Protein AF-A0A0D2M619-F1 (afdb_monomer)

Structure (mmCIF, N/CA/C/O backbone):
data_AF-A0A0D2M619-F1
#
_entry.id   AF-A0A0D2M619-F1
#
loop_
_atom_site.group_PDB
_atom_site.id
_atom_site.type_symbol
_atom_site.label_atom_id
_atom_site.label_alt_id
_atom_site.label_comp_id
_atom_site.label_asym_id
_atom_site.label_entity_id
_atom_site.label_seq_id
_atom_site.pdbx_PDB_ins_code
_atom_site.Cartn_x
_atom_site.Cartn_y
_atom_site.Cartn_z
_atom_site.occupancy
_atom_site.B_iso_or_equiv
_atom_site.auth_seq_id
_atom_site.auth_comp_id
_atom_site.auth_asym_id
_atom_site.auth_atom_id
_atom_site.pdbx_PDB_model_num
ATOM 1 N N . MET A 1 1 ? -6.966 10.967 52.486 1.00 58.44 1 MET A N 1
ATOM 2 C CA . MET A 1 1 ? -6.023 11.717 53.341 1.00 58.44 1 MET A CA 1
ATOM 3 C C . MET A 1 1 ? -4.587 11.247 53.124 1.00 58.44 1 MET A C 1
ATOM 5 O O . MET A 1 1 ? -3.699 12.077 52.982 1.00 58.44 1 MET A O 1
ATOM 9 N N . ASP A 1 2 ? -4.371 9.944 52.939 1.00 66.81 2 ASP A N 1
ATOM 10 C CA . ASP A 1 2 ? -3.040 9.355 52.711 1.00 66.81 2 ASP A CA 1
ATOM 11 C C . ASP A 1 2 ? -2.303 9.902 51.483 1.00 66.81 2 ASP A C 1
ATOM 13 O O . ASP A 1 2 ? -1.119 10.208 51.561 1.00 66.81 2 ASP A O 1
ATOM 17 N N . LEU A 1 3 ? -3.002 10.143 50.366 1.00 53.72 3 LEU A N 1
ATOM 18 C CA . LEU A 1 3 ? -2.397 10.764 49.179 1.00 53.72 3 LEU A CA 1
ATOM 19 C C . LEU A 1 3 ? -1.859 12.182 49.464 1.00 53.72 3 LEU A C 1
ATOM 21 O O . LEU A 1 3 ? -0.849 12.588 48.894 1.00 53.72 3 LEU A O 1
ATOM 25 N N . ALA A 1 4 ? -2.524 12.935 50.346 1.00 66.50 4 ALA A N 1
ATOM 26 C CA . ALA A 1 4 ? -2.090 14.274 50.736 1.00 66.50 4 ALA A CA 1
ATOM 27 C C . ALA A 1 4 ? -0.855 14.208 51.647 1.00 66.50 4 ALA A C 1
ATOM 29 O O . ALA A 1 4 ? 0.110 14.926 51.405 1.00 66.50 4 ALA A O 1
ATOM 30 N N . LEU A 1 5 ? -0.836 13.286 52.617 1.00 76.75 5 LEU A N 1
ATOM 31 C CA . LEU A 1 5 ? 0.334 13.029 53.468 1.00 76.75 5 LEU A CA 1
ATOM 32 C C . LEU A 1 5 ? 1.553 12.591 52.647 1.00 76.75 5 LEU A C 1
ATOM 34 O O . LEU A 1 5 ? 2.666 13.063 52.877 1.00 76.75 5 LEU A O 1
ATOM 38 N N . LEU A 1 6 ? 1.342 11.746 51.638 1.00 72.69 6 LEU A N 1
ATOM 39 C CA . LEU A 1 6 ? 2.409 11.293 50.754 1.00 72.69 6 LEU A CA 1
ATOM 40 C C . LEU A 1 6 ? 2.943 12.418 49.849 1.00 72.69 6 LEU A C 1
ATOM 42 O O . LEU A 1 6 ? 4.151 12.502 49.636 1.00 72.69 6 LEU A O 1
ATOM 46 N N . LYS A 1 7 ? 2.084 13.335 49.385 1.00 70.38 7 LYS A N 1
ATOM 47 C CA . LYS A 1 7 ? 2.501 14.542 48.646 1.00 70.38 7 LYS A CA 1
ATOM 48 C C . LYS A 1 7 ? 3.207 15.584 49.512 1.00 70.38 7 LYS A C 1
ATOM 50 O O . LYS A 1 7 ? 4.078 16.289 49.020 1.00 70.38 7 LYS A O 1
ATOM 55 N N . ILE A 1 8 ? 2.874 15.683 50.795 1.00 75.12 8 ILE A N 1
ATOM 56 C CA . ILE A 1 8 ? 3.613 16.544 51.731 1.00 75.12 8 ILE A CA 1
ATOM 57 C C . ILE A 1 8 ? 5.015 15.970 51.972 1.00 75.12 8 ILE A C 1
ATOM 59 O O . ILE A 1 8 ? 5.995 16.707 51.965 1.00 75.12 8 ILE A O 1
ATOM 63 N N . ARG A 1 9 ? 5.123 14.644 52.129 1.00 66.12 9 ARG A N 1
ATOM 64 C CA . ARG A 1 9 ? 6.387 13.962 52.441 1.00 66.12 9 ARG A CA 1
ATOM 65 C C . ARG A 1 9 ? 7.355 13.871 51.260 1.00 66.12 9 ARG A C 1
ATOM 67 O O . ARG A 1 9 ? 8.560 13.976 51.455 1.00 66.12 9 ARG A O 1
ATOM 74 N N . HIS A 1 10 ? 6.840 13.644 50.056 1.00 68.50 10 HIS A N 1
ATOM 75 C CA . HIS A 1 10 ? 7.649 13.391 48.859 1.00 68.50 10 HIS A CA 1
ATOM 76 C C . HIS A 1 10 ? 7.553 14.511 47.813 1.00 68.50 10 HIS A C 1
ATOM 78 O O . HIS A 1 10 ? 8.062 14.371 46.703 1.00 68.50 10 HIS A O 1
ATOM 84 N N . GLY A 1 11 ? 6.909 15.623 48.166 1.00 69.31 11 GLY A N 1
ATOM 85 C CA . GLY A 1 11 ? 6.679 16.753 47.279 1.00 69.31 11 GLY A CA 1
ATOM 86 C C . GLY A 1 11 ? 5.391 16.631 46.450 1.00 69.31 11 GLY A C 1
ATOM 87 O O . GLY A 1 11 ? 4.821 15.546 46.283 1.00 69.31 11 GLY A O 1
ATOM 88 N N . PRO A 1 12 ? 4.902 17.757 45.900 1.00 67.75 12 PRO A N 1
ATOM 89 C CA . PRO A 1 12 ? 3.611 17.835 45.205 1.00 67.75 12 PRO A CA 1
ATOM 90 C C . PRO A 1 12 ? 3.514 16.934 43.959 1.00 67.75 12 PRO A C 1
ATOM 92 O O . PRO A 1 12 ? 2.405 16.611 43.513 1.00 67.75 12 PRO A O 1
ATOM 95 N N . SER A 1 13 ? 4.666 16.510 43.433 1.00 52.31 13 SER A N 1
ATOM 96 C CA . SER A 1 13 ? 4.852 15.576 42.321 1.00 52.31 13 SER A CA 1
ATOM 97 C C . SER A 1 13 ? 4.684 14.100 42.701 1.00 52.31 13 SER A C 1
ATOM 99 O O . SER A 1 13 ? 4.660 13.250 41.811 1.00 52.31 13 SER A O 1
ATOM 101 N N . TYR A 1 14 ? 4.515 13.751 43.979 1.00 55.91 14 TYR A N 1
ATOM 102 C CA . TYR A 1 14 ? 4.314 12.359 44.377 1.00 55.91 14 TYR A CA 1
ATOM 103 C C . TYR A 1 14 ? 3.071 11.752 43.704 1.00 55.91 14 TYR A C 1
ATOM 105 O O . TYR A 1 14 ? 1.988 12.348 43.707 1.00 55.91 14 TYR A O 1
ATOM 113 N N . ALA A 1 15 ? 3.248 10.564 43.116 1.00 56.41 15 ALA A N 1
ATOM 114 C CA . ALA A 1 15 ? 2.293 9.856 42.255 1.00 56.41 15 ALA A CA 1
ATOM 115 C C . ALA A 1 15 ? 1.989 10.508 40.888 1.00 56.41 15 ALA A C 1
ATOM 117 O O . ALA A 1 15 ? 1.125 10.015 40.159 1.00 56.41 15 ALA A O 1
ATOM 118 N N . THR A 1 16 ? 2.703 11.566 40.489 1.00 55.00 16 THR A N 1
ATOM 119 C CA . THR A 1 16 ? 2.792 11.890 39.058 1.00 55.00 16 THR A CA 1
ATOM 120 C C . THR A 1 16 ? 3.729 10.870 38.410 1.00 55.00 16 THR A C 1
ATOM 122 O O . THR A 1 16 ? 4.797 10.614 38.964 1.00 55.00 16 THR A O 1
ATOM 125 N N . PRO A 1 17 ? 3.336 10.207 37.308 1.00 49.69 17 PRO A N 1
ATOM 126 C CA . PRO A 1 17 ? 4.204 9.241 36.653 1.00 49.69 17 PRO A CA 1
ATOM 127 C C . PRO A 1 17 ? 5.459 9.960 36.145 1.00 49.69 17 PRO A C 1
ATOM 129 O O . PRO A 1 17 ? 5.423 10.656 35.131 1.00 49.69 17 PRO A O 1
ATOM 132 N N . GLU A 1 18 ? 6.569 9.812 36.866 1.00 52.03 18 GLU A N 1
ATOM 133 C CA . GLU A 1 18 ? 7.885 10.215 36.391 1.00 52.03 18 GLU A CA 1
ATOM 134 C C . GLU A 1 18 ? 8.260 9.303 35.216 1.00 52.03 18 GLU A C 1
ATOM 136 O O . GLU A 1 18 ? 8.504 8.110 35.384 1.00 52.03 18 GLU A O 1
ATOM 141 N N . GLY A 1 19 ? 8.265 9.864 34.003 1.00 50.31 19 GLY A N 1
ATOM 142 C CA . GLY A 1 19 ? 8.836 9.210 32.825 1.00 50.31 19 GLY A CA 1
ATOM 143 C C . GLY A 1 19 ? 7.843 8.748 31.759 1.00 50.31 19 GLY A C 1
ATOM 144 O O . GLY A 1 19 ? 7.790 7.570 31.443 1.00 50.31 19 GLY A O 1
ATOM 145 N N . VAL A 1 20 ? 7.135 9.687 31.130 1.00 41.50 20 VAL A N 1
ATOM 146 C CA . VAL A 1 20 ? 7.326 10.027 29.706 1.00 41.50 20 VAL A CA 1
ATOM 147 C C . VAL A 1 20 ? 6.962 11.506 29.607 1.00 41.50 20 VAL A C 1
ATOM 149 O O . VAL A 1 20 ? 5.833 11.871 29.926 1.00 41.50 20 VAL A O 1
ATOM 152 N N . ALA A 1 21 ? 7.881 12.371 29.178 1.00 53.00 21 ALA A N 1
ATOM 153 C CA . ALA A 1 21 ? 7.510 13.702 28.704 1.00 53.00 21 ALA A CA 1
ATOM 154 C C . ALA A 1 21 ? 6.692 13.515 27.413 1.00 53.00 21 ALA A C 1
ATOM 156 O O . ALA A 1 21 ? 7.228 13.494 26.308 1.00 53.00 21 ALA A O 1
ATOM 157 N N . ALA A 1 22 ? 5.407 13.195 27.561 1.00 57.84 22 ALA A N 1
ATOM 158 C CA . ALA A 1 22 ? 4.494 13.031 26.450 1.00 57.84 22 ALA A CA 1
ATOM 159 C C . ALA A 1 22 ? 4.042 14.428 26.034 1.00 57.84 22 ALA A C 1
ATOM 161 O O . ALA A 1 22 ? 3.116 14.993 26.617 1.00 57.84 22 ALA A O 1
ATOM 162 N N . ASP A 1 23 ? 4.718 14.991 25.038 1.00 66.00 23 ASP A N 1
ATOM 163 C CA . ASP A 1 23 ? 4.282 16.235 24.417 1.00 66.00 23 ASP A CA 1
ATOM 164 C C . ASP A 1 23 ? 2.880 16.040 23.826 1.00 66.00 23 ASP A C 1
ATOM 166 O O . ASP A 1 23 ? 2.582 15.009 23.205 1.00 66.00 23 ASP A O 1
ATOM 170 N N . LYS A 1 24 ? 1.987 17.023 24.007 1.00 70.69 24 LYS A N 1
ATOM 171 C CA . LYS A 1 24 ? 0.644 16.935 23.423 1.00 70.69 24 LYS A CA 1
ATOM 172 C C . LYS A 1 24 ? 0.785 16.847 21.907 1.00 70.69 24 LYS A C 1
ATOM 174 O O . LYS A 1 24 ? 1.528 17.609 21.296 1.00 70.69 24 LYS A O 1
ATOM 179 N N . LEU A 1 25 ? 0.015 15.956 21.279 1.00 72.94 25 LEU A N 1
ATOM 180 C CA . LEU A 1 25 ? 0.039 15.765 19.823 1.00 72.94 25 LEU A CA 1
ATOM 181 C C . LEU A 1 25 ? -0.119 17.091 19.063 1.00 72.94 25 LEU A C 1
ATOM 183 O O . LEU A 1 25 ? 0.543 17.313 18.056 1.00 72.94 25 LEU A O 1
ATOM 187 N N . VAL A 1 26 ? -0.983 17.973 19.564 1.00 73.69 26 VAL A N 1
ATOM 188 C CA . VAL A 1 26 ? -1.234 19.300 18.996 1.00 73.69 26 VAL A CA 1
ATOM 189 C C . VAL A 1 26 ? 0.025 20.172 19.015 1.00 73.69 26 VAL A C 1
ATOM 191 O O . VAL A 1 26 ? 0.344 20.796 18.003 1.00 73.69 26 VAL A O 1
ATOM 194 N N . ASP A 1 27 ? 0.777 20.142 20.113 1.00 75.94 27 ASP A N 1
ATOM 195 C CA . ASP A 1 27 ? 2.010 20.910 20.289 1.00 75.94 27 ASP A CA 1
ATOM 196 C C . ASP A 1 27 ? 3.137 20.339 19.405 1.00 75.94 27 ASP A C 1
ATOM 198 O O . ASP A 1 27 ? 3.847 21.086 18.731 1.00 75.94 27 ASP A O 1
ATOM 202 N N . VAL A 1 28 ? 3.230 19.006 19.288 1.00 76.19 28 VAL A N 1
ATOM 203 C CA . VAL A 1 28 ? 4.156 18.322 18.362 1.00 76.19 28 VAL A CA 1
ATOM 204 C C . VAL A 1 28 ? 3.854 18.681 16.904 1.00 76.19 28 VAL A C 1
ATOM 206 O O . VAL A 1 28 ? 4.763 18.963 16.117 1.00 76.19 28 VAL A O 1
ATOM 209 N N . LEU A 1 29 ? 2.574 18.679 16.523 1.00 73.06 29 LEU A N 1
ATOM 210 C CA . LEU A 1 29 ? 2.143 19.043 15.174 1.00 73.06 29 LEU A CA 1
ATOM 211 C C . LEU A 1 29 ? 2.462 20.510 14.871 1.00 73.06 29 LEU A C 1
ATOM 213 O O . LEU A 1 29 ? 2.971 20.796 13.784 1.00 73.06 29 LEU A O 1
ATOM 217 N N . ALA A 1 30 ? 2.248 21.409 15.834 1.00 71.25 30 ALA A N 1
ATOM 218 C CA . ALA A 1 30 ? 2.604 22.818 15.714 1.00 71.25 30 ALA A CA 1
ATOM 219 C C . ALA A 1 30 ? 4.124 23.019 15.544 1.00 71.25 30 ALA A C 1
ATOM 221 O O . ALA A 1 30 ? 4.552 23.746 14.644 1.00 71.25 30 ALA A O 1
ATOM 222 N N . ALA A 1 31 ? 4.946 22.317 16.333 1.00 73.12 31 ALA A N 1
ATOM 223 C CA . ALA A 1 31 ? 6.408 22.400 16.282 1.00 73.12 31 ALA A CA 1
ATOM 224 C C . ALA A 1 31 ? 7.016 21.811 14.994 1.00 73.12 31 ALA A C 1
ATOM 226 O O . ALA A 1 31 ? 8.074 22.250 14.543 1.00 73.12 31 ALA A O 1
ATOM 227 N N . SER A 1 32 ? 6.342 20.847 14.354 1.00 68.19 32 SER A N 1
ATOM 228 C CA . SER A 1 32 ? 6.847 20.138 13.164 1.00 68.19 32 SER A CA 1
ATOM 229 C C . SER A 1 32 ? 6.990 20.995 11.892 1.00 68.19 32 SER A C 1
ATOM 231 O O . SER A 1 32 ? 7.504 20.515 10.879 1.00 68.19 32 SER A O 1
ATOM 233 N N . GLY A 1 33 ? 6.585 22.271 11.940 1.00 56.22 33 GLY A N 1
ATOM 234 C CA . GLY A 1 33 ? 7.067 23.311 11.034 1.00 56.22 33 GLY A CA 1
ATOM 235 C C . GLY A 1 33 ? 6.843 23.026 9.548 1.00 56.2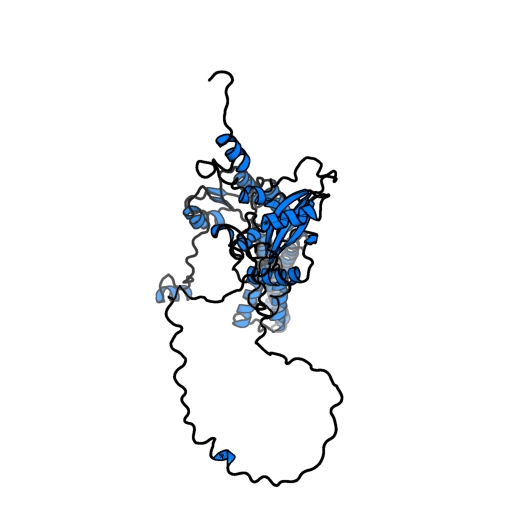2 33 GLY A C 1
ATOM 236 O O . GLY A 1 33 ? 7.809 22.829 8.813 1.00 56.22 33 GLY A O 1
ATOM 237 N N . ARG A 1 34 ? 5.577 23.035 9.096 1.00 50.25 34 ARG A N 1
ATOM 238 C CA . ARG A 1 34 ? 5.129 23.375 7.719 1.00 50.25 34 ARG A CA 1
ATOM 239 C C . ARG A 1 34 ? 3.608 23.208 7.585 1.00 50.25 34 ARG A C 1
ATOM 241 O O . ARG A 1 34 ? 3.115 22.089 7.558 1.00 50.25 34 ARG A O 1
ATOM 248 N N . ARG A 1 35 ? 2.876 24.314 7.387 1.00 48.34 35 ARG A N 1
ATOM 249 C CA . ARG A 1 35 ? 1.479 24.390 6.876 1.00 48.34 35 ARG A CA 1
ATOM 250 C C . ARG A 1 35 ? 0.365 23.621 7.618 1.00 48.34 35 ARG A C 1
ATOM 252 O O . ARG A 1 35 ? -0.789 23.757 7.226 1.00 48.34 35 ARG A O 1
ATOM 259 N N . ALA A 1 36 ? 0.646 22.849 8.661 1.00 56.56 36 ALA A N 1
ATOM 260 C CA . ALA A 1 36 ? -0.356 22.039 9.344 1.00 56.56 36 ALA A CA 1
ATOM 261 C C . ALA A 1 36 ? -1.032 22.823 10.479 1.00 56.56 36 ALA A C 1
ATOM 263 O O . ALA A 1 36 ? -0.701 22.639 11.644 1.00 56.56 36 ALA A O 1
ATOM 264 N N . ARG A 1 37 ? -1.993 23.697 10.148 1.00 76.00 37 ARG A N 1
ATOM 265 C CA . ARG A 1 37 ? -2.976 24.127 11.157 1.00 76.00 37 ARG A CA 1
ATOM 266 C C . ARG A 1 37 ? -3.769 22.894 11.594 1.00 76.00 37 ARG A C 1
ATOM 268 O O . ARG A 1 37 ? -4.256 22.156 10.729 1.00 76.00 37 ARG A O 1
ATOM 275 N N . SER A 1 38 ? -3.852 22.661 12.897 1.00 85.44 38 SER A N 1
ATOM 276 C CA . SER A 1 38 ? -4.684 21.626 13.508 1.00 85.44 38 SER A CA 1
ATOM 277 C C . SER A 1 38 ? -6.057 22.206 13.847 1.00 85.44 38 SER A C 1
ATOM 279 O O . SER A 1 38 ? -6.165 23.359 14.256 1.00 85.44 38 SER A O 1
ATOM 281 N N . CYS A 1 39 ? -7.104 21.412 13.648 1.00 89.38 39 CYS A N 1
ATOM 282 C CA . CYS A 1 39 ? -8.461 21.726 14.084 1.00 89.38 39 CYS A CA 1
ATOM 283 C C . CYS A 1 39 ? -8.968 20.590 14.971 1.00 89.38 39 CYS A C 1
ATOM 285 O O . CYS A 1 39 ? -8.929 19.429 14.554 1.00 89.38 39 CYS A O 1
ATOM 287 N N . LEU A 1 40 ? -9.425 20.913 16.177 1.00 89.88 40 LEU A N 1
ATOM 288 C CA . LEU A 1 40 ? -10.132 19.979 17.045 1.00 89.88 40 LEU A CA 1
ATOM 289 C C . LEU A 1 40 ? -11.620 20.307 17.010 1.00 89.88 40 LEU A C 1
ATOM 291 O O . LEU A 1 40 ? -12.023 21.420 17.338 1.00 89.88 40 LEU A O 1
ATOM 295 N N . VAL A 1 41 ? -12.421 19.326 16.618 1.00 91.56 41 VAL A N 1
ATOM 296 C CA . VAL A 1 41 ? -13.879 19.383 16.611 1.00 91.56 41 VAL A CA 1
ATOM 297 C C . VAL A 1 41 ? -14.377 18.445 17.703 1.00 91.56 41 VAL A C 1
ATOM 299 O O . VAL A 1 41 ? -14.383 17.230 17.515 1.00 91.56 41 VAL A O 1
ATOM 302 N N . ASP A 1 42 ? -14.741 18.987 18.861 1.00 90.56 42 ASP A N 1
ATOM 303 C CA . ASP A 1 42 ? -15.093 18.166 20.024 1.00 90.56 42 ASP A CA 1
ATOM 304 C C . ASP A 1 42 ? -16.006 18.911 21.011 1.00 90.56 42 ASP A C 1
ATOM 306 O O . ASP A 1 42 ? -16.347 20.081 20.818 1.00 90.56 42 ASP A O 1
ATOM 310 N N . ARG A 1 43 ? -16.414 18.228 22.082 1.00 88.81 43 ARG A N 1
ATOM 311 C CA . ARG A 1 43 ? -17.163 18.816 23.196 1.00 88.81 43 ARG A CA 1
ATOM 312 C C . ARG A 1 43 ? -16.280 19.730 24.045 1.00 88.81 43 ARG A C 1
ATOM 314 O O . ARG A 1 43 ? -15.051 19.635 24.046 1.00 88.81 43 ARG A O 1
ATOM 321 N N . GLN A 1 44 ? -16.929 20.602 24.816 1.00 88.75 44 GLN A N 1
ATOM 322 C CA . GLN A 1 44 ? -16.274 21.626 25.635 1.00 88.75 44 GLN A CA 1
ATOM 323 C C . GLN A 1 44 ? -15.204 21.048 26.575 1.00 88.75 44 GLN A C 1
ATOM 325 O O . GLN A 1 44 ? -14.129 21.625 26.717 1.00 88.75 44 GLN A O 1
ATOM 330 N N . ASP A 1 45 ? -15.464 19.889 27.177 1.00 84.31 45 ASP A N 1
ATOM 331 C CA . ASP A 1 45 ? -14.562 19.237 28.126 1.00 84.31 45 ASP A CA 1
ATOM 332 C C . ASP A 1 45 ? -13.290 18.678 27.468 1.00 84.31 45 ASP A C 1
ATOM 334 O O . ASP A 1 45 ? -12.219 18.680 28.079 1.00 84.31 45 ASP A O 1
ATOM 338 N N . ALA A 1 46 ? -13.390 18.183 26.235 1.00 81.38 46 ALA A N 1
ATOM 339 C CA . ALA A 1 46 ? -12.247 17.692 25.472 1.00 81.38 46 ALA A CA 1
ATOM 340 C C . ALA A 1 46 ? -11.422 18.858 24.910 1.00 81.38 46 ALA A C 1
ATOM 342 O O . ALA A 1 46 ? -10.194 18.866 25.034 1.00 81.38 46 ALA A O 1
ATOM 343 N N . LEU A 1 47 ? -12.091 19.883 24.373 1.00 86.31 47 LEU A N 1
ATOM 344 C CA . LEU A 1 47 ? -11.431 21.084 23.861 1.00 86.31 47 LEU A CA 1
ATOM 345 C C . LEU A 1 47 ? -10.661 21.818 24.961 1.00 86.31 47 LEU A C 1
ATOM 347 O O . LEU A 1 47 ? -9.494 22.133 24.756 1.00 86.31 47 LEU A O 1
ATOM 351 N N . ALA A 1 48 ? -11.244 21.994 26.150 1.00 84.75 48 ALA A N 1
ATOM 352 C CA . ALA A 1 48 ? -10.568 22.649 27.274 1.00 84.75 48 ALA A CA 1
ATOM 353 C C . ALA A 1 48 ? -9.254 21.954 27.687 1.00 84.75 48 ALA A C 1
ATOM 355 O O . ALA A 1 48 ? -8.331 22.600 28.175 1.00 84.75 48 ALA A O 1
ATOM 356 N N . ARG A 1 49 ? -9.148 20.633 27.483 1.00 80.44 49 ARG A N 1
ATOM 357 C CA . ARG A 1 49 ? -7.957 19.839 27.833 1.00 80.44 49 ARG A CA 1
ATOM 358 C C . ARG A 1 49 ? -6.911 19.795 26.715 1.00 80.44 49 ARG A C 1
ATOM 360 O O . ARG A 1 49 ? -5.702 19.809 26.989 1.00 80.44 49 ARG A O 1
ATOM 367 N N . HIS A 1 50 ? -7.372 19.691 25.468 1.00 79.81 50 HIS A N 1
ATOM 368 C CA . HIS A 1 50 ? -6.541 19.307 24.324 1.00 79.81 50 HIS A CA 1
ATOM 369 C C . HIS A 1 50 ? -6.324 20.412 23.287 1.00 79.81 50 HIS A C 1
ATOM 371 O O . HIS A 1 50 ? -5.340 20.340 22.553 1.00 79.81 50 HIS A O 1
ATOM 377 N N . ALA A 1 51 ? -7.187 21.428 23.221 1.00 79.25 51 ALA A N 1
ATOM 378 C CA . ALA A 1 51 ? -6.990 22.570 22.336 1.00 79.25 51 ALA A CA 1
ATOM 379 C C . ALA A 1 51 ? -6.009 23.564 22.974 1.00 79.25 51 ALA A C 1
ATOM 381 O O . ALA A 1 51 ? -6.399 24.493 23.675 1.00 79.25 51 ALA A O 1
ATOM 382 N N . THR A 1 52 ? -4.713 23.332 22.762 1.00 76.94 52 THR A N 1
ATOM 383 C CA . THR A 1 52 ? -3.629 24.226 23.192 1.00 76.94 52 THR A CA 1
ATOM 384 C C . THR A 1 52 ? -2.995 24.974 22.021 1.00 76.94 52 THR A C 1
ATOM 386 O O . THR A 1 52 ? -2.985 24.504 20.881 1.00 76.94 52 THR A O 1
ATOM 389 N N . GLY A 1 53 ? -2.432 26.152 22.312 1.00 74.81 53 GLY A N 1
ATOM 390 C CA . GLY A 1 53 ? -1.595 26.906 21.379 1.00 74.81 53 GLY A CA 1
ATOM 391 C C . GLY A 1 53 ? -2.340 27.408 20.137 1.00 74.81 53 GLY A C 1
ATOM 392 O O . GLY A 1 53 ? -3.320 28.135 20.245 1.00 74.81 53 GLY A O 1
ATOM 393 N N . ALA A 1 54 ? -1.838 27.049 18.951 1.00 71.88 54 ALA A N 1
ATOM 394 C CA . ALA A 1 54 ? -2.304 27.551 17.651 1.00 71.88 54 ALA A CA 1
ATOM 395 C C . ALA A 1 54 ? -3.374 26.668 16.968 1.00 71.88 54 ALA A C 1
ATOM 397 O O . ALA A 1 54 ? -3.580 26.780 15.756 1.00 71.88 54 ALA A O 1
ATOM 398 N N . ALA A 1 55 ? -3.999 25.749 17.708 1.00 79.81 55 ALA A N 1
ATOM 399 C CA . ALA A 1 55 ? -5.034 24.869 17.178 1.00 79.81 55 ALA A CA 1
ATOM 400 C C . ALA A 1 55 ? -6.409 25.547 17.178 1.00 79.81 55 ALA A C 1
ATOM 402 O O . ALA A 1 55 ? -6.832 26.091 18.195 1.00 79.81 55 ALA A O 1
ATOM 403 N N . ASP A 1 56 ? -7.127 25.464 16.056 1.00 87.62 56 ASP A N 1
ATOM 404 C CA . ASP A 1 56 ? -8.511 25.938 15.987 1.00 87.62 56 ASP A CA 1
ATOM 405 C C . ASP A 1 56 ? -9.406 24.951 16.766 1.00 87.62 56 ASP A C 1
ATOM 407 O O . ASP A 1 56 ? -9.314 23.733 16.585 1.00 87.62 56 ASP A O 1
ATOM 411 N N . ALA A 1 57 ? -10.269 25.472 17.639 1.00 91.38 57 ALA A N 1
ATOM 412 C CA . ALA A 1 57 ? -11.203 24.693 18.449 1.00 91.38 57 ALA A CA 1
ATOM 413 C C . ALA A 1 57 ? -12.639 24.945 17.979 1.00 91.38 57 ALA A C 1
ATOM 415 O O . ALA A 1 57 ? -13.098 26.086 17.937 1.00 91.38 57 ALA A O 1
ATOM 416 N N . VAL A 1 58 ? -13.353 23.880 17.626 1.00 91.75 58 VAL A N 1
ATOM 417 C CA . VAL A 1 58 ? -14.730 23.937 17.135 1.00 91.75 58 VAL A CA 1
ATOM 418 C C . VAL A 1 58 ? -15.606 23.099 18.049 1.00 91.75 58 VAL A C 1
ATOM 420 O O . VAL A 1 58 ? -15.438 21.885 18.149 1.00 91.75 58 VAL A O 1
ATOM 423 N N . LEU A 1 59 ? -16.553 23.758 18.708 1.00 93.44 59 LEU A N 1
ATOM 424 C CA . LEU A 1 59 ? -17.473 23.097 19.620 1.00 93.44 59 LEU A CA 1
ATOM 425 C C . LEU A 1 59 ? -18.492 22.251 18.847 1.00 93.44 59 LEU A C 1
ATOM 427 O O . LEU A 1 59 ? -19.177 22.750 17.954 1.00 93.44 59 LEU A O 1
ATOM 431 N N . ALA A 1 60 ? -18.622 20.987 19.236 1.00 92.06 60 ALA A N 1
ATOM 432 C CA . ALA A 1 60 ? -19.692 20.094 18.810 1.00 92.06 60 ALA A CA 1
ATOM 433 C C . ALA A 1 60 ? -20.469 19.589 20.032 1.00 92.06 60 ALA A C 1
ATOM 435 O O . ALA A 1 60 ? -19.877 19.304 21.070 1.00 92.06 60 ALA A O 1
ATOM 436 N N . THR A 1 61 ? -21.793 19.470 19.922 1.00 90.19 61 THR A N 1
ATOM 437 C CA . THR A 1 61 ? -22.655 18.976 21.012 1.00 90.19 61 THR A CA 1
ATOM 438 C C . THR A 1 61 ? -23.005 17.496 20.845 1.00 90.19 61 THR A C 1
ATOM 440 O O . THR A 1 61 ? -23.075 16.762 21.833 1.00 90.19 61 THR A O 1
ATOM 443 N N . SER A 1 62 ? -23.132 17.024 19.602 1.00 89.62 62 SER A N 1
ATOM 444 C CA . SER A 1 62 ? -23.429 15.627 19.247 1.00 89.62 62 SER A CA 1
ATOM 445 C C . SER A 1 62 ? -22.346 15.008 18.366 1.00 89.62 62 SER A C 1
ATOM 447 O O . SER A 1 62 ? -21.594 15.724 17.698 1.00 89.62 62 SER A O 1
ATOM 449 N N . ASP A 1 63 ? -22.290 13.675 18.324 1.00 88.88 63 ASP A N 1
ATOM 450 C CA . ASP A 1 63 ? -21.319 12.956 17.492 1.00 88.88 63 ASP A CA 1
ATOM 451 C C . ASP A 1 63 ? -21.596 13.181 15.995 1.00 88.88 63 ASP A C 1
ATOM 453 O O . ASP A 1 63 ? -20.671 13.364 15.201 1.00 88.88 63 ASP A O 1
ATOM 457 N N . ALA A 1 64 ? -22.875 13.262 15.609 1.00 88.19 64 ALA A N 1
ATOM 458 C CA . ALA A 1 64 ? -23.286 13.594 14.246 1.00 88.19 64 ALA A CA 1
ATOM 459 C C . ALA A 1 64 ? -22.808 14.996 13.827 1.00 88.19 64 ALA A C 1
ATOM 461 O O . ALA A 1 64 ? -22.282 15.181 12.726 1.00 88.19 64 ALA A O 1
ATOM 462 N N . GLN A 1 65 ? -22.938 15.982 14.721 1.00 90.88 65 GLN A N 1
ATOM 463 C CA . GL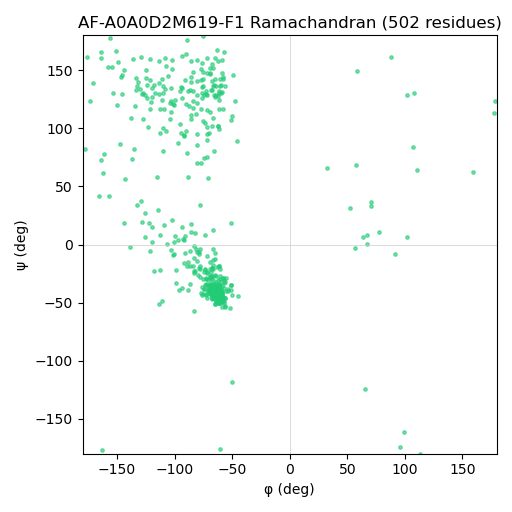N A 1 65 ? -22.444 17.334 14.472 1.00 90.88 65 GLN A CA 1
ATOM 464 C C . GLN A 1 65 ? -20.912 17.367 14.410 1.00 90.88 65 GLN A C 1
ATOM 466 O O . GLN A 1 65 ? -20.358 18.018 13.522 1.00 90.88 65 GLN A O 1
ATOM 471 N N . ALA A 1 66 ? -20.227 16.644 15.301 1.00 91.00 66 ALA A N 1
ATOM 472 C CA . ALA A 1 66 ? -18.771 16.541 15.298 1.00 91.00 66 ALA A CA 1
ATOM 473 C C . ALA A 1 66 ? -18.256 15.958 13.972 1.00 91.00 66 ALA A C 1
ATOM 475 O O . ALA A 1 66 ? -17.363 16.533 13.350 1.00 91.00 66 ALA A O 1
ATOM 476 N N . ALA A 1 67 ? -18.875 14.878 13.485 1.00 89.62 67 ALA A N 1
ATOM 477 C CA . ALA A 1 67 ? -18.528 14.254 12.212 1.00 89.62 67 ALA A CA 1
ATOM 478 C C . ALA A 1 67 ? -18.755 15.192 11.011 1.00 89.62 67 ALA A C 1
ATOM 480 O O . ALA A 1 67 ? -17.879 15.323 10.152 1.00 89.62 67 ALA A O 1
ATOM 481 N N . ALA A 1 68 ? -19.896 15.889 10.967 1.00 89.75 68 ALA A N 1
ATOM 482 C CA . ALA A 1 68 ? -20.222 16.823 9.889 1.00 89.75 68 ALA A CA 1
ATOM 483 C C . ALA A 1 68 ? -19.266 18.029 9.847 1.00 89.75 68 ALA A C 1
ATOM 485 O O . ALA A 1 68 ? -18.773 18.411 8.781 1.00 89.75 68 ALA A O 1
ATOM 486 N N . LEU A 1 69 ? -18.965 18.617 11.008 1.00 91.88 69 LEU A N 1
ATOM 487 C CA . LEU A 1 69 ? -18.026 19.732 11.120 1.00 91.88 69 LEU A CA 1
ATOM 488 C C . LEU A 1 69 ? -16.600 19.290 10.773 1.00 91.88 69 LEU A C 1
ATOM 490 O O . LEU A 1 69 ? -15.930 19.967 9.992 1.00 91.88 69 LEU A O 1
ATOM 494 N N . ALA A 1 70 ? -16.155 18.131 11.265 1.00 90.88 70 ALA A N 1
ATOM 495 C CA . ALA A 1 70 ? -14.848 17.574 10.926 1.00 90.88 70 ALA A CA 1
ATOM 496 C C . ALA A 1 70 ? -14.695 17.360 9.413 1.00 90.88 70 ALA A C 1
ATOM 498 O O . ALA A 1 70 ? -13.690 17.776 8.833 1.00 90.88 70 ALA A O 1
ATOM 499 N N . ALA A 1 71 ? -15.713 16.800 8.751 1.00 89.19 71 ALA A N 1
ATOM 500 C CA . ALA A 1 71 ? -15.730 16.632 7.300 1.00 89.19 71 ALA A CA 1
ATOM 501 C C . ALA A 1 71 ? -15.652 17.978 6.561 1.00 89.19 71 ALA A C 1
ATOM 503 O O . ALA A 1 71 ? -14.822 18.149 5.665 1.00 89.19 71 ALA A O 1
ATOM 504 N N . ARG A 1 72 ? -16.447 18.973 6.982 1.00 90.12 72 ARG A N 1
ATOM 505 C CA . ARG A 1 72 ? -16.432 20.328 6.405 1.00 90.12 72 ARG A CA 1
ATOM 506 C C . ARG A 1 72 ? -15.054 20.982 6.521 1.00 90.12 72 ARG A C 1
ATOM 508 O O . ARG A 1 72 ? -14.550 21.563 5.558 1.00 90.12 72 ARG A O 1
ATOM 515 N N . HIS A 1 73 ? -14.422 20.879 7.688 1.00 89.12 73 HIS A N 1
ATOM 516 C CA . HIS A 1 73 ? -13.097 21.446 7.927 1.00 89.12 73 HIS A CA 1
ATOM 517 C C . HIS A 1 73 ? -11.996 20.689 7.177 1.00 89.12 73 HIS A C 1
ATOM 519 O O . HIS A 1 73 ? -11.100 21.334 6.628 1.00 89.12 73 HIS A O 1
ATOM 525 N N . ALA A 1 74 ? -12.095 19.365 7.053 1.00 86.81 74 ALA A N 1
ATOM 526 C CA . ALA A 1 74 ? -11.184 18.571 6.233 1.00 86.81 74 ALA A CA 1
ATOM 527 C C . ALA A 1 74 ? -11.297 18.919 4.736 1.00 86.81 74 ALA A C 1
ATOM 529 O O . ALA A 1 74 ? -10.280 19.031 4.050 1.00 86.81 74 ALA A O 1
ATOM 530 N N . ALA A 1 75 ? -12.512 19.161 4.234 1.00 86.12 75 ALA A N 1
ATOM 531 C CA . ALA A 1 75 ? -12.755 19.564 2.849 1.00 86.12 75 ALA A CA 1
ATOM 532 C C . ALA A 1 75 ? -12.255 20.984 2.527 1.00 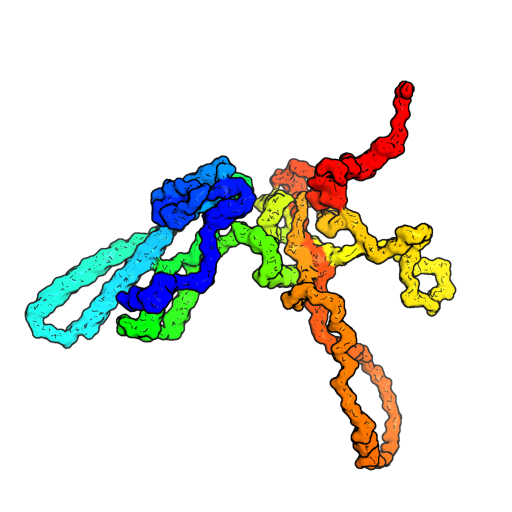86.12 75 ALA A C 1
ATOM 534 O O . ALA A 1 75 ? -11.864 21.254 1.393 1.00 86.12 75 ALA A O 1
ATOM 535 N N . SER A 1 76 ? -12.210 21.882 3.517 1.00 86.00 76 SER A N 1
ATOM 536 C CA . SER A 1 76 ? -11.784 23.278 3.321 1.00 86.00 76 SER A CA 1
ATOM 537 C C . SER A 1 76 ? -10.326 23.443 2.861 1.00 86.00 76 SER A C 1
ATOM 539 O O . SER A 1 76 ? -9.951 24.511 2.383 1.00 86.00 76 SER A O 1
ATOM 541 N N . GLY A 1 77 ? -9.474 22.427 3.055 1.00 79.56 77 GLY A N 1
ATOM 542 C CA . GLY A 1 77 ? -8.038 22.482 2.745 1.00 79.56 77 GLY A CA 1
ATOM 543 C C . GLY A 1 77 ? -7.222 23.446 3.620 1.00 79.56 77 GLY A C 1
ATOM 544 O O . GLY A 1 77 ? -6.008 23.548 3.444 1.00 79.56 77 GLY A O 1
ATOM 545 N N . ARG A 1 78 ? -7.865 24.135 4.576 1.00 83.50 78 ARG A N 1
ATOM 546 C CA . ARG A 1 78 ? -7.235 25.073 5.522 1.00 83.50 78 ARG A CA 1
ATOM 547 C C . ARG A 1 78 ? -6.412 24.362 6.598 1.00 83.50 78 ARG A C 1
ATOM 549 O O . ARG A 1 78 ? -5.448 24.935 7.103 1.00 83.50 78 ARG A O 1
ATOM 556 N N . PHE A 1 79 ? -6.796 23.137 6.945 1.00 83.94 79 PHE A N 1
ATOM 557 C CA . PHE A 1 79 ? -6.209 22.360 8.033 1.00 83.94 79 PHE A CA 1
ATOM 558 C C . PHE A 1 79 ? -5.414 21.176 7.492 1.00 83.94 79 PHE A C 1
ATOM 560 O O . PHE A 1 79 ? -5.863 20.474 6.588 1.00 83.94 79 PHE A O 1
ATOM 567 N N . GLY A 1 80 ? -4.226 20.951 8.056 1.00 78.56 80 GLY A N 1
ATOM 568 C CA . GLY A 1 80 ? -3.409 19.770 7.755 1.00 78.56 80 GLY A CA 1
ATOM 569 C C . GLY A 1 80 ? -3.772 18.562 8.619 1.00 78.56 80 GLY A C 1
ATOM 570 O O . GLY A 1 80 ? -3.435 17.434 8.269 1.00 78.56 80 GLY A O 1
ATOM 571 N N . PHE A 1 81 ? -4.460 18.804 9.735 1.00 84.56 81 PHE A N 1
ATOM 572 C CA . PHE A 1 81 ? -4.900 17.793 10.683 1.00 84.56 81 PHE A CA 1
ATOM 573 C C . PHE A 1 81 ? -6.249 18.208 11.272 1.00 84.56 81 PHE A C 1
ATOM 575 O O . PHE A 1 81 ? -6.400 19.341 11.728 1.00 84.56 81 PHE A O 1
ATOM 582 N N . VAL A 1 82 ? -7.219 17.297 11.252 1.00 88.44 82 VAL A N 1
ATOM 583 C CA . VAL A 1 82 ? -8.531 17.480 11.877 1.00 88.44 82 VAL A CA 1
ATOM 584 C C . VAL A 1 82 ? -8.760 16.304 12.812 1.00 88.44 82 VAL A C 1
ATOM 586 O O . VAL A 1 82 ? -8.586 15.155 12.405 1.00 88.44 82 VAL A O 1
ATOM 589 N N . TRP A 1 83 ? -9.121 16.598 14.054 1.00 87.88 83 TRP A N 1
ATOM 590 C CA . TRP A 1 83 ? -9.426 15.612 15.082 1.00 87.88 83 TRP A CA 1
ATOM 591 C C . TRP A 1 83 ? -10.874 15.763 15.534 1.00 87.88 83 TRP A C 1
ATOM 593 O O . TRP A 1 83 ? -11.327 16.882 15.759 1.00 87.88 83 TRP A O 1
ATOM 603 N N . CYS A 1 84 ? -11.572 14.645 15.706 1.00 89.69 84 CYS A N 1
ATOM 604 C CA . CYS A 1 84 ? -12.859 14.593 16.388 1.00 89.69 84 CYS A CA 1
ATOM 605 C C . CYS A 1 84 ? -12.989 13.280 17.157 1.00 89.69 84 CYS A C 1
ATOM 607 O O . CYS A 1 84 ? -12.511 12.241 16.692 1.00 89.69 84 CYS A O 1
ATOM 609 N N . GLN A 1 85 ? -13.667 13.318 18.300 1.00 86.62 85 GLN A N 1
ATOM 610 C CA . GLN A 1 85 ? -14.005 12.129 19.072 1.00 86.62 85 GLN A CA 1
ATOM 611 C C . GLN A 1 85 ? -15.508 11.839 18.971 1.00 86.62 85 GLN A C 1
ATOM 613 O O . GLN A 1 85 ? -16.331 12.737 19.125 1.00 86.62 85 GLN A O 1
ATOM 618 N N . LEU A 1 86 ? -15.863 10.574 18.729 1.00 87.06 86 LEU A N 1
ATOM 619 C CA . LEU A 1 86 ? -17.240 10.079 18.814 1.00 87.06 86 LEU A CA 1
ATOM 620 C C . LEU A 1 86 ? -17.385 9.349 20.155 1.00 87.06 86 LEU A C 1
ATOM 622 O O . LEU A 1 86 ? -16.622 8.424 20.438 1.00 87.06 86 LEU A O 1
ATOM 626 N N . ARG A 1 87 ? -18.293 9.811 21.015 1.00 83.19 87 ARG A N 1
ATOM 627 C CA . ARG A 1 87 ? -18.406 9.399 22.424 1.00 83.19 87 ARG A CA 1
ATOM 628 C C . ARG A 1 87 ? -19.762 8.791 22.781 1.00 83.19 87 ARG A C 1
ATOM 630 O O . ARG A 1 87 ? -19.920 8.339 23.907 1.00 83.19 87 ARG A O 1
ATOM 637 N N . GLU A 1 88 ? -20.746 8.777 21.888 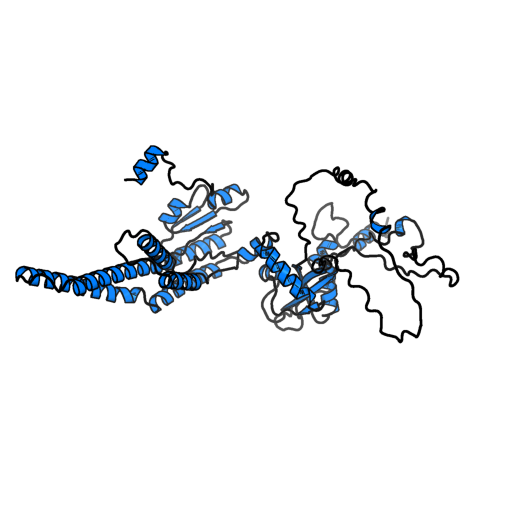1.00 86.38 88 GLU A N 1
ATOM 638 C CA . GLU A 1 88 ? -22.081 8.218 22.165 1.00 86.38 88 GLU A CA 1
ATOM 639 C C . GLU A 1 88 ? -22.019 6.724 22.509 1.00 86.38 88 GLU A C 1
ATOM 641 O O . GLU A 1 88 ? -22.687 6.276 23.440 1.00 86.38 88 GLU A O 1
ATOM 646 N N . LEU A 1 89 ? -21.152 5.968 21.830 1.00 85.50 89 LEU A N 1
ATOM 647 C CA . LEU A 1 89 ? -20.921 4.555 22.136 1.00 85.50 89 LEU A CA 1
ATOM 648 C C . LEU A 1 89 ? -20.226 4.359 23.498 1.00 85.50 89 LEU A C 1
ATOM 650 O O . LEU A 1 89 ? -20.581 3.455 24.247 1.00 85.50 89 LEU A O 1
ATOM 654 N N . ASP A 1 90 ? -19.276 5.233 23.840 1.00 81.12 90 ASP A N 1
ATOM 655 C CA . ASP A 1 90 ? -18.590 5.229 25.141 1.00 81.12 90 ASP A CA 1
ATOM 656 C C . ASP A 1 90 ? -19.573 5.536 26.286 1.00 81.12 90 ASP A C 1
ATOM 658 O O . ASP A 1 90 ? -19.618 4.823 27.287 1.00 81.12 90 ASP A O 1
ATOM 662 N N . HIS A 1 91 ? -20.454 6.527 26.102 1.00 85.50 91 HIS A N 1
ATOM 663 C CA . HIS A 1 91 ? -21.538 6.828 27.045 1.00 85.50 91 HIS A CA 1
ATOM 664 C C . HIS A 1 91 ? -22.516 5.663 27.211 1.00 85.50 91 HIS A C 1
ATOM 666 O O . HIS A 1 91 ? -22.936 5.386 28.334 1.00 85.50 91 HIS A O 1
ATOM 672 N N . PHE A 1 92 ? -22.852 4.962 26.124 1.00 88.62 92 PHE A N 1
ATOM 673 C CA . PHE A 1 92 ? -23.703 3.772 26.178 1.00 88.62 92 PHE A CA 1
ATOM 674 C C . PHE A 1 92 ? -23.076 2.668 27.041 1.00 88.62 92 PHE A C 1
ATOM 676 O O . PHE A 1 92 ? -23.724 2.168 27.962 1.00 88.62 92 PHE A O 1
ATOM 683 N N . TYR A 1 93 ? -21.806 2.325 26.797 1.00 85.25 93 TYR A N 1
ATOM 684 C CA . TYR A 1 93 ? -21.098 1.306 27.579 1.00 85.25 93 TYR A CA 1
ATOM 685 C C . TYR A 1 93 ? -20.898 1.722 29.039 1.00 85.25 93 TYR A C 1
ATOM 687 O O . TYR A 1 93 ? -21.091 0.922 29.955 1.00 85.25 93 TYR A O 1
ATOM 695 N N . PHE A 1 94 ? -20.591 2.994 29.287 1.00 84.44 94 PHE A N 1
ATOM 696 C CA . PHE A 1 94 ? -20.462 3.512 30.644 1.00 84.44 94 PHE A CA 1
ATOM 697 C C . PHE A 1 94 ? -21.790 3.462 31.417 1.00 84.44 94 PHE A C 1
ATOM 699 O O . PHE A 1 94 ? -21.811 3.071 32.586 1.00 84.44 94 PHE A O 1
ATOM 706 N N . GLY A 1 95 ? -22.904 3.808 30.764 1.00 87.44 95 GLY A N 1
ATOM 707 C CA . GLY A 1 95 ? -24.250 3.674 31.327 1.00 87.44 95 GLY A CA 1
ATOM 708 C C . GLY A 1 95 ? -24.602 2.220 31.639 1.00 87.44 95 GLY A C 1
ATOM 709 O O . GLY A 1 95 ? -25.023 1.916 32.754 1.00 87.44 95 GLY A O 1
ATOM 710 N N . ARG A 1 96 ? -24.321 1.306 30.704 1.00 87.75 96 ARG A N 1
ATOM 711 C CA . ARG A 1 96 ? -24.534 -0.137 30.876 1.00 87.75 96 ARG A CA 1
ATOM 712 C C . ARG A 1 96 ? -23.738 -0.704 32.051 1.00 87.75 96 ARG A C 1
ATOM 714 O O . ARG A 1 96 ? -24.274 -1.473 32.841 1.00 87.75 96 ARG A O 1
ATOM 721 N N . SER A 1 97 ? -22.476 -0.302 32.199 1.00 85.38 97 SER A N 1
ATOM 722 C CA . SER A 1 97 ? -21.613 -0.720 33.312 1.00 85.38 97 SER A CA 1
ATOM 723 C C . SER A 1 97 ? -22.147 -0.237 34.670 1.00 85.38 97 SER A C 1
ATOM 725 O O . SER A 1 97 ? -22.169 -0.996 35.644 1.00 85.38 97 SER A O 1
ATOM 727 N N . LYS A 1 98 ? -22.648 1.007 34.739 1.00 86.44 98 LYS A N 1
ATOM 728 C CA . LYS A 1 98 ? -23.312 1.546 35.939 1.00 86.44 98 LYS A CA 1
ATOM 729 C C . LYS A 1 98 ? -24.587 0.783 36.285 1.00 86.44 98 LYS A C 1
ATOM 731 O O . LYS A 1 98 ? -24.766 0.416 37.444 1.00 86.44 98 LYS A O 1
ATOM 736 N N . HIS A 1 99 ? -25.430 0.522 35.290 1.00 87.56 99 HIS A N 1
ATOM 737 C CA . HIS A 1 99 ? -26.650 -0.269 35.448 1.00 87.56 99 HIS A CA 1
ATOM 738 C C . HIS A 1 99 ? -26.336 -1.678 35.966 1.00 87.56 99 HIS A C 1
ATOM 740 O O . HIS A 1 99 ? -26.877 -2.095 36.988 1.00 87.56 99 HIS A O 1
ATOM 746 N N . ALA A 1 100 ? -25.352 -2.354 35.367 1.00 84.62 100 ALA A N 1
ATOM 747 C CA . ALA A 1 100 ? -24.905 -3.674 35.802 1.00 84.62 100 ALA A CA 1
ATOM 748 C C . ALA A 1 100 ? -24.352 -3.673 37.240 1.00 84.62 100 ALA A C 1
ATOM 750 O O . ALA A 1 100 ? -24.528 -4.645 37.974 1.00 84.62 100 ALA A O 1
ATOM 751 N N . ARG A 1 101 ? -23.685 -2.591 37.668 1.00 83.69 101 ARG A N 1
ATOM 752 C CA . ARG A 1 101 ? -23.241 -2.419 39.061 1.00 83.69 101 ARG A CA 1
ATOM 753 C C . ARG A 1 101 ? -24.425 -2.254 40.019 1.00 83.69 101 ARG A C 1
ATOM 755 O O . ARG A 1 101 ? -24.431 -2.916 41.052 1.00 83.69 101 ARG A O 1
ATOM 762 N N . ARG A 1 102 ? -25.411 -1.415 39.681 1.00 85.50 102 ARG A N 1
ATOM 763 C CA . ARG A 1 102 ? -26.627 -1.209 40.492 1.00 85.50 102 ARG A CA 1
ATOM 764 C C . ARG A 1 102 ? -27.425 -2.512 40.622 1.00 85.50 102 ARG A C 1
ATOM 766 O O . ARG A 1 102 ? -27.776 -2.901 41.730 1.00 85.50 102 ARG A O 1
ATOM 773 N N . ALA A 1 103 ? -27.593 -3.250 39.523 1.00 85.50 103 ALA A N 1
ATOM 774 C CA . ALA A 1 103 ? -28.244 -4.562 39.516 1.00 85.50 103 ALA A CA 1
ATOM 775 C C . ALA A 1 103 ? -27.533 -5.579 40.428 1.00 85.50 103 ALA A C 1
ATOM 777 O O . ALA A 1 103 ? -28.180 -6.291 41.193 1.00 85.50 103 ALA A O 1
ATOM 778 N N . GLN A 1 104 ? -26.197 -5.616 40.398 1.00 83.31 104 GLN A N 1
ATOM 779 C CA . GLN A 1 104 ? -25.409 -6.506 41.254 1.00 83.31 104 GLN A CA 1
ATOM 780 C C . GLN A 1 104 ? -25.498 -6.124 42.741 1.00 83.31 104 GLN A C 1
ATOM 782 O O . GLN A 1 104 ? -25.594 -7.006 43.591 1.00 83.31 104 GLN A O 1
ATOM 787 N N . GLN A 1 105 ? -25.492 -4.828 43.066 1.00 84.00 105 GLN A N 1
ATOM 788 C CA . GLN A 1 105 ? -25.679 -4.346 44.441 1.00 84.00 105 GLN A CA 1
ATOM 789 C C . GLN A 1 105 ? -27.064 -4.720 44.982 1.00 84.00 105 GLN A C 1
ATOM 791 O O . GLN A 1 105 ? -27.178 -5.178 46.117 1.00 84.00 105 GLN A O 1
ATOM 796 N N . LEU A 1 106 ? -28.104 -4.598 44.156 1.00 85.62 106 LEU A N 1
ATOM 797 C CA . LEU A 1 106 ? -29.463 -5.004 44.509 1.00 85.62 106 LEU A CA 1
ATOM 798 C C . LEU A 1 106 ? -29.571 -6.525 44.731 1.00 85.62 106 LEU A C 1
ATOM 800 O O . LEU A 1 106 ? -30.175 -6.959 45.710 1.00 85.62 106 LEU A O 1
ATOM 804 N N . GLN A 1 107 ? -28.928 -7.341 43.889 1.00 83.19 107 GLN A N 1
ATOM 805 C CA . GLN A 1 107 ? -28.837 -8.795 44.096 1.00 83.19 107 GLN A CA 1
ATOM 806 C C . GLN A 1 107 ? -28.118 -9.157 45.402 1.00 83.19 107 GLN A C 1
ATOM 808 O O . GLN A 1 107 ? -28.569 -10.043 46.122 1.00 83.19 107 GLN A O 1
ATOM 813 N N . GLN A 1 108 ? -27.029 -8.459 45.738 1.00 80.56 108 GLN A N 1
ATOM 814 C CA . GLN A 1 108 ? -26.308 -8.668 46.998 1.00 80.56 108 GLN A CA 1
ATOM 815 C C . GLN A 1 108 ? -27.165 -8.306 48.214 1.00 80.56 108 GLN A C 1
ATOM 817 O O . GLN A 1 108 ? -27.202 -9.076 49.169 1.00 80.56 108 GLN A O 1
ATOM 822 N N . ARG A 1 109 ? -27.892 -7.180 48.172 1.00 82.00 109 ARG A N 1
ATOM 823 C CA . ARG A 1 109 ? -28.823 -6.779 49.243 1.00 82.00 109 ARG A CA 1
ATOM 824 C C . ARG A 1 109 ? -29.940 -7.807 49.443 1.00 82.00 109 ARG A C 1
ATOM 826 O O . ARG A 1 109 ? -30.242 -8.153 50.580 1.00 82.00 109 ARG A O 1
ATOM 833 N N . ARG A 1 110 ? -30.494 -8.356 48.354 1.00 81.69 110 ARG A N 1
ATOM 834 C CA . ARG A 1 110 ? -31.486 -9.447 48.404 1.00 81.69 110 ARG A CA 1
ATOM 835 C C . ARG A 1 110 ? -30.917 -10.723 49.027 1.00 81.69 110 ARG A C 1
ATOM 837 O O . ARG A 1 110 ? -31.520 -11.260 49.947 1.00 81.69 110 ARG A O 1
ATOM 844 N N . ALA A 1 111 ? -29.730 -11.150 48.597 1.00 78.62 111 ALA A N 1
ATOM 845 C CA . ALA A 1 111 ? -29.075 -12.352 49.116 1.00 78.62 111 ALA A CA 1
ATOM 846 C C . ALA A 1 111 ? -28.689 -12.234 50.604 1.00 78.62 111 ALA A C 1
ATOM 848 O O . ALA A 1 111 ? -28.838 -13.191 51.360 1.00 78.62 111 ALA A O 1
ATOM 849 N N . LEU A 1 112 ? -28.219 -11.058 51.044 1.00 77.56 112 LEU A N 1
ATOM 850 C CA . LEU A 1 112 ? -27.919 -10.789 52.457 1.00 77.56 112 LEU A CA 1
ATOM 851 C C . LEU A 1 112 ? -29.174 -10.883 53.335 1.00 77.56 112 LEU A C 1
ATOM 853 O O . LEU A 1 112 ? -29.096 -11.393 54.450 1.00 77.56 112 LEU A O 1
ATOM 857 N N . ARG A 1 113 ? -30.331 -10.443 52.825 1.00 72.44 113 ARG A N 1
ATOM 858 C CA . ARG A 1 113 ? -31.618 -10.568 53.521 1.00 72.44 113 ARG A CA 1
ATOM 859 C C . ARG A 1 113 ? -32.118 -12.011 53.555 1.00 72.44 113 ARG A C 1
ATOM 861 O O . ARG A 1 113 ? -32.505 -12.478 54.619 1.00 72.44 113 ARG A O 1
ATOM 868 N N . GLU A 1 114 ? -32.077 -12.730 52.434 1.00 72.12 114 GLU A N 1
ATOM 869 C CA . GLU A 1 114 ? -32.456 -14.152 52.378 1.00 72.12 114 GLU A CA 1
ATOM 870 C C . GLU A 1 114 ? -31.605 -15.008 53.333 1.00 72.12 114 GLU A C 1
ATOM 872 O O . GLU A 1 114 ? -32.125 -15.919 53.973 1.00 72.12 114 GLU A O 1
ATOM 877 N N . GLY A 1 115 ? -30.320 -14.670 53.504 1.00 65.12 115 GLY A N 1
ATOM 878 C CA . GLY A 1 115 ? -29.441 -15.292 54.501 1.00 65.12 115 GLY A CA 1
ATOM 879 C C . GLY A 1 115 ? -29.637 -14.801 55.945 1.00 65.12 115 GLY A C 1
ATOM 880 O O . GLY A 1 115 ? -29.209 -15.482 56.874 1.00 65.12 115 GLY A O 1
ATOM 881 N N . GLY A 1 116 ? -30.270 -13.640 56.146 1.00 60.66 116 GLY A N 1
ATOM 882 C CA . GLY A 1 116 ? -30.503 -12.999 57.448 1.00 60.66 116 GLY A CA 1
ATOM 883 C C . GLY A 1 116 ? -31.908 -13.195 58.033 1.00 60.66 116 GLY A C 1
ATOM 884 O O . GLY A 1 116 ? -32.127 -12.864 59.195 1.00 60.66 116 GLY A O 1
ATOM 885 N N . ALA A 1 117 ? -32.849 -13.776 57.280 1.00 52.12 117 ALA A N 1
ATOM 886 C CA . ALA A 1 117 ? -34.257 -13.967 57.658 1.00 52.12 117 ALA A CA 1
ATOM 887 C C . ALA A 1 117 ? -34.508 -14.944 58.839 1.00 52.12 117 ALA A C 1
ATOM 889 O O . ALA A 1 117 ? -35.643 -15.348 59.077 1.00 52.12 117 ALA A O 1
ATOM 890 N N . GLY A 1 118 ? -33.468 -15.334 59.586 1.00 48.47 118 GLY A N 1
ATOM 891 C CA . GLY A 1 118 ? -33.529 -16.316 60.673 1.00 48.47 118 GLY A CA 1
ATOM 892 C C . GLY A 1 118 ? -33.420 -15.772 62.104 1.00 48.47 118 GLY A C 1
ATOM 893 O O . GLY A 1 118 ? -33.437 -16.582 63.027 1.00 48.47 118 GLY A O 1
ATOM 894 N N . ALA A 1 119 ? -33.287 -14.459 62.342 1.00 47.97 119 ALA A N 1
ATOM 895 C CA . ALA A 1 119 ? -33.015 -13.951 63.694 1.00 47.97 119 ALA A CA 1
ATOM 896 C C . ALA A 1 119 ? -33.826 -12.696 64.080 1.00 47.97 119 ALA A C 1
ATOM 898 O O . ALA A 1 119 ? -33.519 -11.595 63.637 1.00 47.97 119 ALA A O 1
ATOM 899 N N . GLY A 1 120 ? -34.797 -12.871 64.989 1.00 48.22 120 GLY A N 1
ATOM 900 C CA . GLY A 1 120 ? -35.324 -11.804 65.859 1.00 48.22 120 GLY A CA 1
ATOM 901 C C . GLY A 1 120 ? -36.724 -11.280 65.521 1.00 48.22 120 GLY A C 1
ATOM 902 O O . GLY A 1 120 ? -36.863 -10.243 64.883 1.00 48.22 120 GLY A O 1
ATOM 903 N N . GLY A 1 121 ? -37.766 -11.970 65.996 1.00 49.09 121 GLY A N 1
ATOM 904 C CA . GLY A 1 121 ? -39.164 -11.550 65.860 1.00 49.09 121 GLY A CA 1
ATOM 905 C C . GLY A 1 121 ? -39.604 -10.555 66.939 1.00 49.09 121 GLY A C 1
ATOM 906 O O . GLY A 1 121 ? -39.650 -10.895 68.119 1.00 49.09 121 GLY A O 1
ATOM 907 N N . GLY A 1 122 ? -39.977 -9.349 66.514 1.00 53.72 122 GLY A N 1
ATOM 908 C CA . GLY A 1 122 ? -40.774 -8.385 67.276 1.00 53.72 122 GLY A CA 1
ATOM 909 C C . GLY A 1 122 ? -41.658 -7.583 66.314 1.00 53.72 122 GLY A C 1
ATOM 910 O O . GLY A 1 122 ? -41.232 -7.300 65.197 1.00 53.72 122 GLY A O 1
ATOM 911 N N . GLU A 1 123 ? -42.881 -7.220 66.712 1.00 53.06 123 GLU A N 1
ATOM 912 C CA . GLU A 1 123 ? -43.890 -6.602 65.822 1.00 53.06 123 GLU A CA 1
ATOM 913 C C . GLU A 1 123 ? -43.409 -5.309 65.130 1.00 53.06 123 GLU A C 1
ATOM 915 O O . GLU A 1 123 ? -43.738 -5.072 63.970 1.00 53.06 123 GLU A O 1
ATOM 920 N N . GLY A 1 124 ? -42.547 -4.514 65.777 1.00 55.94 124 GLY A N 1
ATOM 921 C CA . GLY A 1 124 ? -41.927 -3.329 65.164 1.00 55.94 124 GLY A CA 1
ATOM 922 C C . GLY A 1 124 ? -40.857 -3.636 64.102 1.00 55.94 124 GLY A C 1
ATOM 923 O O . GLY A 1 124 ? -40.629 -2.824 63.209 1.00 55.94 124 GLY A O 1
ATOM 924 N N . ALA A 1 125 ? -40.227 -4.814 64.155 1.00 57.16 125 ALA A N 1
ATOM 925 C CA . ALA A 1 125 ? -39.256 -5.263 63.152 1.00 57.16 125 ALA A CA 1
ATOM 926 C C . ALA A 1 125 ? -39.945 -5.776 61.875 1.00 57.16 125 ALA A C 1
ATOM 928 O O . ALA A 1 125 ? -39.384 -5.660 60.788 1.00 57.16 125 ALA A O 1
ATOM 929 N N . ALA A 1 126 ? -41.173 -6.294 61.990 1.00 58.44 126 ALA A N 1
ATOM 930 C CA . ALA A 1 126 ? -41.952 -6.773 60.851 1.00 58.44 126 ALA A CA 1
ATOM 931 C C . ALA A 1 126 ? -42.400 -5.625 59.927 1.00 58.44 126 ALA A C 1
ATOM 933 O O . ALA A 1 126 ? -42.244 -5.728 58.713 1.00 58.44 126 ALA A O 1
ATOM 934 N N . ALA A 1 127 ? -42.870 -4.507 60.493 1.00 61.84 127 ALA A N 1
ATOM 935 C CA . ALA A 1 127 ? -43.283 -3.333 59.717 1.00 61.84 127 ALA A CA 1
ATOM 936 C C . ALA A 1 127 ? -42.104 -2.673 58.972 1.00 61.84 127 ALA A C 1
ATOM 938 O O . ALA A 1 127 ? -42.216 -2.353 57.790 1.00 61.84 127 ALA A O 1
ATOM 939 N N . ALA A 1 128 ? -40.946 -2.541 59.629 1.00 64.56 128 ALA A N 1
ATOM 940 C CA . ALA A 1 128 ? -39.727 -2.031 58.996 1.00 64.56 128 ALA A CA 1
ATOM 941 C C . ALA A 1 128 ? -39.205 -2.972 57.889 1.00 64.56 128 ALA A C 1
ATOM 943 O O . ALA A 1 128 ? -38.742 -2.514 56.845 1.00 64.56 128 ALA A O 1
ATOM 944 N N . ALA A 1 129 ? -39.325 -4.291 58.084 1.00 67.56 129 ALA A N 1
ATOM 945 C CA . ALA A 1 129 ? -38.936 -5.285 57.086 1.00 67.56 129 ALA A CA 1
ATOM 946 C C . ALA A 1 129 ? -39.854 -5.289 55.850 1.00 67.56 129 ALA A C 1
ATOM 948 O O . ALA A 1 129 ? -39.365 -5.541 54.741 1.00 67.56 129 ALA A O 1
ATOM 949 N N . GLU A 1 130 ? -41.154 -5.015 56.014 1.00 74.81 130 GLU A N 1
ATOM 950 C CA . GLU A 1 130 ? -42.095 -4.834 54.900 1.00 74.81 130 GLU A CA 1
ATOM 951 C C . GLU A 1 130 ? -41.815 -3.552 54.106 1.00 74.81 130 GLU A C 1
ATOM 953 O O . GLU A 1 130 ? -41.823 -3.587 52.872 1.00 74.81 130 GLU A O 1
ATOM 958 N N . GLU A 1 131 ? -41.520 -2.437 54.779 1.00 78.62 131 GLU A N 1
ATOM 959 C CA . GLU A 1 131 ? -41.197 -1.163 54.123 1.00 78.62 131 GLU A CA 1
ATOM 960 C C . GLU A 1 131 ? -39.907 -1.266 53.292 1.00 78.62 131 GLU A C 1
ATOM 962 O O . GLU A 1 131 ? -39.890 -0.902 52.112 1.00 78.62 131 GLU A O 1
ATOM 967 N N . GLU A 1 132 ? -38.860 -1.883 53.849 1.00 77.94 132 GLU A N 1
ATOM 968 C CA . GLU A 1 132 ? -37.610 -2.158 53.131 1.00 77.94 132 GLU A CA 1
ATOM 969 C C . GLU A 1 132 ? -37.819 -3.138 51.954 1.00 77.94 132 GLU A C 1
ATOM 971 O O . GLU A 1 132 ? -37.167 -3.037 50.911 1.00 77.94 132 GLU A O 1
ATOM 976 N N . GLU A 1 133 ? -38.757 -4.087 52.067 1.00 79.50 133 GLU A N 1
ATOM 977 C CA . GLU A 1 133 ? -39.087 -5.008 50.971 1.00 79.50 133 GLU A CA 1
ATOM 978 C C . GLU A 1 133 ? -39.828 -4.310 49.832 1.00 79.50 133 GLU A C 1
ATOM 980 O O . GLU A 1 133 ? -39.566 -4.572 48.654 1.00 79.50 133 GLU A O 1
ATOM 985 N N . ALA A 1 134 ? -40.742 -3.401 50.170 1.00 82.69 134 ALA A N 1
ATOM 986 C CA . ALA A 1 134 ? -41.408 -2.553 49.197 1.00 82.69 134 ALA A CA 1
ATOM 987 C C . ALA A 1 134 ? -40.397 -1.652 48.469 1.00 82.69 134 ALA A C 1
ATOM 989 O O . ALA A 1 134 ? -40.489 -1.502 47.248 1.00 82.69 134 ALA A O 1
ATOM 990 N N . GLU A 1 135 ? -39.397 -1.119 49.175 1.00 85.69 135 GLU A N 1
ATOM 991 C CA . GLU A 1 135 ? -38.304 -0.338 48.587 1.00 85.69 135 GLU A CA 1
ATOM 992 C C . GLU A 1 135 ? -37.436 -1.182 47.637 1.00 85.69 135 GLU A C 1
ATOM 994 O O . GLU A 1 135 ? -37.248 -0.810 46.478 1.00 85.69 135 GLU A O 1
ATOM 999 N N . LEU A 1 136 ? -36.995 -2.374 48.059 1.00 85.06 136 LEU A N 1
ATOM 1000 C CA . LEU A 1 136 ? -36.224 -3.306 47.219 1.00 85.06 136 LEU A CA 1
ATOM 1001 C C . LEU A 1 136 ? -37.004 -3.803 45.992 1.00 85.06 136 LEU A C 1
ATOM 1003 O O . LEU A 1 136 ? -36.404 -4.120 44.958 1.00 85.06 136 LEU A O 1
ATOM 1007 N N . ARG A 1 137 ? -38.335 -3.917 46.086 1.00 84.94 137 ARG A N 1
ATOM 1008 C CA . ARG A 1 137 ? -39.209 -4.249 44.948 1.00 84.94 137 ARG A CA 1
ATOM 1009 C C . ARG A 1 137 ? -39.336 -3.075 43.978 1.00 84.94 137 ARG A C 1
ATOM 1011 O O . ARG A 1 137 ? -39.228 -3.299 42.774 1.00 84.94 137 ARG A O 1
ATOM 1018 N N . ARG A 1 138 ? -39.501 -1.845 44.479 1.00 87.25 138 ARG A N 1
ATOM 1019 C CA . ARG A 1 138 ? -39.525 -0.621 43.655 1.00 87.25 138 ARG A CA 1
ATOM 1020 C C . ARG A 1 138 ? -38.203 -0.421 42.920 1.00 87.25 138 ARG A C 1
ATOM 1022 O O . ARG A 1 138 ? -38.204 -0.299 41.700 1.00 87.25 138 ARG A O 1
ATOM 1029 N N . GLU A 1 139 ? -37.081 -0.490 43.635 1.00 87.06 139 GLU A N 1
ATOM 1030 C CA . GLU A 1 139 ? -35.748 -0.318 43.049 1.00 87.06 139 GLU A CA 1
ATOM 1031 C C . GLU A 1 139 ? -35.445 -1.400 41.997 1.00 87.06 139 GLU A C 1
ATOM 1033 O O . GLU A 1 139 ? -34.828 -1.129 40.968 1.00 87.06 139 GLU A O 1
ATOM 1038 N N . ALA A 1 140 ? -35.924 -2.629 42.199 1.00 86.50 140 ALA A N 1
ATOM 1039 C CA . ALA A 1 140 ? -35.770 -3.685 41.206 1.00 86.50 140 ALA A CA 1
ATOM 1040 C C . ALA A 1 140 ? -36.613 -3.473 39.951 1.00 86.50 140 ALA A C 1
ATOM 1042 O O . ALA A 1 140 ? -36.112 -3.713 38.856 1.00 86.50 140 ALA A O 1
ATOM 1043 N N . ALA A 1 141 ? -37.855 -3.005 40.101 1.00 87.31 141 ALA A N 1
ATOM 1044 C CA . ALA A 1 141 ? -38.702 -2.655 38.967 1.00 87.31 141 ALA A CA 1
ATOM 1045 C C . ALA A 1 141 ? -38.083 -1.512 38.141 1.00 87.31 141 ALA A C 1
ATOM 1047 O O . ALA A 1 141 ? -38.111 -1.556 36.913 1.00 87.31 141 ALA A O 1
ATOM 1048 N N . GLU A 1 142 ? -37.454 -0.527 38.794 1.00 87.88 142 GLU A N 1
ATOM 1049 C CA . GLU A 1 142 ? -36.696 0.534 38.118 1.00 87.88 142 GLU A CA 1
ATOM 1050 C C . GLU A 1 142 ? -35.489 -0.014 37.347 1.00 87.88 142 GLU A C 1
ATOM 1052 O O . GLU A 1 142 ? -35.317 0.287 36.166 1.00 87.88 142 GLU A O 1
ATOM 1057 N N . VAL A 1 143 ? -34.662 -0.850 37.987 1.00 88.06 143 VAL A N 1
ATOM 1058 C CA . VAL A 1 143 ? -33.490 -1.466 37.343 1.00 88.06 143 VAL A CA 1
ATOM 1059 C C . VAL A 1 143 ? -33.916 -2.348 36.165 1.00 88.06 143 VAL A C 1
ATOM 1061 O O . VAL A 1 143 ? -33.256 -2.350 35.125 1.00 88.06 143 VAL A O 1
ATOM 1064 N N . GLU A 1 144 ? -35.020 -3.079 36.283 1.00 86.06 144 GLU A N 1
ATOM 1065 C CA . GLU A 1 144 ? -35.557 -3.902 35.199 1.00 86.06 144 GLU A CA 1
ATOM 1066 C C . GLU A 1 144 ? -36.081 -3.045 34.035 1.00 86.06 144 GLU A C 1
ATOM 1068 O O . GLU A 1 144 ? -35.765 -3.324 32.876 1.00 86.06 144 GLU A O 1
ATOM 1073 N N . ALA A 1 145 ? -36.774 -1.939 34.322 1.00 86.12 145 ALA A N 1
ATOM 1074 C CA . ALA A 1 145 ? -37.210 -0.982 33.305 1.00 86.12 145 ALA A CA 1
ATOM 1075 C C . ALA A 1 145 ? -36.022 -0.316 32.577 1.00 86.12 145 ALA A C 1
ATOM 1077 O O . ALA A 1 145 ? -36.038 -0.161 31.352 1.00 86.12 145 ALA A O 1
ATOM 1078 N N . GLU A 1 146 ? -34.954 0.031 33.301 1.00 87.62 146 GLU A N 1
ATOM 1079 C CA . GLU A 1 146 ? -33.718 0.587 32.733 1.00 87.62 146 GLU A CA 1
ATOM 1080 C C . GLU A 1 146 ? -32.962 -0.425 31.851 1.00 87.62 146 GLU A C 1
ATOM 1082 O O . GLU A 1 146 ? -32.275 -0.027 30.906 1.00 87.62 146 GLU A O 1
ATOM 1087 N N . ALA A 1 147 ? -33.112 -1.736 32.088 1.00 85.19 147 ALA A N 1
ATOM 1088 C CA . ALA A 1 147 ? -32.408 -2.774 31.328 1.00 85.19 147 ALA A CA 1
ATOM 1089 C C . ALA A 1 147 ? -32.752 -2.748 29.826 1.00 85.19 147 ALA A C 1
ATOM 1091 O O . ALA A 1 147 ? -31.900 -3.050 28.983 1.00 85.19 147 ALA A O 1
ATOM 1092 N N . ALA A 1 148 ? -33.968 -2.315 29.470 1.00 86.19 148 ALA A N 1
ATOM 1093 C CA . ALA A 1 148 ? -34.394 -2.148 28.081 1.00 86.19 148 ALA A CA 1
ATOM 1094 C C . ALA A 1 148 ? -33.516 -1.140 27.308 1.00 86.19 148 ALA A C 1
ATOM 1096 O O . ALA A 1 148 ? -33.248 -1.336 26.115 1.00 86.19 148 ALA A O 1
ATOM 1097 N N . GLN A 1 149 ? -33.001 -0.110 27.993 1.00 86.69 149 GLN A N 1
ATOM 1098 C CA . GLN A 1 149 ? -32.140 0.929 27.412 1.00 86.69 149 GLN A CA 1
ATOM 1099 C C . GLN A 1 149 ? -30.766 0.389 26.993 1.00 86.69 149 GLN A C 1
ATOM 1101 O O . GLN A 1 149 ? -30.136 0.946 26.095 1.00 86.69 149 GLN A O 1
ATOM 1106 N N . PHE A 1 150 ? -30.320 -0.718 27.595 1.00 88.25 150 PHE A N 1
ATOM 1107 C CA . PHE A 1 150 ? -29.031 -1.364 27.319 1.00 88.25 150 PHE A CA 1
ATOM 1108 C C . PHE A 1 150 ? -29.177 -2.696 26.573 1.00 88.25 150 PHE A C 1
ATOM 1110 O O . PHE A 1 150 ? -28.244 -3.503 26.523 1.00 88.25 150 PHE A O 1
ATOM 1117 N N . SER A 1 151 ? -30.347 -2.929 25.976 1.00 89.06 151 SER A N 1
ATOM 1118 C CA . SER A 1 151 ? -30.637 -4.134 25.204 1.00 89.06 151 SER A CA 1
ATOM 1119 C C . SER A 1 151 ? -29.725 -4.277 23.969 1.00 89.06 151 SER A C 1
ATOM 1121 O O . SER A 1 151 ? -29.214 -3.285 23.434 1.00 89.06 151 SER A O 1
ATOM 1123 N N . PRO A 1 152 ? -29.556 -5.499 23.425 1.00 86.88 152 PRO A N 1
ATOM 1124 C CA . PRO A 1 152 ? -28.826 -5.705 22.171 1.00 86.88 152 PRO A CA 1
ATOM 1125 C C . PRO A 1 152 ? -29.404 -4.903 20.995 1.00 86.88 152 PRO A C 1
ATOM 1127 O O . PRO A 1 152 ? -28.666 -4.504 20.095 1.00 86.88 152 PRO A O 1
ATOM 1130 N N . ALA A 1 153 ? -30.718 -4.654 20.997 1.00 90.38 153 ALA A N 1
ATOM 1131 C CA . ALA A 1 153 ? -31.378 -3.810 20.006 1.00 90.38 153 ALA A CA 1
ATOM 1132 C C . ALA A 1 153 ? -30.949 -2.339 20.141 1.00 90.38 153 ALA A C 1
ATOM 1134 O O . ALA A 1 153 ? -30.584 -1.723 19.139 1.00 90.38 153 ALA A O 1
ATOM 1135 N N . ALA A 1 154 ? -30.898 -1.813 21.369 1.00 90.31 154 ALA A N 1
ATOM 1136 C CA . ALA A 1 154 ? -30.399 -0.467 21.638 1.00 90.31 154 ALA A CA 1
ATOM 1137 C C . ALA A 1 154 ? -28.929 -0.316 21.213 1.00 90.31 154 ALA A C 1
ATOM 1139 O O . ALA A 1 154 ? -28.585 0.645 20.527 1.00 90.31 154 ALA A O 1
ATOM 1140 N N . LEU A 1 155 ? -28.074 -1.304 21.509 1.00 87.69 155 LEU A N 1
ATOM 1141 C CA . LEU A 1 155 ? -26.680 -1.315 21.046 1.00 87.69 155 LEU A CA 1
ATOM 1142 C C . LEU A 1 155 ? -26.581 -1.284 19.514 1.00 87.69 155 LEU A C 1
ATOM 1144 O O . LEU A 1 155 ? -25.811 -0.502 18.960 1.00 87.69 155 LEU A O 1
ATOM 1148 N N . ARG A 1 156 ? -27.378 -2.094 18.806 1.00 88.38 156 ARG A N 1
ATOM 1149 C CA . ARG A 1 156 ? -27.413 -2.069 17.332 1.00 88.38 156 ARG A CA 1
ATOM 1150 C C . ARG A 1 156 ? -27.807 -0.694 16.802 1.00 88.38 156 ARG A C 1
ATOM 1152 O O . ARG A 1 156 ? -27.183 -0.225 15.856 1.00 88.38 156 ARG A O 1
ATOM 1159 N N . GLN A 1 157 ? -28.782 -0.035 17.422 1.00 90.88 157 GLN A N 1
ATOM 1160 C CA . GLN A 1 157 ? -29.186 1.318 17.045 1.00 90.88 157 GLN A CA 1
ATOM 1161 C C . GLN A 1 157 ? -28.059 2.339 17.281 1.00 90.88 157 GLN A C 1
ATOM 1163 O O . GLN A 1 157 ? -27.820 3.198 16.433 1.00 90.88 157 GLN A O 1
ATOM 1168 N N . GLN A 1 158 ? -27.315 2.231 18.389 1.00 88.81 158 GLN A N 1
ATOM 1169 C CA . GLN A 1 158 ? -26.128 3.064 18.637 1.00 88.81 158 GLN A CA 1
ATOM 1170 C C . GLN A 1 158 ? -25.048 2.850 17.575 1.00 88.81 158 GLN A C 1
ATOM 1172 O O . GLN A 1 158 ? -24.520 3.812 17.020 1.00 88.81 158 GLN A O 1
ATOM 1177 N N . LEU A 1 159 ? -24.752 1.591 17.248 1.00 87.31 159 LEU A N 1
ATOM 1178 C CA . LEU A 1 159 ? -23.767 1.245 16.227 1.00 87.31 159 LEU A CA 1
ATOM 1179 C C . LEU A 1 159 ? -24.192 1.728 14.837 1.00 87.31 159 LEU A C 1
ATOM 1181 O O . LEU A 1 159 ? -23.348 2.217 14.097 1.00 87.31 159 LEU A O 1
ATOM 1185 N N . GLN A 1 160 ? -25.483 1.665 14.498 1.00 88.50 160 GLN A N 1
ATOM 1186 C CA . GLN A 1 160 ? -26.016 2.225 13.250 1.00 88.50 160 GLN A CA 1
ATOM 1187 C C . GLN A 1 160 ? -25.841 3.746 13.177 1.00 88.50 160 GLN A C 1
ATOM 1189 O O . GLN A 1 160 ? -25.474 4.269 12.127 1.00 88.50 160 GLN A O 1
ATOM 1194 N N . ARG A 1 161 ? -26.060 4.468 14.285 1.00 88.19 161 ARG A N 1
ATOM 1195 C CA . ARG A 1 161 ? -25.806 5.917 14.340 1.00 88.19 161 ARG A CA 1
ATOM 1196 C C . ARG A 1 161 ? -24.327 6.244 14.178 1.00 88.19 161 ARG A C 1
ATOM 1198 O O . ARG A 1 161 ? -23.986 7.147 13.416 1.00 88.19 161 ARG A O 1
ATOM 1205 N N . LEU A 1 162 ? -23.456 5.488 14.845 1.00 86.88 162 LEU A N 1
ATOM 1206 C CA . LEU A 1 162 ? -22.009 5.642 14.726 1.00 86.88 162 LEU A CA 1
ATOM 1207 C C . LEU A 1 162 ? -21.522 5.331 13.303 1.00 86.88 162 LEU A C 1
ATOM 1209 O O . LEU A 1 162 ? -20.738 6.099 12.750 1.00 86.88 162 LEU A O 1
ATOM 1213 N N . ASP A 1 163 ? -22.023 4.260 12.685 1.00 87.19 163 ASP A N 1
ATOM 1214 C CA . ASP A 1 163 ? -21.727 3.913 11.291 1.00 87.19 163 ASP A CA 1
ATOM 1215 C C . ASP A 1 163 ? -22.207 5.009 10.330 1.00 87.19 163 ASP A C 1
ATOM 1217 O O . ASP A 1 163 ? -21.454 5.441 9.460 1.00 87.19 163 ASP A O 1
ATOM 1221 N N . GLY A 1 164 ? -23.404 5.561 10.554 1.00 85.81 164 GLY A N 1
ATOM 1222 C CA . GLY A 1 164 ? -23.909 6.718 9.815 1.00 85.81 164 GLY A CA 1
ATOM 1223 C C . GLY A 1 164 ? -23.004 7.949 9.940 1.00 85.81 164 GLY A C 1
ATOM 1224 O O . GLY A 1 164 ? -22.686 8.586 8.935 1.00 85.81 164 GLY A O 1
ATOM 1225 N N . ALA A 1 165 ? -22.528 8.261 11.149 1.00 86.56 165 ALA A N 1
ATOM 1226 C CA . ALA A 1 165 ? -21.618 9.381 11.394 1.00 86.56 165 ALA A CA 1
ATOM 1227 C C . ALA A 1 165 ? -20.247 9.175 10.723 1.00 86.56 165 ALA A C 1
ATOM 1229 O O . ALA A 1 165 ? -19.738 10.077 10.053 1.00 86.56 165 ALA A O 1
ATOM 1230 N N . VAL A 1 166 ? -19.661 7.978 10.840 1.00 86.69 166 VAL A N 1
ATOM 1231 C CA . VAL A 1 166 ? -18.386 7.625 10.191 1.00 86.69 166 VAL A CA 1
ATOM 1232 C C . VAL A 1 166 ? -18.533 7.597 8.668 1.00 86.69 166 VAL A C 1
ATOM 1234 O O . VAL A 1 166 ? -17.648 8.076 7.957 1.00 86.69 166 VAL A O 1
ATOM 1237 N N . GLY A 1 167 ? -19.653 7.086 8.158 1.00 84.69 167 GLY A N 1
ATOM 1238 C CA . GLY A 1 167 ? -19.989 7.064 6.739 1.00 84.69 167 GLY A CA 1
ATOM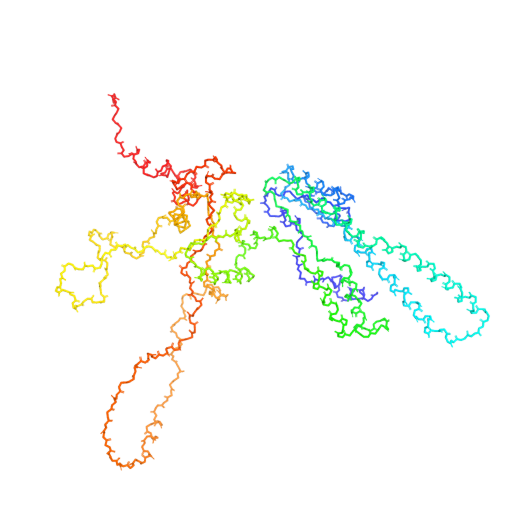 1239 C C . GLY A 1 167 ? -20.124 8.469 6.156 1.00 84.69 167 GLY A C 1
ATOM 1240 O O . GLY A 1 167 ? -19.520 8.761 5.122 1.00 84.69 167 GLY A O 1
ATOM 1241 N N . ALA A 1 168 ? -20.834 9.365 6.848 1.00 82.38 168 ALA A N 1
ATOM 1242 C CA . ALA A 1 168 ? -20.943 10.774 6.472 1.00 82.38 168 ALA A CA 1
ATOM 1243 C C . ALA A 1 168 ? -19.574 11.471 6.470 1.00 82.38 168 ALA A C 1
ATOM 1245 O O . ALA A 1 168 ? -19.250 12.205 5.533 1.00 82.38 168 ALA A O 1
ATOM 1246 N N . LEU A 1 169 ? -18.736 11.185 7.473 1.00 85.50 169 LEU A N 1
ATOM 1247 C CA . LEU A 1 169 ? -17.374 11.704 7.545 1.00 85.50 169 LEU A CA 1
ATOM 1248 C C . LEU A 1 169 ? -16.549 11.220 6.348 1.00 85.50 169 LEU A C 1
ATOM 1250 O O . LEU A 1 169 ? -15.969 12.037 5.639 1.00 85.50 169 LEU A O 1
ATOM 1254 N N . LEU A 1 170 ? -16.551 9.914 6.064 1.00 85.31 170 LEU A N 1
ATOM 1255 C CA . LEU A 1 170 ? -15.826 9.327 4.937 1.00 85.31 170 LEU A CA 1
ATOM 1256 C C . LEU A 1 170 ? -16.283 9.893 3.584 1.00 85.31 170 LEU A C 1
ATOM 1258 O O . LEU A 1 170 ? -15.441 10.160 2.726 1.00 85.31 170 LEU A O 1
ATOM 1262 N N . ALA A 1 171 ? -17.590 10.082 3.397 1.00 84.81 171 ALA A N 1
ATOM 1263 C CA . ALA A 1 171 ? -18.162 10.639 2.174 1.00 84.81 171 ALA A CA 1
ATOM 1264 C C . ALA A 1 171 ? -17.776 12.112 1.957 1.00 84.81 171 ALA A C 1
ATOM 1266 O O . ALA A 1 171 ? -17.572 12.529 0.818 1.00 84.81 171 ALA A O 1
ATOM 1267 N N . GLY A 1 172 ? -17.641 12.887 3.037 1.00 82.06 172 GLY A N 1
ATOM 1268 C CA . GLY A 1 172 ? -17.265 14.301 2.985 1.00 82.06 172 GLY A CA 1
ATOM 1269 C C . GLY A 1 172 ? -15.765 14.570 2.820 1.00 82.06 172 GLY A C 1
ATOM 1270 O O . GLY A 1 172 ? -15.367 15.723 2.651 1.00 82.06 172 GLY A O 1
ATOM 1271 N N . LEU A 1 173 ? -14.911 13.542 2.867 1.00 83.44 173 LEU A N 1
ATOM 1272 C CA . LEU A 1 173 ? -13.463 13.720 2.764 1.00 83.44 173 LEU A CA 1
ATOM 1273 C C . LEU A 1 173 ? -12.992 13.965 1.319 1.00 83.44 173 LEU A C 1
ATOM 1275 O O . LEU A 1 173 ? -13.445 13.299 0.384 1.00 83.44 173 LEU A O 1
ATOM 1279 N N . PRO A 1 174 ? -12.003 14.857 1.109 1.00 78.19 174 PRO A N 1
ATOM 1280 C CA . PRO A 1 174 ? -11.458 15.099 -0.218 1.00 78.19 174 PRO A CA 1
ATOM 1281 C C . PRO A 1 174 ? -10.686 13.876 -0.752 1.00 78.19 174 PRO A C 1
ATOM 1283 O O . PRO A 1 174 ? -10.143 13.072 0.017 1.00 78.19 174 PRO A O 1
ATOM 1286 N N . PRO A 1 175 ? -10.565 13.726 -2.085 1.00 74.81 175 PRO A N 1
ATOM 1287 C CA . PRO A 1 175 ? -9.828 12.617 -2.675 1.00 74.81 175 PRO A CA 1
ATOM 1288 C C . PRO A 1 175 ? -8.363 12.631 -2.213 1.00 74.81 175 PRO A C 1
ATOM 1290 O O . PRO A 1 175 ? -7.663 13.633 -2.346 1.00 74.81 175 PRO A O 1
ATOM 1293 N N . ASN A 1 176 ? -7.879 11.474 -1.747 1.00 72.88 176 ASN A N 1
ATOM 1294 C CA . ASN A 1 176 ? -6.558 11.257 -1.129 1.00 72.88 176 ASN A CA 1
ATOM 1295 C C . ASN A 1 176 ? -6.404 11.725 0.333 1.00 72.88 176 ASN A C 1
ATOM 1297 O O . ASN A 1 176 ? -5.278 11.711 0.833 1.00 72.88 176 ASN A O 1
ATOM 1301 N N . ALA A 1 177 ? -7.486 12.084 1.029 1.00 68.69 177 ALA A N 1
ATOM 1302 C CA . ALA A 1 177 ? -7.455 12.248 2.481 1.00 68.69 177 ALA A CA 1
ATOM 1303 C C . ALA A 1 177 ? -7.287 10.900 3.202 1.00 68.69 177 ALA A C 1
ATOM 1305 O O . ALA A 1 177 ? -7.753 9.858 2.732 1.00 68.69 177 ALA A O 1
ATOM 1306 N N . LEU A 1 178 ? -6.609 10.928 4.350 1.00 74.06 178 LEU A N 1
ATOM 1307 C CA . LEU A 1 178 ? -6.433 9.775 5.226 1.00 74.06 178 LEU A CA 1
ATOM 1308 C C . LEU A 1 178 ? -7.370 9.915 6.425 1.00 74.06 178 LEU A C 1
ATOM 1310 O O . LEU A 1 178 ? -7.172 10.804 7.248 1.00 74.06 178 LEU A O 1
ATOM 1314 N N . LEU A 1 179 ? -8.350 9.020 6.534 1.00 80.12 179 LEU A N 1
ATOM 1315 C CA . LEU A 1 179 ? -9.160 8.881 7.740 1.00 80.12 179 LEU A CA 1
ATOM 1316 C C . LEU A 1 179 ? -8.504 7.870 8.677 1.00 80.12 179 LEU A C 1
ATOM 1318 O O . LEU A 1 179 ? -8.304 6.710 8.306 1.00 80.12 179 LEU A O 1
ATOM 1322 N N . VAL A 1 180 ? -8.171 8.315 9.885 1.00 73.69 180 VAL A N 1
ATOM 1323 C CA . VAL A 1 180 ? -7.706 7.444 10.965 1.00 73.69 180 VAL A CA 1
ATOM 1324 C C . VAL A 1 180 ? -8.857 7.274 11.941 1.00 73.69 180 VAL A C 1
ATOM 1326 O O . VAL A 1 180 ? -9.196 8.206 12.657 1.00 73.69 180 VAL A O 1
ATOM 1329 N N . VAL A 1 181 ? -9.460 6.089 11.961 1.00 77.44 181 VAL A N 1
ATOM 1330 C CA . VAL A 1 181 ? -10.432 5.729 12.996 1.00 77.44 181 VAL A CA 1
ATOM 1331 C C . VAL A 1 181 ? -9.665 4.967 14.066 1.00 77.44 181 VAL A C 1
ATOM 1333 O O . VAL A 1 181 ? -9.273 3.820 13.855 1.00 77.44 181 VAL A O 1
ATOM 1336 N N . ALA A 1 182 ? -9.394 5.636 15.182 1.00 69.06 182 ALA A N 1
ATOM 1337 C CA . ALA A 1 182 ? -8.845 5.007 16.371 1.00 69.06 182 ALA A CA 1
ATOM 1338 C C . ALA A 1 182 ? -10.017 4.577 17.254 1.00 69.06 182 ALA A C 1
ATOM 1340 O O . ALA A 1 182 ? -10.565 5.376 18.008 1.00 69.06 182 ALA A O 1
ATOM 1341 N N . THR A 1 183 ? -10.440 3.326 17.112 1.00 66.38 183 THR A N 1
ATOM 1342 C CA . THR A 1 183 ? -11.393 2.723 18.042 1.00 66.38 183 THR A CA 1
ATOM 1343 C C . THR A 1 183 ? -10.615 2.143 19.215 1.00 66.38 183 THR A C 1
ATOM 1345 O O . THR A 1 183 ? -9.604 1.466 19.013 1.00 66.38 183 THR A O 1
ATOM 1348 N N . GLY A 1 184 ? -11.072 2.417 20.437 1.00 58.06 184 GLY A N 1
ATOM 1349 C CA . GLY A 1 184 ? -10.668 1.627 21.596 1.00 58.06 184 GLY A CA 1
ATOM 1350 C C . GLY A 1 184 ? -11.130 0.176 21.445 1.00 58.06 184 GLY A C 1
ATOM 1351 O O . GLY A 1 184 ? -11.919 -0.144 20.553 1.00 58.06 184 GLY A O 1
ATOM 1352 N N . GLN A 1 185 ? -10.613 -0.698 22.305 1.00 58.00 185 GLN A N 1
ATOM 1353 C CA . GLN A 1 185 ? -11.105 -2.078 22.419 1.00 58.00 185 GLN A CA 1
ATOM 1354 C C . GLN A 1 185 ? -12.560 -2.038 22.927 1.00 58.00 185 GLN A C 1
ATOM 1356 O O . GLN A 1 185 ? -12.952 -0.982 23.399 1.00 58.00 185 GLN A O 1
ATOM 1361 N N . GLY A 1 186 ? -13.358 -3.096 22.757 1.00 63.09 186 GLY A N 1
ATOM 1362 C CA . GLY A 1 186 ? -14.829 -3.102 22.878 1.00 63.09 186 GLY A CA 1
ATOM 1363 C C . GLY A 1 186 ? -15.451 -2.471 24.143 1.00 63.09 186 GLY A C 1
ATOM 1364 O O . GLY A 1 186 ? -15.369 -1.262 24.353 1.00 63.09 186 GLY A O 1
ATOM 1365 N N . ASP A 1 187 ? -16.173 -3.228 24.968 1.00 69.75 187 ASP A N 1
ATOM 1366 C CA . ASP A 1 187 ? -16.761 -2.700 26.214 1.00 69.75 187 ASP A CA 1
ATOM 1367 C C . ASP A 1 187 ? -15.671 -2.497 27.292 1.00 69.75 187 ASP A C 1
ATOM 1369 O O . ASP A 1 187 ? -15.519 -3.263 28.249 1.00 69.75 187 ASP A O 1
ATOM 1373 N N . MET A 1 188 ? -14.850 -1.452 27.127 1.00 68.50 188 MET A N 1
ATOM 1374 C CA . MET A 1 188 ? -13.781 -1.114 28.078 1.00 68.50 188 MET A CA 1
ATOM 1375 C C . MET A 1 188 ? -14.318 -0.736 29.454 1.00 68.50 188 MET A C 1
ATOM 1377 O O . MET A 1 188 ? -13.599 -0.883 30.442 1.00 68.50 188 MET A O 1
ATOM 1381 N N . ALA A 1 189 ? -15.548 -0.223 29.531 1.00 73.69 189 ALA A N 1
ATOM 1382 C CA . ALA A 1 189 ? -16.175 0.129 30.796 1.00 73.69 189 ALA A CA 1
ATOM 1383 C C . ALA A 1 189 ? -16.429 -1.133 31.628 1.00 73.69 189 ALA A C 1
ATOM 1385 O O . ALA A 1 189 ? -16.091 -1.174 32.813 1.00 73.69 189 ALA A O 1
ATOM 1386 N N . GLU A 1 190 ? -16.942 -2.184 30.990 1.00 73.56 190 GLU A N 1
ATOM 1387 C CA . GLU A 1 190 ? -17.123 -3.489 31.611 1.00 73.56 190 GLU A CA 1
ATOM 1388 C C . GLU A 1 190 ? -15.789 -4.158 31.965 1.00 73.56 190 GLU A C 1
ATOM 1390 O O . GLU A 1 190 ? -15.604 -4.590 33.104 1.00 73.56 190 GLU A O 1
ATOM 1395 N N . CYS A 1 191 ? -14.812 -4.161 31.053 1.00 74.25 191 CYS A N 1
ATOM 1396 C CA . CYS A 1 191 ? -13.484 -4.721 31.333 1.00 74.25 191 CYS A CA 1
ATOM 1397 C C . CYS A 1 191 ? -12.805 -4.016 32.520 1.00 74.25 191 CYS A C 1
ATOM 1399 O O . CYS A 1 191 ? -12.217 -4.663 33.390 1.00 74.25 191 CYS A O 1
ATOM 1401 N N . ARG A 1 192 ? -12.917 -2.683 32.598 1.00 76.12 192 ARG A N 1
ATOM 1402 C CA . ARG A 1 192 ? -12.374 -1.880 33.703 1.00 76.12 192 ARG A CA 1
ATOM 1403 C C . ARG A 1 192 ? -13.084 -2.174 35.022 1.00 76.12 192 ARG A C 1
ATOM 1405 O O . ARG A 1 192 ? -12.414 -2.269 36.047 1.00 76.12 192 ARG A O 1
ATOM 1412 N N . ARG A 1 193 ? -14.408 -2.358 34.996 1.00 80.81 193 ARG A N 1
ATOM 1413 C CA . ARG A 1 193 ? -15.200 -2.776 36.162 1.00 80.81 193 ARG A CA 1
ATOM 1414 C C . ARG A 1 193 ? -14.752 -4.145 36.671 1.00 80.81 193 ARG A C 1
ATOM 1416 O O . ARG A 1 193 ? -14.494 -4.293 37.862 1.00 80.81 193 ARG A O 1
ATOM 1423 N N . GLN A 1 194 ? -14.615 -5.129 35.783 1.00 79.75 194 GLN A N 1
ATOM 1424 C CA . GLN A 1 194 ? -14.147 -6.470 36.148 1.00 79.75 194 GLN A CA 1
ATOM 1425 C C . GLN A 1 194 ? -12.733 -6.442 36.730 1.00 79.75 194 GLN A C 1
ATOM 1427 O O . GLN A 1 194 ? -12.471 -7.094 37.740 1.00 79.75 194 GLN A O 1
ATOM 1432 N N . GLN A 1 195 ? -11.847 -5.630 36.152 1.00 82.69 195 GLN A N 1
ATOM 1433 C CA . GLN A 1 195 ? -10.498 -5.424 36.672 1.00 82.69 195 GLN A CA 1
ATOM 1434 C C . GLN A 1 195 ? -10.511 -4.790 38.074 1.00 82.69 195 GLN A C 1
ATOM 1436 O O . GLN A 1 195 ? -9.733 -5.187 38.939 1.00 82.69 195 GLN A O 1
ATOM 1441 N N . GLU A 1 196 ? -11.403 -3.831 38.334 1.00 82.88 196 GLU A N 1
ATOM 1442 C CA . GLU A 1 196 ? -11.568 -3.236 39.665 1.00 82.88 196 GLU A CA 1
ATOM 1443 C C . GLU A 1 196 ? -12.076 -4.266 40.688 1.00 82.88 196 GLU A C 1
ATOM 1445 O O . GLU A 1 196 ? -11.539 -4.355 41.793 1.00 82.88 196 GLU A O 1
ATOM 1450 N N . ILE A 1 197 ? -13.056 -5.095 40.307 1.00 79.56 197 ILE A N 1
ATOM 1451 C CA . ILE A 1 197 ? -13.567 -6.198 41.139 1.00 79.56 197 ILE A CA 1
ATOM 1452 C C . ILE A 1 197 ? -12.451 -7.200 41.449 1.00 79.56 197 ILE A C 1
ATOM 1454 O O . ILE A 1 197 ? -12.311 -7.626 42.598 1.00 79.56 197 ILE A O 1
ATOM 1458 N N . LYS A 1 198 ? -11.631 -7.547 40.452 1.00 82.75 198 LYS A N 1
ATOM 1459 C CA . LYS A 1 198 ? -10.461 -8.414 40.619 1.00 82.75 198 LYS A CA 1
ATOM 1460 C C . LYS A 1 198 ? -9.499 -7.855 41.661 1.00 82.75 198 LYS A C 1
ATOM 1462 O O . LYS A 1 198 ? -9.151 -8.570 42.597 1.00 82.75 198 LYS A O 1
ATOM 1467 N N . ILE A 1 199 ? -9.130 -6.578 41.552 1.00 82.06 199 ILE A N 1
ATOM 1468 C CA . ILE A 1 199 ? -8.221 -5.917 42.502 1.00 82.06 199 ILE A CA 1
ATOM 1469 C C . ILE A 1 199 ? -8.815 -5.916 43.918 1.00 82.06 199 ILE A C 1
ATOM 1471 O O . ILE A 1 199 ? -8.140 -6.326 44.860 1.00 82.06 199 ILE A O 1
ATOM 1475 N N . ARG A 1 200 ? -10.089 -5.533 44.075 1.00 80.44 200 ARG A N 1
ATOM 1476 C CA . ARG A 1 200 ? -10.780 -5.511 45.379 1.00 80.44 200 ARG A CA 1
ATOM 1477 C C . ARG A 1 200 ? -10.832 -6.888 46.042 1.00 80.44 200 ARG A C 1
ATOM 1479 O O . ARG A 1 200 ? -10.552 -7.004 47.234 1.00 80.44 200 ARG A O 1
ATOM 1486 N N . ARG A 1 201 ? -11.140 -7.940 45.271 1.00 82.00 201 ARG A N 1
ATOM 1487 C CA . ARG A 1 201 ? -11.174 -9.336 45.748 1.00 82.00 201 ARG A CA 1
ATOM 1488 C C . ARG A 1 201 ? -9.785 -9.868 46.097 1.00 82.00 201 ARG A C 1
ATOM 1490 O O . ARG A 1 201 ? -9.641 -10.581 47.084 1.00 82.00 201 ARG A O 1
ATOM 1497 N N . GLN A 1 202 ? -8.757 -9.499 45.333 1.00 80.81 202 GLN A N 1
ATOM 1498 C CA . GLN A 1 202 ? -7.364 -9.851 45.637 1.00 80.81 202 GLN A CA 1
ATOM 1499 C C . GLN A 1 202 ? -6.858 -9.158 46.908 1.00 80.81 202 GLN A C 1
ATOM 1501 O O . GLN A 1 202 ? -6.156 -9.775 47.704 1.00 80.81 202 GLN A O 1
ATOM 1506 N N . GLN A 1 203 ? -7.250 -7.901 47.120 1.00 78.94 203 GLN A N 1
ATOM 1507 C CA . GLN A 1 203 ? -6.878 -7.106 48.293 1.00 78.94 203 GLN A CA 1
ATOM 1508 C C . GLN A 1 203 ? -7.772 -7.368 49.520 1.00 78.94 203 GLN A C 1
ATOM 1510 O O . GLN A 1 203 ? -7.528 -6.789 50.573 1.00 78.94 203 GLN A O 1
ATOM 1515 N N . ARG A 1 204 ? -8.787 -8.242 49.402 1.00 72.12 204 ARG A N 1
ATOM 1516 C CA . ARG A 1 204 ? -9.758 -8.596 50.461 1.00 72.12 204 ARG A CA 1
ATOM 1517 C C . ARG A 1 204 ? -10.446 -7.386 51.116 1.00 72.12 204 ARG A C 1
ATOM 1519 O O . ARG A 1 204 ? -10.811 -7.447 52.284 1.00 72.12 204 ARG A O 1
ATOM 1526 N N . LEU A 1 205 ? -10.642 -6.304 50.362 1.00 63.66 205 LEU A N 1
ATOM 1527 C CA . LEU A 1 205 ? -11.155 -5.033 50.891 1.00 63.66 205 LEU A CA 1
ATOM 1528 C C . LEU A 1 205 ? -12.651 -5.070 51.251 1.00 63.66 205 LEU A C 1
ATOM 1530 O O . LEU A 1 205 ? -13.067 -4.376 52.169 1.00 63.66 205 LEU A O 1
ATOM 1534 N N . ASP A 1 206 ? -13.442 -5.897 50.558 1.00 62.06 206 ASP A N 1
ATOM 1535 C CA . ASP A 1 206 ? -14.912 -5.784 50.543 1.00 62.06 206 ASP A CA 1
ATOM 1536 C C . ASP A 1 206 ? -15.642 -7.038 51.091 1.00 62.06 206 ASP A C 1
ATOM 1538 O O . ASP A 1 206 ? -16.819 -7.235 50.806 1.00 62.06 206 ASP A O 1
ATOM 1542 N N . GLY A 1 207 ? -14.959 -7.959 51.791 1.00 66.38 207 GLY A N 1
ATOM 1543 C CA . GLY A 1 207 ? -15.569 -9.223 52.266 1.00 66.38 207 GLY A CA 1
ATOM 1544 C C . GLY A 1 207 ? -16.048 -10.176 51.152 1.00 66.38 207 GLY A C 1
ATOM 1545 O O . GLY A 1 207 ? -16.672 -11.200 51.417 1.00 66.38 207 GLY A O 1
ATOM 1546 N N . LEU A 1 208 ? -15.751 -9.846 49.892 1.00 68.25 208 LEU A N 1
ATOM 1547 C CA . LEU A 1 208 ? -16.070 -10.644 48.712 1.00 68.25 208 LEU A CA 1
ATOM 1548 C C . LEU A 1 208 ? -15.229 -11.934 48.662 1.00 68.25 208 LEU A C 1
ATOM 1550 O O . LEU A 1 208 ? -14.086 -11.937 49.131 1.00 68.25 208 LEU A O 1
ATOM 1554 N N . PRO A 1 209 ? -15.743 -13.013 48.036 1.00 75.94 209 PRO A N 1
ATOM 1555 C CA . PRO A 1 209 ? -14.997 -14.256 47.889 1.00 75.94 209 PRO A CA 1
ATOM 1556 C C . PRO A 1 209 ? -13.675 -14.036 47.130 1.00 75.94 209 PRO A C 1
ATOM 1558 O O . PRO A 1 209 ? -13.603 -13.166 46.248 1.00 75.94 209 PRO A O 1
ATOM 1561 N N . PRO A 1 210 ? -12.625 -14.814 47.456 1.00 80.88 210 PRO A N 1
ATOM 1562 C CA . PRO A 1 210 ? -11.321 -14.683 46.821 1.00 80.88 210 PRO A CA 1
ATOM 1563 C C . PRO A 1 210 ? -11.424 -14.945 45.316 1.00 80.88 210 PRO A C 1
ATOM 1565 O O . PRO A 1 210 ? -12.170 -15.814 44.870 1.00 80.88 210 PRO A O 1
ATOM 1568 N N . TRP A 1 211 ? -10.655 -14.186 44.533 1.00 84.94 211 TRP A N 1
ATOM 1569 C CA . TRP A 1 211 ? -10.624 -14.316 43.077 1.00 84.94 211 TRP A CA 1
ATOM 1570 C C . TRP A 1 211 ? -10.144 -15.713 42.661 1.00 84.94 211 TRP A C 1
ATOM 1572 O O . TRP A 1 211 ? -9.009 -16.093 42.959 1.00 84.94 211 TRP A O 1
ATOM 1582 N N . SER A 1 212 ? -11.006 -16.484 41.994 1.00 86.50 212 SER A N 1
ATOM 1583 C CA . SER A 1 212 ? -10.740 -17.884 41.658 1.00 86.50 212 SER A CA 1
ATOM 1584 C C . SER A 1 212 ? -10.048 -18.052 40.299 1.00 86.50 212 SER A C 1
ATOM 1586 O O . SER A 1 212 ? -10.075 -17.176 39.434 1.00 86.50 212 SER A O 1
ATOM 1588 N N . ALA A 1 213 ? -9.477 -19.235 40.054 1.00 84.75 213 ALA A N 1
ATOM 1589 C CA . ALA A 1 213 ? -8.929 -19.591 38.740 1.00 84.75 213 ALA A CA 1
ATOM 1590 C C . ALA A 1 213 ? -10.008 -19.725 37.641 1.00 84.75 213 ALA A C 1
ATOM 1592 O O . ALA A 1 213 ? -9.685 -19.752 36.452 1.00 84.75 213 ALA A O 1
ATOM 1593 N N . ALA A 1 214 ? -11.286 -19.863 38.013 1.00 85.69 214 ALA A N 1
ATOM 1594 C CA . ALA A 1 214 ? -12.400 -19.816 37.068 1.00 85.69 214 ALA A CA 1
ATOM 1595 C C . ALA A 1 214 ? -12.715 -18.366 36.663 1.00 85.69 214 ALA A C 1
ATOM 1597 O O . ALA A 1 214 ? -12.868 -18.098 35.472 1.00 85.69 214 ALA A O 1
ATOM 1598 N N . ASP A 1 215 ? -12.700 -17.434 37.623 1.00 84.62 215 ASP A N 1
ATOM 1599 C CA . ASP A 1 215 ? -12.880 -15.997 37.368 1.00 84.62 215 ASP A CA 1
ATOM 1600 C C . ASP A 1 215 ? -11.766 -15.443 36.470 1.00 84.62 215 ASP A C 1
ATOM 1602 O O . ASP A 1 215 ? -12.031 -14.672 35.548 1.00 84.62 215 ASP A O 1
ATOM 1606 N N . GLU A 1 216 ? -10.521 -15.886 36.686 1.00 85.56 216 GLU A N 1
ATOM 1607 C CA . GLU A 1 216 ? -9.375 -15.491 35.857 1.00 85.56 216 GLU A CA 1
ATOM 1608 C C . GLU A 1 216 ? -9.551 -15.911 34.390 1.00 85.56 216 GLU A C 1
ATOM 1610 O O . GLU A 1 216 ? -9.293 -15.119 33.484 1.00 85.56 216 GLU A O 1
ATOM 1615 N N . ARG A 1 217 ? -10.038 -17.136 34.149 1.00 82.75 217 ARG A N 1
ATOM 1616 C CA . ARG A 1 217 ? -10.316 -17.642 32.795 1.00 82.75 217 ARG A CA 1
ATOM 1617 C C . ARG A 1 217 ? -11.472 -16.891 32.138 1.00 82.75 217 ARG A C 1
ATOM 1619 O O . ARG A 1 217 ? -11.333 -16.442 31.007 1.00 82.75 217 ARG A O 1
ATOM 1626 N N . ALA A 1 218 ? -12.574 -16.686 32.860 1.00 82.00 218 ALA A N 1
ATOM 1627 C CA . ALA A 1 218 ? -13.729 -15.948 32.350 1.00 82.00 218 ALA A CA 1
ATOM 1628 C C . ALA A 1 218 ? -13.381 -14.492 31.993 1.00 82.00 218 ALA A C 1
ATOM 1630 O O . ALA A 1 218 ? -13.825 -13.982 30.964 1.00 82.00 218 ALA A O 1
ATOM 1631 N N . HIS A 1 219 ? -12.552 -13.839 32.811 1.00 81.25 219 HIS A N 1
ATOM 1632 C CA . HIS A 1 219 ? -12.051 -12.495 32.543 1.00 81.25 219 HIS A CA 1
ATOM 1633 C C . HIS A 1 219 ? -11.125 -12.452 31.316 1.00 81.25 219 HIS A C 1
ATOM 1635 O O . HIS A 1 219 ? -11.250 -11.550 30.488 1.00 81.25 219 HIS A O 1
ATOM 1641 N N . GLY A 1 220 ? -10.241 -13.445 31.164 1.00 78.00 220 GLY A N 1
ATOM 1642 C CA . GLY A 1 220 ? -9.383 -13.594 29.985 1.00 78.00 220 GLY A CA 1
ATOM 1643 C C . GLY A 1 220 ? -10.179 -13.766 28.689 1.00 78.00 220 GLY A C 1
ATOM 1644 O O . GLY A 1 220 ? -9.949 -13.032 27.729 1.00 78.00 220 GLY A O 1
ATOM 1645 N N . ASP A 1 221 ? -11.172 -14.656 28.684 1.00 78.38 221 ASP A N 1
ATOM 1646 C CA . ASP A 1 221 ? -12.026 -14.888 27.514 1.00 78.38 221 ASP A CA 1
ATOM 1647 C C . ASP A 1 221 ? -12.890 -13.660 27.168 1.00 78.38 221 ASP A C 1
ATOM 1649 O O . ASP A 1 221 ? -13.207 -13.416 26.002 1.00 78.38 221 ASP A O 1
ATOM 1653 N N . ALA A 1 222 ? -13.326 -12.892 28.173 1.00 71.44 222 ALA A N 1
ATOM 1654 C CA . ALA A 1 222 ? -14.054 -11.642 27.964 1.00 71.44 222 ALA A CA 1
ATOM 1655 C C . ALA A 1 222 ? -13.150 -10.580 27.323 1.00 71.44 222 ALA A C 1
ATOM 1657 O O . ALA A 1 222 ? -13.530 -9.984 26.316 1.00 71.44 222 ALA A O 1
ATOM 1658 N N . LEU A 1 223 ? -11.930 -10.408 27.841 1.00 70.12 223 LEU A N 1
ATOM 1659 C CA . LEU A 1 223 ? -10.926 -9.529 27.243 1.00 70.12 223 LEU A CA 1
ATOM 1660 C C . LEU A 1 223 ? -10.632 -9.924 25.795 1.00 70.12 223 LEU A C 1
ATOM 1662 O O . LEU A 1 223 ? -10.677 -9.072 24.915 1.00 70.12 223 LEU A O 1
ATOM 1666 N N . GLU A 1 224 ? -10.388 -11.204 25.515 1.00 67.81 224 GLU A N 1
ATOM 1667 C CA . GLU A 1 224 ? -10.052 -11.658 24.163 1.00 67.81 224 GLU A CA 1
ATOM 1668 C C . GLU A 1 224 ? -11.172 -11.359 23.153 1.00 67.81 224 GLU A C 1
ATOM 1670 O O . GLU A 1 224 ? -10.896 -10.845 22.066 1.00 67.81 224 GLU A O 1
ATOM 1675 N N . ARG A 1 225 ? -12.441 -11.580 23.530 1.00 66.56 225 ARG A N 1
ATOM 1676 C CA . ARG A 1 225 ? -13.606 -11.240 22.692 1.00 66.56 225 ARG A CA 1
ATOM 1677 C C . ARG A 1 225 ? -13.686 -9.740 22.403 1.00 66.56 225 ARG A C 1
ATOM 1679 O O . ARG A 1 225 ? -13.841 -9.349 21.242 1.00 66.56 225 ARG A O 1
ATOM 1686 N N . GLU A 1 226 ? -13.527 -8.905 23.426 1.00 63.03 226 GLU A N 1
ATOM 1687 C CA . GLU A 1 226 ? -13.617 -7.442 23.314 1.00 63.03 226 GLU A CA 1
ATOM 1688 C C . GLU A 1 226 ? -12.391 -6.816 22.610 1.00 63.03 226 GLU A C 1
ATOM 1690 O O . GLU A 1 226 ? -12.476 -5.735 22.021 1.00 63.03 226 GLU A O 1
ATOM 1695 N N . MET A 1 227 ? -11.244 -7.504 22.593 1.00 56.69 227 MET A N 1
ATOM 1696 C CA . MET A 1 227 ? -10.001 -7.052 21.952 1.00 56.69 227 MET A CA 1
ATOM 1697 C C . MET A 1 227 ? -9.963 -7.235 20.424 1.00 56.69 227 MET A C 1
ATOM 1699 O O . MET A 1 227 ? -9.056 -6.713 19.769 1.00 56.69 227 MET A O 1
ATOM 1703 N N . THR A 1 228 ? -10.944 -7.912 19.821 1.00 52.06 228 THR A N 1
ATOM 1704 C CA . THR A 1 228 ? -10.920 -8.299 18.393 1.00 52.06 228 THR A CA 1
ATOM 1705 C C . THR A 1 228 ? -11.154 -7.154 17.381 1.00 52.06 228 THR A C 1
ATOM 1707 O O . THR A 1 228 ? -11.277 -7.396 16.180 1.00 52.06 228 THR A O 1
ATOM 1710 N N . GLY A 1 229 ? -11.194 -5.888 17.809 1.00 45.03 229 GLY A N 1
ATOM 1711 C CA . GLY A 1 229 ? -11.426 -4.728 16.938 1.00 45.03 229 GLY A CA 1
ATOM 1712 C C . GLY A 1 229 ? -10.176 -3.880 16.696 1.00 45.03 229 GLY A C 1
ATOM 1713 O O . GLY A 1 229 ? -9.872 -2.995 17.488 1.00 45.03 229 GLY A O 1
ATOM 1714 N N . LEU A 1 230 ? -9.469 -4.076 15.576 1.00 44.22 230 LEU A N 1
ATOM 1715 C CA . LEU A 1 230 ? -8.391 -3.168 15.149 1.00 44.22 230 LEU A CA 1
ATOM 1716 C C . LEU A 1 230 ? -8.587 -2.694 13.702 1.00 44.22 230 LEU A C 1
ATOM 1718 O O . LEU A 1 230 ? -8.363 -3.427 12.736 1.00 44.22 230 LEU A O 1
ATOM 1722 N N . CYS A 1 231 ? -8.960 -1.419 13.556 1.00 39.19 231 CYS A N 1
ATOM 1723 C CA . CYS A 1 231 ? -8.995 -0.707 12.281 1.00 39.19 231 CYS A CA 1
ATOM 1724 C C . CYS A 1 231 ? -7.562 -0.417 11.793 1.00 39.19 231 CYS A C 1
ATOM 1726 O O . CYS A 1 231 ? -6.797 0.325 12.407 1.00 39.19 231 CYS A O 1
ATOM 1728 N N . PHE A 1 232 ? -7.186 -1.015 10.660 1.00 42.75 232 PHE A N 1
ATOM 1729 C CA . PHE A 1 232 ? -5.800 -1.096 10.183 1.00 42.75 232 PHE A CA 1
ATOM 1730 C C . PHE A 1 232 ? -5.555 -0.314 8.883 1.00 42.75 232 PHE A C 1
ATOM 1732 O O . PHE A 1 232 ? -4.730 -0.711 8.070 1.00 42.75 232 PHE A O 1
ATOM 1739 N N . CYS A 1 233 ? -6.277 0.773 8.606 1.00 42.03 233 CYS A N 1
ATOM 1740 C CA . CYS A 1 233 ? -6.230 1.373 7.261 1.00 42.03 233 CYS A CA 1
ATOM 1741 C C . CYS A 1 233 ? -5.201 2.509 7.122 1.00 42.03 233 CYS A C 1
ATOM 1743 O O . CYS A 1 233 ? -4.510 2.589 6.104 1.00 42.03 233 CYS A O 1
ATOM 1745 N N . ALA A 1 234 ? -5.024 3.337 8.155 1.00 39.59 234 ALA A N 1
ATOM 1746 C CA . ALA A 1 234 ? -4.083 4.460 8.132 1.00 39.59 234 ALA A CA 1
ATOM 1747 C C . ALA A 1 234 ? -2.651 4.084 8.547 1.00 39.59 234 ALA A C 1
ATOM 1749 O O . ALA A 1 234 ? -1.677 4.581 7.979 1.00 39.59 234 ALA A O 1
ATOM 1750 N N . TYR A 1 235 ? -2.514 3.139 9.481 1.00 55.12 235 TYR A N 1
ATOM 1751 C CA . TYR A 1 235 ? -1.218 2.687 9.987 1.00 55.12 235 TYR A CA 1
ATOM 1752 C C . TYR A 1 235 ? -0.401 1.907 8.960 1.00 55.12 235 TYR A C 1
ATOM 1754 O O . TYR A 1 235 ? 0.816 1.846 9.099 1.00 55.12 235 TYR A O 1
ATOM 1762 N N . ILE A 1 236 ? -1.011 1.333 7.913 1.00 64.94 236 ILE A N 1
ATOM 1763 C CA . ILE A 1 236 ? -0.274 0.508 6.943 1.00 64.94 236 ILE A CA 1
ATOM 1764 C C . ILE A 1 236 ? 0.886 1.303 6.335 1.00 64.94 236 ILE A C 1
ATOM 1766 O O . ILE A 1 236 ? 2.002 0.791 6.292 1.00 64.94 236 ILE A O 1
ATOM 1770 N N . GLU A 1 237 ? 0.689 2.556 5.914 1.00 70.19 237 GLU A N 1
ATOM 1771 C CA . GLU A 1 237 ? 1.799 3.328 5.346 1.00 70.19 237 GLU A CA 1
ATOM 1772 C C . GLU A 1 237 ? 2.908 3.604 6.366 1.00 70.19 237 GLU A C 1
ATOM 1774 O O . GLU A 1 237 ? 4.077 3.390 6.038 1.00 70.19 237 GLU A O 1
ATOM 1779 N N . GLU A 1 238 ? 2.562 4.048 7.575 1.00 72.12 238 GLU A N 1
ATOM 1780 C CA . GLU A 1 238 ? 3.533 4.355 8.634 1.00 72.12 238 GLU A CA 1
ATOM 1781 C C . GLU A 1 238 ? 4.296 3.108 9.092 1.00 72.12 238 GLU A C 1
ATOM 1783 O O . GLU A 1 238 ? 5.525 3.131 9.222 1.00 72.12 238 GLU A O 1
ATOM 1788 N N . LEU A 1 239 ? 3.605 1.971 9.188 1.00 72.38 239 LEU A N 1
ATOM 1789 C CA . LEU A 1 239 ? 4.229 0.666 9.373 1.00 72.38 239 LEU A CA 1
ATOM 1790 C C . LEU A 1 239 ? 5.230 0.418 8.240 1.00 72.38 239 LEU A C 1
ATOM 1792 O O . LEU A 1 239 ? 6.412 0.211 8.499 1.00 72.38 239 LEU A O 1
ATOM 1796 N N . TRP A 1 240 ? 4.817 0.535 6.972 1.00 78.69 240 TRP A N 1
ATOM 1797 C CA . TRP A 1 240 ? 5.698 0.334 5.811 1.00 78.69 240 TRP A CA 1
ATOM 1798 C C . TRP A 1 240 ? 6.810 1.383 5.652 1.00 78.69 240 TRP A C 1
ATOM 1800 O O . TRP A 1 240 ? 7.731 1.143 4.858 1.00 78.69 240 TRP A O 1
ATOM 1810 N N . ARG A 1 241 ? 6.763 2.520 6.359 1.00 81.06 241 ARG A N 1
ATOM 1811 C CA . ARG A 1 241 ? 7.895 3.451 6.502 1.00 81.06 241 ARG A CA 1
ATOM 1812 C C . ARG A 1 241 ? 8.921 2.874 7.478 1.00 81.06 241 ARG A C 1
ATOM 1814 O O . ARG A 1 241 ? 10.106 2.824 7.143 1.00 81.06 241 ARG A O 1
ATOM 1821 N N . ARG A 1 242 ? 8.471 2.301 8.598 1.00 79.62 242 ARG A N 1
ATOM 1822 C CA . ARG A 1 242 ? 9.296 1.608 9.607 1.00 79.62 242 ARG A CA 1
ATOM 1823 C C . ARG A 1 242 ? 9.484 0.112 9.300 1.00 79.62 242 ARG A C 1
ATOM 1825 O O . ARG A 1 242 ? 9.195 -0.758 10.119 1.00 79.62 242 ARG A O 1
ATOM 1832 N N . LYS A 1 243 ? 10.050 -0.212 8.128 1.00 78.56 243 LYS A N 1
ATOM 1833 C CA . LYS A 1 243 ? 10.297 -1.611 7.676 1.00 78.56 243 LYS A CA 1
ATOM 1834 C C . LYS A 1 243 ? 11.247 -2.417 8.562 1.00 78.56 243 LYS A C 1
ATOM 1836 O O . LYS A 1 243 ? 11.298 -3.634 8.434 1.00 78.56 243 LYS A O 1
ATOM 1841 N N . GLN A 1 244 ? 12.036 -1.726 9.382 1.00 81.75 244 GLN A N 1
ATOM 1842 C CA . GLN A 1 244 ? 12.956 -2.327 10.341 1.00 81.75 244 GLN A CA 1
ATOM 1843 C C . GLN A 1 244 ? 12.312 -2.553 11.712 1.00 81.75 244 GLN A C 1
ATOM 1845 O O . GLN A 1 244 ? 13.030 -2.922 12.624 1.00 81.75 244 GLN A O 1
ATOM 1850 N N . SER A 1 245 ? 11.008 -2.343 11.891 1.00 77.50 245 SER A N 1
ATOM 1851 C CA . SER A 1 245 ? 10.308 -2.807 13.097 1.00 77.50 245 SER A CA 1
ATOM 1852 C C . SER A 1 245 ? 10.270 -4.337 13.144 1.00 77.50 245 SER A C 1
ATOM 1854 O O . SER A 1 245 ? 10.271 -4.986 12.093 1.00 77.50 245 SER A O 1
ATOM 1856 N N . ASP A 1 246 ? 10.221 -4.921 14.341 1.00 76.12 246 ASP A N 1
ATOM 1857 C CA . ASP A 1 246 ? 10.205 -6.381 14.501 1.00 76.12 246 ASP A CA 1
ATOM 1858 C C . ASP A 1 246 ? 8.977 -7.013 13.837 1.00 76.12 246 ASP A C 1
ATOM 1860 O O . ASP A 1 246 ? 9.114 -7.995 13.106 1.00 76.12 246 ASP A O 1
ATOM 1864 N N . VAL A 1 247 ? 7.813 -6.365 13.956 1.00 75.69 247 VAL A N 1
ATOM 1865 C CA . VAL A 1 247 ? 6.556 -6.783 13.312 1.00 75.69 247 VAL A CA 1
ATOM 1866 C C . VAL A 1 247 ? 6.714 -6.903 11.794 1.00 75.69 247 VAL A C 1
ATOM 1868 O O . VAL A 1 247 ? 6.428 -7.953 11.212 1.00 75.69 247 VAL A O 1
ATOM 1871 N N . LEU A 1 248 ? 7.207 -5.856 11.117 1.00 78.38 248 LEU A N 1
ATOM 1872 C CA . LEU A 1 248 ? 7.385 -5.925 9.666 1.00 78.38 248 LEU A CA 1
ATOM 1873 C C . LEU A 1 248 ? 8.545 -6.821 9.252 1.00 78.38 248 LEU A C 1
ATOM 1875 O O . LEU A 1 248 ? 8.441 -7.467 8.210 1.00 78.38 248 LEU A O 1
ATOM 1879 N N . ARG A 1 249 ? 9.633 -6.892 10.025 1.00 80.88 249 ARG A N 1
ATOM 1880 C CA . ARG A 1 249 ? 10.730 -7.823 9.733 1.00 80.88 249 ARG A CA 1
ATOM 1881 C C . ARG A 1 249 ? 10.236 -9.267 9.775 1.00 80.88 249 ARG A C 1
ATOM 1883 O O . ARG A 1 249 ? 10.523 -10.012 8.838 1.00 80.88 249 ARG A O 1
ATOM 1890 N N . PHE A 1 250 ? 9.464 -9.639 10.793 1.00 79.06 250 PHE A N 1
ATOM 1891 C CA . PHE A 1 250 ? 8.843 -10.957 10.906 1.00 79.06 250 PHE A CA 1
ATOM 1892 C C . PHE A 1 250 ? 7.919 -11.245 9.715 1.00 79.06 250 PHE A C 1
ATOM 1894 O O . PHE A 1 250 ? 8.132 -12.207 8.975 1.00 79.06 250 PHE A O 1
ATOM 1901 N N . LEU A 1 251 ? 6.972 -10.347 9.438 1.00 83.12 251 LEU A N 1
ATOM 1902 C CA . LEU A 1 251 ? 6.009 -10.505 8.346 1.00 83.12 251 LEU A CA 1
ATOM 1903 C C . LEU A 1 251 ? 6.695 -10.590 6.969 1.00 83.12 251 LEU A C 1
ATOM 1905 O O . LEU A 1 251 ? 6.324 -11.406 6.121 1.00 83.12 251 LEU A O 1
ATOM 1909 N N . LEU A 1 252 ? 7.737 -9.786 6.734 1.00 85.25 252 LEU A N 1
ATOM 1910 C CA . LEU A 1 252 ? 8.527 -9.842 5.503 1.00 85.25 252 LEU A CA 1
ATOM 1911 C C . LEU A 1 252 ? 9.347 -11.129 5.392 1.00 85.25 252 LEU A C 1
ATOM 1913 O O . LEU A 1 252 ? 9.495 -11.631 4.278 1.00 85.25 252 LEU A O 1
ATOM 1917 N N . ARG A 1 253 ? 9.851 -11.696 6.493 1.00 84.50 253 ARG A N 1
ATOM 1918 C CA . ARG A 1 253 ? 10.548 -12.994 6.473 1.00 84.50 253 ARG A CA 1
ATOM 1919 C C . ARG A 1 253 ? 9.607 -14.119 6.052 1.00 84.50 253 ARG A C 1
ATOM 1921 O O . ARG A 1 253 ? 9.938 -14.836 5.107 1.00 84.50 253 ARG A O 1
ATOM 1928 N N . VAL A 1 254 ? 8.424 -14.203 6.664 1.00 85.19 254 VAL A N 1
ATOM 1929 C CA . VAL A 1 254 ? 7.400 -15.211 6.329 1.00 85.19 254 VAL A CA 1
ATOM 1930 C C . VAL A 1 254 ? 6.980 -15.090 4.860 1.00 85.19 254 VAL A C 1
ATOM 1932 O O . VAL A 1 254 ? 7.068 -16.056 4.104 1.00 85.19 254 VAL A O 1
ATOM 1935 N N . ARG A 1 255 ? 6.657 -13.876 4.390 1.00 89.56 255 ARG A N 1
ATOM 1936 C CA . ARG A 1 255 ? 6.333 -13.647 2.968 1.00 89.56 255 ARG A CA 1
ATOM 1937 C C . ARG A 1 255 ? 7.491 -13.997 2.036 1.00 89.56 255 ARG A C 1
ATOM 1939 O O . ARG A 1 255 ? 7.282 -14.519 0.949 1.00 89.56 255 ARG A O 1
ATOM 1946 N N . CYS A 1 256 ? 8.731 -13.692 2.417 1.00 88.75 256 CYS A N 1
ATOM 1947 C CA . CYS A 1 256 ? 9.888 -14.010 1.580 1.00 88.75 256 CYS A CA 1
ATOM 1948 C C . CYS A 1 256 ? 10.130 -15.522 1.487 1.00 88.75 256 CYS A C 1
ATOM 1950 O O . CYS A 1 256 ? 10.668 -15.988 0.483 1.00 88.75 256 CYS A O 1
ATOM 1952 N N . TRP A 1 257 ? 9.776 -16.290 2.518 1.00 89.31 257 TRP A N 1
ATOM 1953 C CA . TRP A 1 257 ? 9.766 -17.748 2.450 1.00 89.31 257 TRP A CA 1
ATOM 1954 C C . TRP A 1 257 ? 8.721 -18.244 1.443 1.00 89.31 257 TRP A C 1
ATOM 1956 O O . TRP A 1 257 ? 9.099 -18.926 0.495 1.00 89.31 257 TRP A O 1
ATOM 1966 N N . GLU A 1 258 ? 7.471 -17.784 1.540 1.00 90.56 258 GLU A N 1
ATOM 1967 C CA . GLU A 1 258 ? 6.399 -18.138 0.594 1.00 90.56 258 GLU A CA 1
ATOM 1968 C C . GLU A 1 258 ? 6.784 -17.795 -0.860 1.00 90.56 258 GLU A C 1
ATOM 1970 O O . GLU A 1 258 ? 6.663 -18.606 -1.778 1.00 90.56 258 GLU A O 1
ATOM 1975 N N . PHE A 1 259 ? 7.331 -16.596 -1.090 1.00 92.38 259 PHE A N 1
ATOM 1976 C CA . PHE A 1 259 ? 7.659 -16.126 -2.440 1.00 92.38 259 PHE A CA 1
ATOM 1977 C C . PHE A 1 259 ? 8.800 -16.910 -3.099 1.00 92.38 259 PHE A C 1
ATOM 1979 O O . PHE A 1 259 ? 8.932 -16.857 -4.324 1.00 92.38 259 PHE A O 1
ATOM 1986 N N . ARG A 1 260 ? 9.635 -17.599 -2.310 1.00 89.31 260 ARG A N 1
ATOM 1987 C CA . ARG A 1 260 ? 10.720 -18.447 -2.826 1.00 89.31 260 ARG A CA 1
ATOM 1988 C C . ARG A 1 260 ? 10.193 -19.752 -3.405 1.00 89.31 260 ARG A C 1
ATOM 1990 O O . ARG A 1 260 ? 10.701 -20.173 -4.441 1.00 89.31 260 ARG A O 1
ATOM 1997 N N . GLN A 1 261 ? 9.175 -20.327 -2.767 1.00 91.12 261 GLN A N 1
ATOM 1998 C CA . GLN A 1 261 ? 8.553 -21.578 -3.207 1.00 91.12 261 GLN A CA 1
ATOM 1999 C C . GLN A 1 261 ? 7.776 -21.401 -4.512 1.00 91.12 261 GLN A C 1
ATOM 2001 O O . GLN A 1 261 ? 7.631 -22.324 -5.305 1.00 91.12 261 GLN A O 1
ATOM 2006 N N . LEU A 1 262 ? 7.300 -20.183 -4.762 1.00 92.12 262 LEU A N 1
ATOM 2007 C CA . LEU A 1 262 ? 6.469 -19.888 -5.915 1.00 92.12 262 LEU A CA 1
ATOM 2008 C C . LEU A 1 262 ? 7.285 -19.573 -7.191 1.00 92.12 262 LEU A C 1
ATOM 2010 O O . LEU A 1 262 ? 8.447 -19.147 -7.122 1.00 92.12 262 LEU A O 1
ATOM 2014 N N . PRO A 1 263 ? 6.674 -19.735 -8.384 1.00 94.75 263 PRO A N 1
ATOM 2015 C CA . PRO A 1 263 ? 7.311 -19.434 -9.662 1.00 94.75 263 PRO A CA 1
ATOM 2016 C C . PRO A 1 263 ? 7.809 -17.989 -9.795 1.00 94.75 263 PRO A C 1
ATOM 2018 O O . PRO A 1 263 ? 7.433 -17.075 -9.063 1.00 94.75 263 PRO A O 1
ATOM 2021 N N . GLY A 1 264 ? 8.650 -17.748 -10.805 1.00 90.88 264 GLY A N 1
ATOM 2022 C CA . GLY A 1 264 ? 9.253 -16.429 -11.004 1.00 90.88 264 GLY A CA 1
ATOM 2023 C C . GLY A 1 264 ? 8.272 -15.301 -11.351 1.00 90.88 264 GLY A C 1
ATOM 2024 O O . GLY A 1 264 ? 8.572 -14.139 -11.065 1.00 90.88 264 GLY A O 1
ATOM 2025 N N . ILE A 1 265 ? 7.131 -15.635 -11.962 1.00 95.75 265 ILE A N 1
ATOM 2026 C CA . ILE A 1 265 ? 6.027 -14.725 -12.294 1.00 95.75 265 ILE A CA 1
ATOM 2027 C C . ILE A 1 265 ? 4.728 -15.417 -11.874 1.00 95.75 265 ILE A C 1
ATOM 2029 O O . ILE A 1 265 ? 4.426 -16.491 -12.386 1.00 95.75 265 ILE A O 1
ATOM 2033 N N . VAL A 1 266 ? 3.976 -14.809 -10.956 1.00 96.06 266 VAL A N 1
ATOM 2034 C CA . VAL A 1 266 ? 2.773 -15.398 -10.342 1.00 96.06 266 VAL A CA 1
ATOM 2035 C C . VAL A 1 266 ? 1.637 -14.388 -10.350 1.00 96.06 266 VAL A C 1
ATOM 2037 O O . VAL A 1 266 ? 1.856 -13.218 -10.031 1.00 96.06 266 VAL A O 1
ATOM 2040 N N . ARG A 1 267 ? 0.429 -14.829 -10.708 1.00 95.56 267 ARG A N 1
ATOM 2041 C CA . ARG A 1 267 ? -0.786 -14.010 -10.619 1.00 95.56 267 ARG A CA 1
ATOM 2042 C C . ARG A 1 267 ? -1.241 -13.930 -9.164 1.00 95.56 267 ARG A C 1
ATOM 2044 O O . ARG A 1 267 ? -1.269 -14.943 -8.478 1.00 95.56 267 ARG A O 1
ATOM 2051 N N . LEU A 1 268 ? -1.605 -12.736 -8.709 1.00 93.94 268 LEU A N 1
ATOM 2052 C CA . LEU A 1 268 ? -2.198 -12.526 -7.391 1.00 93.94 268 LEU A CA 1
ATOM 2053 C C . LEU A 1 268 ? -3.693 -12.245 -7.522 1.00 93.94 268 LEU A C 1
ATOM 2055 O O . LEU A 1 268 ? -4.116 -11.541 -8.439 1.00 93.94 268 LEU A O 1
ATOM 2059 N N . ASN A 1 269 ? -4.471 -12.731 -6.554 1.00 92.00 269 ASN A N 1
ATOM 2060 C CA . ASN A 1 269 ? -5.900 -12.418 -6.455 1.00 92.00 269 ASN A CA 1
ATOM 2061 C C . ASN A 1 269 ? -6.126 -10.981 -5.957 1.00 92.00 269 ASN A C 1
ATOM 2063 O O . ASN A 1 269 ? -7.050 -10.300 -6.389 1.00 92.00 269 ASN A O 1
ATOM 2067 N N . ARG A 1 270 ? -5.249 -10.497 -5.070 1.00 89.38 270 ARG A N 1
ATOM 2068 C CA . ARG A 1 270 ? -5.278 -9.149 -4.486 1.00 89.38 270 ARG A CA 1
ATOM 2069 C C . ARG A 1 270 ? -3.855 -8.620 -4.284 1.00 89.38 270 ARG A C 1
ATOM 2071 O O . ARG A 1 270 ? -2.948 -9.425 -4.068 1.00 89.38 270 ARG A O 1
ATOM 2078 N N . PRO A 1 271 ? -3.628 -7.296 -4.345 1.00 93.12 271 PRO A N 1
ATOM 2079 C CA . PRO A 1 271 ? -2.311 -6.726 -4.074 1.00 93.12 271 PRO A CA 1
ATOM 2080 C C . PRO A 1 271 ? -1.896 -6.981 -2.619 1.00 93.12 271 PRO A C 1
ATOM 2082 O O . PRO A 1 271 ? -2.680 -6.740 -1.702 1.00 93.12 271 PRO A O 1
ATOM 2085 N N . SER A 1 272 ? -0.640 -7.378 -2.380 1.00 90.62 272 SER A N 1
ATOM 2086 C CA . SER A 1 272 ? -0.126 -7.592 -1.011 1.00 90.62 272 SER A CA 1
ATOM 2087 C C . SER A 1 272 ? 0.018 -6.285 -0.219 1.00 90.62 272 SER A C 1
ATOM 2089 O O . SER A 1 272 ? 0.233 -6.305 0.997 1.00 90.62 272 SER A O 1
ATOM 2091 N N . ARG A 1 273 ? -0.022 -5.152 -0.933 1.00 89.69 273 ARG A N 1
ATOM 2092 C CA . ARG A 1 273 ? 0.066 -3.779 -0.428 1.00 89.69 273 ARG A CA 1
ATOM 2093 C C . ARG A 1 273 ? -0.996 -2.891 -1.089 1.00 89.69 273 ARG A C 1
ATOM 2095 O O . ARG A 1 273 ? -0.689 -2.206 -2.074 1.00 89.69 273 ARG A O 1
ATOM 2102 N N . PRO A 1 274 ? -2.246 -2.911 -0.595 1.00 88.62 274 PRO A N 1
ATOM 2103 C CA . PRO A 1 274 ? -3.337 -2.144 -1.194 1.00 88.62 274 PRO A CA 1
ATOM 2104 C C . PRO A 1 274 ? -3.098 -0.627 -1.115 1.00 88.62 274 PRO A C 1
ATOM 2106 O O . PRO A 1 274 ? -3.415 0.078 -2.074 1.00 88.62 274 PRO A O 1
ATOM 2109 N N . ASP A 1 275 ? -2.458 -0.144 -0.042 1.00 82.88 275 ASP A N 1
ATOM 2110 C CA . ASP A 1 275 ? -2.021 1.248 0.156 1.00 82.88 275 ASP A CA 1
ATOM 2111 C C . ASP A 1 275 ? -1.192 1.748 -1.036 1.00 82.88 275 ASP A C 1
ATOM 2113 O O . ASP A 1 275 ? -1.498 2.747 -1.697 1.00 82.88 275 ASP A O 1
ATOM 2117 N N . LYS A 1 276 ? -0.133 0.999 -1.355 1.00 88.88 276 LYS A N 1
ATOM 2118 C CA . LYS A 1 276 ? 0.832 1.392 -2.369 1.00 88.88 276 LYS A CA 1
ATOM 2119 C C . LYS A 1 276 ? 0.274 1.167 -3.760 1.00 88.88 276 LYS A C 1
ATOM 2121 O O . LYS A 1 276 ? 0.535 1.986 -4.637 1.00 88.88 276 LYS A O 1
ATOM 2126 N N . ALA A 1 277 ? -0.491 0.097 -3.962 1.00 89.12 277 ALA A N 1
ATOM 2127 C CA . ALA A 1 277 ? -1.131 -0.185 -5.235 1.00 89.12 277 ALA A CA 1
ATOM 2128 C C . ALA A 1 277 ? -2.078 0.954 -5.645 1.00 89.12 277 ALA A C 1
ATOM 2130 O O . ALA A 1 277 ? -1.960 1.459 -6.765 1.00 89.12 277 ALA A O 1
ATOM 2131 N N . ARG A 1 278 ? -2.951 1.416 -4.734 1.00 87.06 278 ARG A N 1
ATOM 2132 C CA . ARG A 1 278 ? -3.906 2.510 -4.995 1.00 87.06 278 ARG A CA 1
ATOM 2133 C C . ARG A 1 278 ? -3.201 3.808 -5.390 1.00 87.06 278 ARG A C 1
ATOM 2135 O O . ARG A 1 278 ? -3.521 4.379 -6.428 1.00 87.06 278 ARG A O 1
ATOM 2142 N N . ARG A 1 279 ? -2.145 4.200 -4.664 1.00 84.38 279 ARG A N 1
ATOM 2143 C CA . ARG A 1 279 ? -1.302 5.368 -5.007 1.00 84.38 279 ARG A CA 1
ATOM 2144 C C . ARG A 1 279 ? -0.675 5.273 -6.403 1.00 84.38 279 ARG A C 1
ATOM 2146 O O . ARG A 1 279 ? -0.380 6.286 -7.027 1.00 84.38 279 ARG A O 1
ATOM 2153 N N . MET A 1 280 ? -0.428 4.057 -6.881 1.00 84.06 280 MET A N 1
ATOM 2154 C CA . MET A 1 280 ? 0.197 3.800 -8.180 1.00 84.06 280 MET A CA 1
ATOM 2155 C C . MET A 1 280 ? -0.824 3.636 -9.318 1.00 84.06 280 MET A C 1
ATOM 2157 O O . MET A 1 280 ? -0.406 3.373 -10.447 1.00 84.06 280 MET A O 1
ATOM 2161 N N . GLY A 1 281 ? -2.120 3.823 -9.032 1.00 83.19 281 GLY A N 1
ATOM 2162 C CA . GLY A 1 281 ? -3.215 3.818 -10.004 1.00 83.19 281 GLY A CA 1
ATOM 2163 C C . GLY A 1 281 ? -4.047 2.533 -10.040 1.00 83.19 281 GLY A C 1
ATOM 2164 O O . GLY A 1 281 ? -4.901 2.405 -10.917 1.00 83.19 281 GLY A O 1
ATOM 2165 N N . PHE A 1 282 ? -3.818 1.580 -9.128 1.00 87.81 282 PHE A N 1
ATOM 2166 C CA . PHE A 1 282 ? -4.666 0.391 -9.010 1.00 87.81 282 PHE A CA 1
ATOM 2167 C C . PHE A 1 282 ? -6.062 0.770 -8.511 1.00 87.81 282 PHE A C 1
ATOM 2169 O O . PHE A 1 282 ? -6.202 1.480 -7.513 1.00 87.81 282 PHE A O 1
ATOM 2176 N N . LYS A 1 283 ? -7.087 0.235 -9.172 1.00 84.38 283 LYS A N 1
ATOM 2177 C CA . LYS A 1 283 ? -8.479 0.298 -8.726 1.00 84.38 283 LYS A CA 1
ATOM 2178 C C . LYS A 1 283 ? -9.014 -1.125 -8.626 1.00 84.38 283 LYS A C 1
ATOM 2180 O O . LYS A 1 283 ? -8.758 -1.935 -9.512 1.00 84.38 283 LYS A O 1
ATOM 2185 N N . ALA A 1 284 ? -9.756 -1.418 -7.561 1.00 88.25 284 ALA A N 1
ATOM 2186 C CA . ALA A 1 284 ? -10.411 -2.709 -7.374 1.00 88.25 284 ALA A CA 1
ATOM 2187 C C . ALA A 1 284 ? -11.673 -2.786 -8.251 1.00 88.25 284 ALA A C 1
ATOM 2189 O O . ALA A 1 284 ? -12.790 -2.689 -7.762 1.00 88.25 284 ALA A O 1
ATOM 2190 N N . LYS A 1 285 ? -11.471 -2.880 -9.567 1.00 84.81 285 LYS A N 1
ATOM 2191 C CA . LYS A 1 285 ? -12.517 -3.103 -10.567 1.00 84.81 285 LYS A CA 1
ATOM 2192 C C . LYS A 1 285 ? -12.046 -4.141 -11.580 1.00 84.81 285 LYS A C 1
ATOM 2194 O O . LYS A 1 285 ? -10.840 -4.356 -11.734 1.00 84.81 285 LYS A O 1
ATOM 2199 N N . GLN A 1 286 ? -12.987 -4.759 -12.284 1.00 87.62 286 GLN A N 1
ATOM 2200 C CA . GLN A 1 286 ? -12.669 -5.727 -13.331 1.00 87.62 286 GLN A CA 1
ATOM 2201 C C . GLN A 1 286 ? -11.770 -5.102 -14.417 1.00 87.62 286 GLN A C 1
ATOM 2203 O O . GLN A 1 286 ? -11.866 -3.910 -14.725 1.00 87.62 286 GLN A O 1
ATOM 2208 N N . GLY A 1 287 ? -10.849 -5.907 -14.950 1.00 86.94 287 GLY A N 1
ATOM 2209 C CA . GLY A 1 287 ? -9.822 -5.478 -15.904 1.00 86.94 287 GLY A CA 1
ATOM 2210 C C . GLY A 1 287 ? -8.488 -5.035 -15.283 1.00 86.94 287 GLY A C 1
ATOM 2211 O O . GLY A 1 287 ? -7.524 -4.853 -16.019 1.00 86.94 287 GLY A O 1
ATOM 2212 N N . TYR A 1 288 ? -8.375 -4.907 -13.954 1.00 91.62 288 TYR A N 1
ATOM 2213 C CA . TYR A 1 288 ? -7.079 -4.771 -13.270 1.00 91.62 288 TYR A CA 1
ATOM 2214 C C . TYR A 1 288 ? -6.564 -6.133 -12.804 1.00 91.62 288 TYR A C 1
ATOM 2216 O O . TYR A 1 288 ? -7.290 -6.899 -12.175 1.00 91.62 288 TYR A O 1
ATOM 2224 N N . VAL A 1 289 ? -5.283 -6.411 -13.045 1.00 94.00 289 VAL A N 1
ATOM 2225 C CA . VAL A 1 289 ? -4.624 -7.645 -12.600 1.00 94.00 289 VAL A CA 1
ATOM 2226 C C . VAL A 1 289 ? -3.280 -7.310 -11.964 1.00 94.00 289 VAL A C 1
ATOM 2228 O O . VAL A 1 289 ? -2.575 -6.406 -12.408 1.00 94.00 289 VAL A O 1
ATOM 2231 N N . VAL A 1 290 ? -2.897 -8.036 -10.915 1.00 95.88 290 VAL A N 1
ATOM 2232 C CA . VAL A 1 290 ? -1.604 -7.852 -10.245 1.00 95.88 290 VAL A CA 1
ATOM 2233 C C . VAL A 1 290 ? -0.783 -9.126 -10.378 1.00 95.88 290 VAL A C 1
ATOM 2235 O O . VAL A 1 290 ? -1.261 -10.219 -10.082 1.00 95.88 290 VAL A O 1
ATOM 2238 N N . TYR A 1 291 ? 0.468 -8.984 -10.811 1.00 96.44 291 TYR A N 1
ATOM 2239 C CA . TYR A 1 291 ? 1.422 -10.086 -10.897 1.00 96.44 291 TYR A CA 1
ATOM 2240 C C . TYR A 1 291 ? 2.641 -9.814 -10.027 1.00 96.44 291 TYR A C 1
ATOM 2242 O O . TYR A 1 291 ? 3.227 -8.733 -10.077 1.00 96.44 291 TYR A O 1
ATOM 2250 N N . ARG A 1 292 ? 3.072 -10.819 -9.270 1.00 96.94 292 ARG A N 1
ATOM 2251 C CA . ARG A 1 292 ? 4.336 -10.798 -8.538 1.00 96.94 292 ARG A CA 1
ATOM 2252 C C . ARG A 1 292 ? 5.452 -11.325 -9.427 1.00 96.94 292 ARG A C 1
ATOM 2254 O O . ARG A 1 292 ? 5.319 -12.380 -10.039 1.00 96.94 292 ARG A O 1
ATOM 2261 N N . VAL A 1 293 ? 6.562 -10.597 -9.474 1.00 96.00 293 VAL A N 1
ATOM 2262 C CA . VAL A 1 293 ? 7.739 -10.916 -10.286 1.00 96.00 293 VAL A CA 1
ATOM 2263 C C . VAL A 1 293 ? 8.985 -10.898 -9.413 1.00 96.00 293 VAL A C 1
ATOM 2265 O O . VAL A 1 293 ? 9.253 -9.909 -8.721 1.00 96.00 293 VAL A O 1
ATOM 2268 N N . ARG A 1 294 ? 9.787 -11.966 -9.487 1.00 95.00 294 ARG A N 1
ATOM 2269 C CA . ARG A 1 294 ? 11.113 -12.020 -8.856 1.00 95.00 294 ARG A CA 1
ATOM 2270 C C . ARG A 1 294 ? 12.217 -11.626 -9.838 1.00 95.00 294 ARG A C 1
ATOM 2272 O O . ARG A 1 294 ? 12.260 -12.077 -10.988 1.00 95.00 294 ARG A O 1
ATOM 2279 N N . VAL A 1 295 ? 13.149 -10.794 -9.380 1.00 93.75 295 VAL A N 1
ATOM 2280 C CA . VAL A 1 295 ? 14.330 -10.367 -10.146 1.00 93.75 295 VAL A CA 1
ATOM 2281 C C . VAL A 1 295 ? 15.584 -10.619 -9.321 1.00 93.75 295 VAL A C 1
ATOM 2283 O O . VAL A 1 295 ? 15.644 -10.239 -8.152 1.00 93.75 295 VAL A O 1
ATOM 2286 N N . ARG A 1 296 ? 16.585 -11.267 -9.927 1.00 92.38 296 ARG A N 1
ATOM 2287 C CA . ARG A 1 296 ? 17.861 -11.567 -9.268 1.00 92.38 296 ARG A CA 1
ATOM 2288 C C . ARG A 1 296 ? 18.617 -10.270 -8.962 1.00 92.38 296 ARG A C 1
ATOM 2290 O O . ARG A 1 296 ? 18.636 -9.345 -9.774 1.00 92.38 296 ARG A O 1
ATOM 2297 N N . ARG A 1 297 ? 19.196 -10.198 -7.769 1.00 89.50 297 ARG A N 1
ATOM 2298 C CA . ARG A 1 297 ? 20.020 -9.100 -7.260 1.00 89.50 297 ARG A CA 1
ATOM 2299 C C . ARG A 1 297 ? 21.442 -9.211 -7.797 1.00 89.50 297 ARG A C 1
ATOM 2301 O O . ARG A 1 297 ? 21.886 -10.284 -8.191 1.00 89.50 297 ARG A O 1
ATOM 2308 N N . GLY A 1 298 ? 22.145 -8.082 -7.777 1.00 87.38 298 GLY A N 1
ATOM 2309 C CA . GLY A 1 298 ? 23.541 -7.983 -8.195 1.00 87.38 298 GLY A CA 1
ATOM 2310 C C . GLY A 1 298 ? 23.742 -7.154 -9.463 1.00 87.38 298 GLY A C 1
ATOM 2311 O O . GLY A 1 298 ? 22.803 -6.580 -10.019 1.00 87.38 298 GLY A O 1
ATOM 2312 N N . GLY A 1 299 ? 25.008 -7.052 -9.867 1.00 84.62 299 GLY A N 1
ATOM 2313 C CA . GLY A 1 299 ? 25.414 -6.441 -11.131 1.00 84.62 299 GLY A CA 1
ATOM 2314 C C . GLY A 1 299 ? 25.136 -7.349 -12.329 1.00 84.62 299 GLY A C 1
ATOM 2315 O O . GLY A 1 299 ? 24.640 -8.467 -12.188 1.00 84.62 299 GLY A O 1
ATOM 2316 N N . ARG A 1 300 ? 25.467 -6.864 -13.526 1.00 84.75 300 ARG A N 1
ATOM 2317 C CA . ARG A 1 300 ? 25.348 -7.645 -14.760 1.00 84.75 300 ARG A CA 1
ATOM 2318 C C . ARG A 1 300 ? 26.749 -7.986 -15.245 1.00 84.75 300 ARG A C 1
ATOM 2320 O O . ARG A 1 300 ? 27.473 -7.086 -15.643 1.00 84.75 300 ARG A O 1
ATOM 2327 N N . LYS A 1 301 ? 27.099 -9.271 -15.290 1.00 86.75 301 LYS A N 1
ATOM 2328 C CA . LYS A 1 301 ? 28.326 -9.716 -15.961 1.00 86.75 301 LYS A CA 1
ATOM 2329 C C . LYS A 1 301 ? 28.196 -9.506 -17.474 1.00 86.75 301 LYS A C 1
ATOM 2331 O O . LYS A 1 301 ? 27.119 -9.745 -18.033 1.00 86.75 301 LYS A O 1
ATOM 2336 N N . ARG A 1 302 ? 29.268 -9.072 -18.143 1.00 85.38 302 ARG A N 1
ATOM 2337 C CA . ARG A 1 302 ? 29.296 -9.043 -19.613 1.00 85.38 302 ARG A CA 1
ATOM 2338 C C . ARG A 1 302 ? 29.127 -10.470 -20.158 1.00 85.38 302 ARG A C 1
ATOM 2340 O O . ARG A 1 302 ? 29.839 -11.362 -19.695 1.00 85.38 302 ARG A O 1
ATOM 2347 N N . PRO A 1 303 ? 28.213 -10.706 -21.115 1.00 84.56 303 PRO A N 1
ATOM 2348 C CA . PRO A 1 303 ? 28.158 -11.984 -21.808 1.00 84.56 303 PRO A CA 1
ATOM 2349 C C . PRO A 1 303 ? 29.346 -12.061 -22.774 1.00 84.56 303 PRO A C 1
ATOM 2351 O O . PRO A 1 303 ? 29.356 -11.371 -23.787 1.00 84.56 303 PRO A O 1
ATOM 2354 N N . VAL A 1 304 ? 30.363 -12.844 -22.420 1.00 82.06 304 VAL A N 1
ATOM 2355 C CA . VAL A 1 304 ? 31.553 -13.098 -23.245 1.00 82.06 304 VAL A CA 1
ATOM 2356 C C . VAL A 1 304 ? 31.760 -14.606 -23.292 1.00 82.06 304 VAL A C 1
ATOM 2358 O O . VAL A 1 304 ? 31.659 -15.269 -22.254 1.00 82.06 304 VAL A O 1
ATOM 2361 N N . SER A 1 305 ? 32.003 -15.151 -24.483 1.00 76.69 305 SER A N 1
ATOM 2362 C CA . SER A 1 305 ? 32.349 -16.562 -24.651 1.00 76.69 305 SER A CA 1
ATOM 2363 C C . SER A 1 305 ? 33.691 -16.859 -23.987 1.00 76.69 305 SER A C 1
ATOM 2365 O O . SER A 1 305 ? 34.615 -16.056 -24.049 1.00 76.69 305 SER A O 1
ATOM 2367 N N . LYS A 1 306 ? 33.819 -18.035 -23.373 1.00 65.56 306 LYS A N 1
ATOM 2368 C CA . LYS A 1 306 ? 35.080 -18.498 -22.773 1.00 65.56 306 LYS A CA 1
ATOM 2369 C C . LYS A 1 306 ? 36.015 -19.193 -23.776 1.00 65.56 306 LYS A C 1
ATOM 2371 O O . LYS A 1 306 ? 36.943 -19.868 -23.358 1.00 65.56 306 LYS A O 1
ATOM 2376 N N . ARG A 1 307 ? 35.726 -19.117 -25.078 1.00 54.28 307 ARG A N 1
ATOM 2377 C CA . ARG A 1 307 ? 36.386 -19.951 -26.085 1.00 54.28 307 ARG A CA 1
ATOM 2378 C C . ARG A 1 307 ? 37.742 -19.336 -26.450 1.00 54.28 307 ARG A C 1
ATOM 2380 O O . ARG A 1 307 ? 37.764 -18.260 -27.039 1.00 54.28 307 ARG A O 1
ATOM 2387 N N . SER A 1 308 ? 38.835 -20.007 -26.091 1.00 51.22 308 SER A N 1
ATOM 2388 C CA . SER A 1 308 ? 40.113 -19.857 -26.786 1.00 51.22 308 SER A CA 1
ATOM 2389 C C . SER A 1 308 ? 39.985 -20.549 -28.143 1.00 51.22 308 SER A C 1
ATOM 2391 O O . SER A 1 308 ? 39.489 -21.669 -28.252 1.00 51.22 308 SER A O 1
ATOM 2393 N N . SER A 1 309 ? 40.355 -19.850 -29.205 1.00 48.19 309 SER A N 1
ATOM 2394 C CA . SER A 1 309 ? 40.434 -20.382 -30.561 1.00 48.19 309 SER A CA 1
ATOM 2395 C C . SER A 1 309 ? 41.747 -21.153 -30.741 1.00 48.19 309 SER A C 1
ATOM 2397 O O . SER A 1 309 ? 42.646 -20.663 -31.409 1.00 48.19 309 SER A O 1
ATOM 2399 N N . SER A 1 310 ? 41.884 -22.312 -30.095 1.00 48.69 310 SER A N 1
ATOM 2400 C CA . SER A 1 310 ? 42.873 -23.351 -30.432 1.00 48.69 310 SER A CA 1
ATOM 2401 C C . SER A 1 310 ? 42.614 -24.596 -29.577 1.00 48.69 310 SER A C 1
ATOM 2403 O O . SER A 1 310 ? 42.559 -24.521 -28.350 1.00 48.69 310 SER A O 1
ATOM 2405 N N . ALA A 1 311 ? 42.411 -25.745 -30.226 1.00 50.25 311 ALA A N 1
ATOM 2406 C CA . ALA A 1 311 ? 42.148 -27.019 -29.551 1.00 50.25 311 ALA A CA 1
ATOM 2407 C C . ALA A 1 311 ? 43.364 -27.537 -28.751 1.00 50.25 311 ALA A C 1
ATOM 2409 O O . ALA A 1 311 ? 43.188 -28.302 -27.808 1.00 50.25 311 ALA A O 1
ATOM 2410 N N . GLU A 1 312 ? 44.577 -27.065 -29.056 1.00 48.25 312 GLU A N 1
ATOM 2411 C CA . GLU A 1 312 ? 45.823 -27.514 -28.413 1.00 48.25 312 GLU A CA 1
ATOM 2412 C C . GLU A 1 312 ? 46.114 -26.880 -27.042 1.00 48.25 312 GLU A C 1
ATOM 2414 O O . GLU A 1 312 ? 46.927 -27.400 -26.286 1.00 48.25 312 GLU A O 1
ATOM 2419 N N . VAL A 1 313 ? 45.426 -25.800 -26.647 1.00 45.91 313 VAL A N 1
ATOM 2420 C CA . VAL A 1 313 ? 45.707 -25.081 -25.377 1.00 45.91 313 VAL A CA 1
ATOM 2421 C C . VAL A 1 313 ? 44.682 -25.423 -24.278 1.00 45.91 313 VAL A C 1
ATOM 2423 O O . VAL A 1 313 ? 44.481 -24.681 -23.315 1.00 45.91 313 VAL A O 1
ATOM 2426 N N . ALA A 1 314 ? 43.992 -26.559 -24.402 1.00 47.56 314 ALA A N 1
ATOM 2427 C CA . ALA A 1 314 ? 42.962 -26.978 -23.448 1.00 47.56 314 ALA A CA 1
ATOM 2428 C C . ALA A 1 314 ? 43.526 -27.576 -22.141 1.00 47.56 314 ALA A C 1
ATOM 2430 O O . ALA A 1 314 ? 42.835 -27.562 -21.124 1.00 47.56 314 ALA A O 1
ATOM 2431 N N . VAL A 1 315 ? 44.776 -28.060 -22.133 1.00 43.19 315 VAL A N 1
ATOM 2432 C CA . VAL A 1 315 ? 45.316 -28.864 -21.015 1.00 43.19 315 VAL A CA 1
ATOM 2433 C C . VAL A 1 315 ? 45.974 -28.017 -19.908 1.00 43.19 315 VAL A C 1
ATOM 2435 O O . VAL A 1 315 ? 46.051 -28.463 -18.770 1.00 43.19 315 VAL A O 1
ATOM 2438 N N . ILE A 1 316 ? 46.356 -26.757 -20.168 1.00 46.59 316 ILE A N 1
ATOM 2439 C CA . ILE A 1 316 ? 47.115 -25.935 -19.192 1.00 46.59 316 ILE A CA 1
ATOM 2440 C C . ILE A 1 316 ? 46.248 -24.904 -18.423 1.00 46.59 316 ILE A C 1
ATOM 2442 O O . ILE A 1 316 ? 46.706 -24.317 -17.447 1.00 46.59 316 ILE A O 1
ATOM 2446 N N . SER A 1 317 ? 44.973 -24.668 -18.771 1.00 42.47 317 SER A N 1
ATOM 2447 C CA . SER A 1 317 ? 44.264 -23.447 -18.310 1.00 42.47 317 SER A CA 1
ATOM 2448 C C . SER A 1 317 ? 42.849 -23.611 -17.725 1.00 42.47 317 SER A C 1
ATOM 2450 O O . SER A 1 317 ? 42.025 -22.695 -17.801 1.00 42.47 317 SER A O 1
ATOM 2452 N N . ALA A 1 318 ? 42.553 -24.715 -17.030 1.00 43.12 318 ALA A N 1
ATOM 2453 C CA . ALA A 1 318 ? 41.262 -24.879 -16.339 1.00 43.12 318 ALA A CA 1
ATOM 2454 C C . ALA A 1 318 ? 40.991 -23.809 -15.247 1.00 43.12 318 ALA A C 1
ATOM 2456 O O . ALA A 1 318 ? 39.833 -23.532 -14.926 1.00 43.12 318 ALA A O 1
ATOM 2457 N N . ALA A 1 319 ? 42.032 -23.144 -14.725 1.00 42.91 319 ALA A N 1
ATOM 2458 C CA . ALA A 1 319 ? 41.914 -22.092 -13.711 1.00 42.91 319 ALA A CA 1
ATOM 2459 C C . ALA A 1 319 ? 41.722 -20.662 -14.274 1.00 42.91 319 ALA A C 1
ATOM 2461 O O . ALA A 1 319 ? 41.298 -19.774 -13.533 1.00 42.91 319 ALA A O 1
ATOM 2462 N N . SER A 1 320 ? 41.977 -20.411 -15.568 1.00 45.22 320 SER A N 1
ATOM 2463 C CA . SER A 1 320 ? 42.062 -19.046 -16.131 1.00 45.22 320 SER A CA 1
ATOM 2464 C C . SER A 1 320 ? 41.205 -18.788 -17.378 1.00 45.22 320 SER A C 1
ATOM 2466 O O . SER A 1 320 ? 41.404 -17.783 -18.059 1.00 45.22 320 SER A O 1
ATOM 2468 N N . ALA A 1 321 ? 40.181 -19.606 -17.655 1.00 44.41 321 ALA A N 1
ATOM 2469 C CA . ALA A 1 321 ? 39.215 -19.372 -18.742 1.00 44.41 321 ALA A CA 1
ATOM 2470 C C . ALA A 1 321 ? 38.247 -18.189 -18.454 1.00 44.41 321 ALA A C 1
ATOM 2472 O O . ALA A 1 321 ? 37.013 -18.318 -18.411 1.00 44.41 321 ALA A O 1
ATOM 2473 N N . ALA A 1 322 ? 38.812 -17.008 -18.203 1.00 55.22 322 ALA A N 1
ATOM 2474 C CA . ALA A 1 322 ? 38.150 -15.781 -17.799 1.00 55.22 322 ALA A CA 1
ATOM 2475 C C . ALA A 1 322 ? 37.902 -14.859 -19.008 1.00 55.22 322 ALA A C 1
ATOM 2477 O O . ALA A 1 322 ? 38.688 -13.976 -19.308 1.00 55.22 322 ALA A O 1
ATOM 2478 N N . GLY A 1 323 ? 36.761 -15.056 -19.679 1.00 64.25 323 GLY A N 1
ATOM 2479 C CA . GLY A 1 323 ? 36.038 -14.063 -20.499 1.00 64.25 323 GLY A CA 1
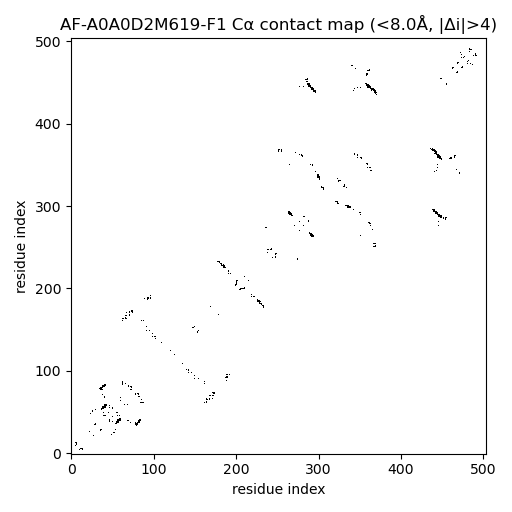ATOM 2480 C C . GLY A 1 323 ? 36.856 -12.999 -21.249 1.00 64.25 323 GLY A C 1
ATOM 2481 O O . GLY A 1 323 ? 36.684 -11.816 -20.970 1.00 64.25 323 GLY A O 1
ATOM 2482 N N . ILE A 1 324 ? 37.671 -13.403 -22.222 1.00 77.31 324 ILE A N 1
ATOM 2483 C CA . ILE A 1 324 ? 38.552 -12.511 -22.991 1.00 77.31 324 ILE A CA 1
ATOM 2484 C C . ILE A 1 324 ? 37.743 -11.456 -23.758 1.00 77.31 324 ILE A C 1
ATOM 2486 O O . ILE A 1 324 ? 36.864 -11.776 -24.556 1.00 77.31 324 ILE A O 1
ATOM 2490 N N . VAL A 1 325 ? 38.063 -10.181 -23.538 1.00 81.38 325 VAL A N 1
ATOM 2491 C CA . VAL A 1 325 ? 37.511 -9.055 -24.297 1.00 81.38 325 VAL A CA 1
ATOM 2492 C C . VAL A 1 325 ? 38.631 -8.422 -25.113 1.00 81.38 325 VAL A C 1
ATOM 2494 O O . VAL A 1 325 ? 39.558 -7.853 -24.545 1.00 81.38 325 VAL A O 1
ATOM 2497 N N . TYR A 1 326 ? 38.517 -8.472 -26.437 1.00 83.06 326 TYR A N 1
ATOM 2498 C CA . TYR A 1 326 ? 39.475 -7.839 -27.341 1.00 83.06 326 TYR A CA 1
ATOM 2499 C C . TYR A 1 326 ? 39.288 -6.315 -27.426 1.00 83.06 326 TYR A C 1
ATOM 2501 O O . TYR A 1 326 ? 38.199 -5.781 -27.191 1.00 83.06 326 TYR A O 1
ATOM 2509 N N . GLY A 1 327 ? 40.360 -5.615 -27.805 1.00 88.56 327 GLY A N 1
ATOM 2510 C CA . GLY A 1 327 ? 40.384 -4.166 -28.006 1.00 88.56 327 GLY A CA 1
ATOM 2511 C C . GLY A 1 327 ? 40.960 -3.384 -26.823 1.00 88.56 327 GLY A C 1
ATOM 2512 O O . GLY A 1 327 ? 41.680 -3.919 -25.981 1.00 88.56 327 GLY A O 1
ATOM 2513 N N . LYS A 1 328 ? 40.656 -2.080 -26.781 1.00 93.44 328 LYS A N 1
ATOM 2514 C CA . LYS A 1 328 ? 41.255 -1.129 -25.829 1.00 93.44 328 LYS A CA 1
ATOM 2515 C C . LYS A 1 328 ? 41.010 -1.538 -24.359 1.00 93.44 328 LYS A C 1
ATOM 2517 O O . LYS A 1 328 ? 39.878 -1.921 -24.044 1.00 93.44 328 LYS A O 1
ATOM 2522 N N . PRO A 1 329 ? 41.985 -1.349 -23.443 1.00 92.69 329 PRO A N 1
ATOM 2523 C CA . PRO A 1 329 ? 41.870 -1.720 -22.023 1.00 92.69 329 PRO A CA 1
ATOM 2524 C C . PRO A 1 329 ? 40.611 -1.203 -21.312 1.00 92.69 329 PRO A C 1
ATOM 2526 O O . PRO A 1 329 ? 39.998 -1.921 -20.525 1.00 92.69 329 PRO A O 1
ATOM 2529 N N . VAL A 1 330 ? 40.133 -0.003 -21.665 1.00 91.62 330 VAL A N 1
ATOM 2530 C CA . VAL A 1 330 ? 38.890 0.584 -21.121 1.00 91.62 330 VAL A CA 1
ATOM 2531 C C . VAL A 1 330 ? 37.656 -0.317 -21.293 1.00 91.62 330 VAL A C 1
ATOM 2533 O O . VAL A 1 330 ? 36.730 -0.287 -20.482 1.00 91.62 330 VAL A O 1
ATOM 2536 N N . ASN A 1 331 ? 37.635 -1.158 -22.329 1.00 89.12 331 ASN A N 1
ATOM 2537 C CA . ASN A 1 331 ? 36.508 -2.029 -22.634 1.00 89.12 331 ASN A CA 1
ATOM 2538 C C . ASN A 1 331 ? 36.613 -3.408 -21.978 1.00 89.12 331 ASN A C 1
ATOM 2540 O O . ASN A 1 331 ? 35.630 -4.145 -22.055 1.00 89.12 331 ASN A O 1
ATOM 2544 N N . GLN A 1 332 ? 37.726 -3.759 -21.328 1.00 87.38 332 GLN A N 1
ATOM 2545 C CA . GLN A 1 332 ? 38.001 -5.116 -20.833 1.00 87.38 332 GLN A CA 1
ATOM 2546 C C . GLN A 1 332 ? 37.272 -5.477 -19.523 1.00 87.38 332 GLN A C 1
ATOM 2548 O O . GLN A 1 332 ? 37.314 -6.620 -19.081 1.00 87.38 332 GLN A O 1
ATOM 2553 N N . GLY A 1 333 ? 36.534 -4.546 -18.905 1.00 87.75 333 GLY A N 1
ATOM 2554 C CA . GLY A 1 333 ? 35.770 -4.809 -17.680 1.00 87.75 333 GLY A CA 1
ATOM 2555 C C . GLY A 1 333 ? 34.620 -5.818 -17.861 1.00 87.75 333 GLY A C 1
ATOM 2556 O O . GLY A 1 333 ? 33.730 -5.626 -18.695 1.00 87.75 333 GLY A O 1
ATOM 2557 N N . ILE A 1 334 ? 34.591 -6.868 -17.025 1.00 84.31 334 ILE A N 1
ATOM 2558 C CA . ILE A 1 334 ? 33.623 -7.984 -17.121 1.00 84.31 334 ILE A CA 1
ATOM 2559 C C . ILE A 1 334 ? 32.606 -8.002 -15.965 1.00 84.31 334 ILE A C 1
ATOM 2561 O O . ILE A 1 334 ? 31.406 -8.158 -16.205 1.00 84.31 334 ILE A O 1
ATOM 2565 N N . THR A 1 335 ? 33.061 -7.889 -14.711 1.00 86.38 335 THR A N 1
ATOM 2566 C CA . THR A 1 335 ? 32.264 -8.198 -13.501 1.00 86.38 335 THR A CA 1
ATOM 2567 C C . THR A 1 335 ? 31.607 -6.978 -12.858 1.00 86.38 335 THR A C 1
ATOM 2569 O O . THR A 1 335 ? 30.454 -7.051 -12.437 1.00 86.38 335 THR A O 1
ATOM 2572 N N . GLN A 1 336 ? 32.301 -5.840 -12.807 1.00 88.12 336 GLN A N 1
ATOM 2573 C CA . GLN A 1 336 ? 31.840 -4.638 -12.099 1.00 88.12 336 GLN A CA 1
ATOM 2574 C C . GLN A 1 336 ? 30.849 -3.774 -12.902 1.00 88.12 336 GLN A C 1
ATOM 2576 O O . GLN A 1 336 ? 30.469 -2.683 -12.473 1.00 88.12 336 GLN A O 1
ATOM 2581 N N . LEU A 1 337 ? 30.358 -4.273 -14.038 1.00 88.50 337 LEU A N 1
ATOM 2582 C CA . LEU A 1 337 ? 29.382 -3.567 -14.860 1.00 88.50 337 LEU A CA 1
ATOM 2583 C C . LEU A 1 337 ? 28.018 -3.478 -14.154 1.00 88.50 337 LEU A C 1
ATOM 2585 O O . LEU A 1 337 ? 27.460 -4.456 -13.637 1.00 88.50 337 LEU A O 1
ATOM 2589 N N . LYS A 1 338 ? 27.440 -2.276 -14.162 1.00 89.75 338 LYS A N 1
ATOM 2590 C CA . LYS A 1 338 ? 26.103 -2.006 -13.624 1.00 89.75 338 LYS A CA 1
ATOM 2591 C C . LYS A 1 338 ? 25.110 -1.874 -14.773 1.00 89.75 338 LYS A C 1
ATOM 2593 O O . LYS A 1 338 ? 25.377 -1.208 -15.770 1.00 89.75 338 LYS A O 1
ATOM 2598 N N . ALA A 1 339 ? 23.951 -2.515 -14.647 1.00 87.81 339 ALA A N 1
ATOM 2599 C CA . ALA A 1 339 ? 22.892 -2.366 -15.636 1.00 87.81 339 ALA A CA 1
ATOM 2600 C C . ALA A 1 339 ? 22.350 -0.927 -15.619 1.00 87.81 339 ALA A C 1
ATOM 2602 O O . ALA A 1 339 ? 22.082 -0.373 -14.556 1.00 87.81 339 ALA A O 1
ATOM 2603 N N . SER A 1 340 ? 22.140 -0.343 -16.800 1.00 87.25 340 SER A N 1
ATOM 2604 C CA . SER A 1 340 ? 21.548 0.995 -16.933 1.00 87.25 340 SER A CA 1
ATOM 2605 C C . SER A 1 340 ? 20.081 1.039 -16.487 1.00 87.25 340 SER A C 1
ATOM 2607 O O . SER A 1 340 ? 19.605 2.057 -15.986 1.00 87.25 340 SER A O 1
ATOM 2609 N N . ARG A 1 341 ? 19.353 -0.072 -16.653 1.00 88.25 341 ARG A N 1
ATOM 2610 C CA . ARG A 1 341 ? 17.962 -0.231 -16.211 1.00 88.25 341 ARG A CA 1
ATOM 2611 C C . ARG A 1 341 ? 17.915 -0.678 -14.751 1.00 88.25 341 ARG A C 1
ATOM 2613 O O . ARG A 1 341 ? 18.657 -1.562 -14.332 1.00 88.25 341 ARG A O 1
ATOM 2620 N N . ASN A 1 342 ? 16.977 -0.121 -13.990 1.00 91.00 342 ASN A N 1
ATOM 2621 C CA . ASN A 1 342 ? 16.707 -0.554 -12.618 1.00 91.00 342 ASN A CA 1
ATOM 2622 C C . ASN A 1 342 ? 16.006 -1.931 -12.603 1.00 91.00 342 ASN A C 1
ATOM 2624 O O . ASN A 1 342 ? 15.163 -2.198 -13.458 1.00 91.00 342 ASN A O 1
ATOM 2628 N N . LEU A 1 343 ? 16.266 -2.759 -11.585 1.00 93.12 343 LEU A N 1
ATOM 2629 C CA . LEU A 1 343 ? 15.605 -4.052 -11.339 1.00 93.12 343 LEU A CA 1
ATOM 2630 C C . LEU A 1 343 ? 14.072 -3.962 -11.367 1.00 93.12 343 LEU A C 1
ATOM 2632 O O . LEU A 1 343 ? 13.413 -4.876 -11.853 1.00 93.12 343 LEU A O 1
ATOM 2636 N N . ARG A 1 344 ? 13.500 -2.843 -10.903 1.00 92.62 344 ARG A N 1
ATOM 2637 C CA . ARG A 1 344 ? 12.050 -2.601 -10.981 1.00 92.62 344 ARG A CA 1
ATOM 2638 C C . ARG A 1 344 ? 11.547 -2.521 -12.429 1.00 92.62 344 ARG A C 1
ATOM 2640 O O . ARG A 1 344 ? 10.503 -3.072 -12.742 1.00 92.62 344 ARG A O 1
ATOM 2647 N N . ASN A 1 345 ? 12.301 -1.870 -13.315 1.00 91.56 345 ASN A N 1
ATOM 2648 C CA . ASN A 1 345 ? 11.959 -1.799 -14.737 1.00 91.56 345 ASN A CA 1
ATOM 2649 C C . ASN A 1 345 ? 12.179 -3.153 -15.435 1.00 91.56 345 ASN A C 1
ATOM 2651 O O . ASN A 1 345 ? 11.376 -3.541 -16.272 1.00 91.56 345 ASN A O 1
ATOM 2655 N N . VAL A 1 346 ? 13.200 -3.915 -15.023 1.00 91.81 346 VAL A N 1
ATOM 2656 C CA . VAL A 1 346 ? 13.398 -5.303 -15.479 1.00 91.81 346 VAL A CA 1
ATOM 2657 C C . VAL A 1 346 ? 12.213 -6.196 -15.079 1.00 91.81 346 VAL A C 1
ATOM 2659 O O . VAL A 1 346 ? 11.809 -7.051 -15.862 1.00 91.81 346 VAL A O 1
ATOM 2662 N N . ALA A 1 347 ? 11.627 -5.996 -13.892 1.00 93.31 347 ALA A N 1
ATOM 2663 C CA . ALA A 1 347 ? 10.425 -6.716 -13.465 1.00 93.31 347 ALA A CA 1
ATOM 2664 C C . ALA A 1 347 ? 9.209 -6.395 -14.354 1.00 93.31 347 ALA A C 1
ATOM 2666 O O . ALA A 1 347 ? 8.523 -7.311 -14.802 1.00 93.31 347 ALA A O 1
ATOM 2667 N N . GLU A 1 348 ? 8.980 -5.108 -14.646 1.00 91.69 348 GLU A N 1
ATOM 2668 C CA . GLU A 1 348 ? 7.920 -4.650 -15.559 1.00 91.69 348 GLU A CA 1
ATOM 2669 C C . GLU A 1 348 ? 8.085 -5.249 -16.961 1.00 91.69 348 GLU A C 1
ATOM 2671 O O . GLU A 1 348 ? 7.120 -5.731 -17.544 1.00 91.69 348 GLU A O 1
ATOM 2676 N N . GLU A 1 349 ? 9.310 -5.268 -17.486 1.00 90.69 349 GLU A N 1
ATOM 2677 C CA . GLU A 1 349 ? 9.615 -5.823 -18.805 1.00 90.69 349 GLU A CA 1
ATOM 2678 C C . GLU A 1 349 ? 9.406 -7.343 -18.857 1.00 90.69 349 GLU A C 1
ATOM 2680 O O . GLU A 1 349 ? 8.837 -7.849 -19.820 1.00 90.69 349 GLU A O 1
ATOM 2685 N N . ARG A 1 350 ? 9.805 -8.077 -17.809 1.00 92.81 350 ARG A N 1
ATOM 2686 C CA . ARG A 1 350 ? 9.550 -9.524 -17.700 1.00 92.81 350 ARG A CA 1
ATOM 2687 C C . ARG A 1 350 ? 8.054 -9.839 -17.679 1.00 92.81 350 ARG A C 1
ATOM 2689 O O . ARG A 1 350 ? 7.629 -10.747 -18.388 1.00 92.81 350 ARG A O 1
ATOM 2696 N N . ALA A 1 351 ? 7.271 -9.084 -16.904 1.00 90.00 351 ALA A N 1
ATOM 2697 C CA . ALA A 1 351 ? 5.817 -9.231 -16.875 1.00 90.00 351 ALA A CA 1
ATOM 2698 C C . ALA A 1 351 ? 5.194 -8.897 -18.234 1.00 90.00 351 ALA A C 1
ATOM 2700 O O . ALA A 1 351 ? 4.452 -9.709 -18.770 1.00 90.00 351 ALA A O 1
ATOM 2701 N N . GLY A 1 352 ? 5.540 -7.745 -18.818 1.00 88.81 352 GLY A N 1
ATOM 2702 C CA . GLY A 1 352 ? 4.977 -7.295 -20.093 1.00 88.81 352 GLY A CA 1
ATOM 2703 C C . GLY A 1 352 ? 5.303 -8.220 -21.266 1.00 88.81 352 GLY A C 1
ATOM 2704 O O . GLY A 1 352 ? 4.449 -8.441 -22.114 1.00 88.81 352 GLY A O 1
ATOM 2705 N N . ARG A 1 353 ? 6.504 -8.816 -21.298 1.00 88.94 353 ARG A N 1
ATOM 2706 C CA . ARG A 1 353 ? 6.862 -9.810 -22.324 1.00 88.94 353 ARG A CA 1
ATOM 2707 C C . ARG A 1 353 ? 6.094 -11.119 -22.168 1.00 88.94 353 ARG A C 1
ATOM 2709 O O . ARG A 1 353 ? 5.704 -11.700 -23.170 1.00 88.94 353 ARG A O 1
ATOM 2716 N N . ARG A 1 354 ? 5.889 -11.597 -20.932 1.00 90.06 354 ARG A N 1
ATOM 2717 C CA . ARG A 1 354 ? 5.139 -12.842 -20.688 1.00 90.06 354 ARG A CA 1
ATOM 2718 C C . ARG A 1 354 ? 3.628 -12.656 -20.854 1.00 90.06 354 ARG A C 1
ATOM 2720 O O . ARG A 1 354 ? 2.946 -13.606 -21.209 1.00 90.06 354 ARG A O 1
ATOM 2727 N N . LEU A 1 355 ? 3.119 -11.454 -20.594 1.00 88.88 355 LEU A N 1
ATOM 2728 C CA . LEU A 1 355 ? 1.696 -11.110 -20.598 1.00 88.88 355 LEU A CA 1
ATOM 2729 C C . LEU A 1 355 ? 1.390 -10.104 -21.719 1.00 88.88 355 LEU A C 1
ATOM 2731 O O . LEU A 1 355 ? 0.902 -9.009 -21.452 1.00 88.88 355 LEU A O 1
ATOM 2735 N N . GLY A 1 356 ? 1.696 -10.461 -22.971 1.00 83.06 356 GLY A N 1
ATOM 2736 C CA . GLY A 1 356 ? 1.617 -9.539 -24.116 1.00 83.06 356 GLY A CA 1
ATOM 2737 C C . GLY A 1 356 ? 0.221 -8.955 -24.397 1.00 83.06 356 GLY A C 1
ATOM 2738 O O . GLY A 1 356 ? 0.112 -7.836 -24.906 1.00 83.06 356 GLY A O 1
ATOM 2739 N N . GLY A 1 357 ? -0.844 -9.673 -24.018 1.00 86.44 357 GLY A N 1
ATOM 2740 C CA . GLY A 1 357 ? -2.230 -9.193 -24.119 1.00 86.44 357 GLY A CA 1
ATOM 2741 C C . GLY A 1 357 ? -2.583 -8.103 -23.102 1.00 86.44 357 GLY A C 1
ATOM 2742 O O . GLY A 1 357 ? -3.455 -7.278 -23.353 1.00 86.44 357 GLY A O 1
ATOM 2743 N N . LEU A 1 358 ? -1.858 -8.037 -21.983 1.00 89.44 358 LEU A N 1
ATOM 2744 C CA . LEU A 1 358 ? -2.083 -7.046 -20.937 1.00 89.44 358 LEU A CA 1
ATOM 2745 C C . LEU A 1 358 ? -1.181 -5.820 -21.131 1.00 89.44 358 LEU A C 1
ATOM 2747 O O . LEU A 1 358 ? -0.174 -5.830 -21.845 1.00 89.44 358 LEU A O 1
ATOM 2751 N N . ARG A 1 359 ? -1.537 -4.717 -20.477 1.00 87.81 359 ARG A N 1
ATOM 2752 C CA . ARG A 1 359 ? -0.760 -3.473 -20.467 1.00 87.81 359 ARG A CA 1
ATOM 2753 C C . ARG A 1 359 ? -0.229 -3.205 -19.071 1.00 87.81 359 ARG A C 1
ATOM 2755 O O . ARG A 1 359 ? -0.975 -3.235 -18.100 1.00 87.81 359 ARG A O 1
ATOM 2762 N N . VAL A 1 360 ? 1.068 -2.934 -18.961 1.00 89.81 360 VAL A N 1
ATOM 2763 C CA . VAL A 1 360 ? 1.693 -2.600 -17.675 1.00 89.81 360 VAL A CA 1
ATOM 2764 C C . VAL A 1 360 ? 1.364 -1.154 -17.317 1.00 89.81 360 VAL A C 1
ATOM 2766 O O . VAL A 1 360 ? 1.804 -0.232 -17.998 1.00 89.81 360 VAL A O 1
ATOM 2769 N N . LEU A 1 361 ? 0.643 -0.957 -16.214 1.00 88.19 361 LEU A N 1
ATOM 2770 C CA . LEU A 1 361 ? 0.329 0.369 -15.688 1.00 88.19 361 LEU A CA 1
ATOM 2771 C C . LEU A 1 361 ? 1.492 0.906 -14.847 1.00 88.19 361 LEU A C 1
ATOM 2773 O O . LEU A 1 361 ? 2.030 1.988 -15.090 1.00 88.19 361 LEU A O 1
ATOM 2777 N N . ASN A 1 362 ? 1.882 0.149 -13.823 1.00 90.94 362 ASN A N 1
ATOM 2778 C CA . ASN A 1 362 ? 2.922 0.545 -12.881 1.00 90.94 362 ASN A CA 1
ATOM 2779 C C . ASN A 1 362 ? 3.424 -0.668 -12.089 1.00 90.94 362 ASN A C 1
ATOM 2781 O O . ASN A 1 362 ? 2.995 -1.796 -12.306 1.00 90.94 362 ASN A O 1
ATOM 2785 N N . SER A 1 363 ? 4.325 -0.447 -11.138 1.00 94.12 363 SER A N 1
ATOM 2786 C CA . SER A 1 363 ? 4.814 -1.508 -10.252 1.00 94.12 363 SER A CA 1
ATOM 2787 C C . SER A 1 363 ? 5.224 -0.963 -8.887 1.00 94.12 363 SER A C 1
ATOM 2789 O O . SER A 1 363 ? 5.388 0.244 -8.719 1.00 94.12 363 SER A O 1
ATOM 2791 N N . TYR A 1 364 ? 5.434 -1.817 -7.894 1.00 95.31 364 TYR A N 1
ATOM 2792 C CA . TYR A 1 364 ? 6.010 -1.417 -6.612 1.00 95.31 364 TYR A CA 1
ATOM 2793 C C . TYR A 1 364 ? 6.822 -2.544 -5.979 1.00 95.31 364 TYR A C 1
ATOM 2795 O O . TYR A 1 364 ? 6.672 -3.718 -6.302 1.00 95.31 364 TYR A O 1
ATOM 2803 N N . TRP A 1 365 ? 7.746 -2.156 -5.101 1.00 94.94 365 TRP A N 1
ATOM 2804 C CA . TRP A 1 365 ? 8.555 -3.095 -4.329 1.00 94.94 365 TRP A CA 1
ATOM 2805 C C . TRP A 1 365 ? 7.718 -3.700 -3.203 1.00 94.94 365 TRP A C 1
ATOM 2807 O O . TRP A 1 365 ? 6.999 -2.971 -2.513 1.00 94.94 365 TRP A O 1
ATOM 2817 N N . VAL A 1 366 ? 7.854 -5.010 -3.012 1.00 92.06 366 VAL A N 1
ATOM 2818 C CA . VAL A 1 366 ? 7.130 -5.758 -1.978 1.00 92.06 366 VAL A CA 1
ATOM 2819 C C . VAL A 1 366 ? 8.091 -6.284 -0.929 1.00 92.06 366 VAL A C 1
ATOM 2821 O O . VAL A 1 366 ? 7.856 -6.083 0.258 1.00 92.06 366 VAL A O 1
ATOM 2824 N N . ASN A 1 367 ? 9.159 -6.960 -1.362 1.00 91.38 367 ASN A N 1
ATOM 2825 C CA . ASN A 1 367 ? 10.043 -7.658 -0.442 1.00 91.38 367 ASN A CA 1
ATOM 2826 C C . ASN A 1 367 ? 11.469 -7.822 -0.991 1.00 91.38 367 ASN A C 1
ATOM 2828 O O . ASN A 1 367 ? 11.700 -7.875 -2.204 1.00 91.38 367 ASN A O 1
ATOM 2832 N N . GLU A 1 368 ? 12.428 -7.910 -0.077 1.00 86.25 368 GLU A N 1
ATOM 2833 C CA . GLU A 1 368 ? 13.803 -8.346 -0.295 1.00 86.25 368 GLU A CA 1
ATOM 2834 C C . GLU A 1 368 ? 14.314 -8.917 1.034 1.00 86.25 368 GLU A C 1
ATOM 2836 O O . GLU A 1 368 ? 14.185 -8.255 2.065 1.00 86.25 368 GLU A O 1
ATOM 2841 N N . LEU A 1 369 ? 14.905 -10.115 1.033 1.00 75.00 369 LEU A N 1
ATOM 2842 C CA . LEU A 1 369 ? 15.559 -10.607 2.243 1.00 75.00 369 LEU A CA 1
ATOM 2843 C C . LEU A 1 369 ? 16.804 -9.746 2.486 1.00 75.00 369 LEU A C 1
ATOM 2845 O O . LEU A 1 369 ? 17.740 -9.720 1.673 1.00 75.00 369 LEU A O 1
ATOM 2849 N N . ARG A 1 370 ? 16.794 -8.987 3.581 1.00 57.47 370 ARG A N 1
ATOM 2850 C CA . ARG A 1 370 ? 17.993 -8.341 4.110 1.00 57.47 370 ARG A CA 1
ATOM 2851 C C . ARG A 1 370 ? 18.578 -9.275 5.154 1.00 57.47 370 ARG A C 1
ATOM 2853 O O . ARG A 1 370 ? 17.859 -9.686 6.061 1.00 57.47 370 ARG A O 1
ATOM 2860 N N . ALA A 1 371 ? 19.856 -9.612 5.002 1.00 49.66 371 ALA A N 1
ATOM 2861 C CA . ALA A 1 371 ? 20.595 -10.226 6.090 1.00 49.66 371 ALA A CA 1
ATOM 2862 C C . ALA A 1 371 ? 20.531 -9.245 7.265 1.00 49.66 371 ALA A C 1
ATOM 2864 O O . ALA A 1 371 ? 20.956 -8.096 7.132 1.00 49.66 371 ALA A O 1
ATOM 2865 N N . ALA A 1 372 ? 19.904 -9.664 8.361 1.00 40.16 372 ALA A N 1
ATOM 2866 C CA . ALA A 1 372 ? 20.051 -8.969 9.621 1.00 40.16 372 ALA A CA 1
ATOM 2867 C C . ALA A 1 372 ? 21.467 -9.287 10.096 1.00 40.16 372 ALA A C 1
ATOM 2869 O O . ALA A 1 372 ? 21.699 -10.347 10.663 1.00 40.16 372 ALA A O 1
ATOM 2870 N N . TRP A 1 373 ? 22.416 -8.406 9.794 1.00 31.25 373 TRP A N 1
ATOM 2871 C CA . TRP A 1 373 ? 23.570 -8.284 10.667 1.00 31.25 373 TRP A CA 1
ATOM 2872 C C . TRP A 1 373 ? 23.049 -7.593 11.921 1.00 31.25 373 TRP A C 1
ATOM 2874 O O . TRP A 1 373 ? 22.748 -6.400 11.906 1.00 31.25 373 TRP A O 1
ATOM 2884 N N . GLY A 1 374 ? 22.814 -8.391 12.960 1.00 33.19 374 GLY A N 1
ATOM 2885 C CA . GLY A 1 374 ? 22.726 -7.881 14.314 1.00 33.19 374 GLY A CA 1
ATOM 2886 C C . GLY A 1 374 ? 24.114 -7.393 14.694 1.00 33.19 374 GLY A C 1
ATOM 2887 O O . GLY A 1 374 ? 24.998 -8.194 14.957 1.00 33.19 374 GLY A O 1
ATOM 2888 N N . ALA A 1 375 ? 24.303 -6.084 14.644 1.00 29.83 375 ALA A N 1
ATOM 2889 C CA . ALA A 1 375 ? 25.334 -5.390 15.389 1.00 29.83 375 ALA A CA 1
ATOM 2890 C C . ALA A 1 375 ? 24.751 -4.018 15.721 1.00 29.83 375 ALA A C 1
ATOM 2892 O O . ALA A 1 375 ? 24.857 -3.056 14.963 1.00 29.83 375 ALA A O 1
ATOM 2893 N N . SER A 1 376 ? 24.031 -3.958 16.836 1.00 33.62 376 SER A N 1
ATOM 2894 C CA . SER A 1 376 ? 24.001 -2.746 17.640 1.00 33.62 376 SER A CA 1
ATOM 2895 C C . SER A 1 376 ? 25.434 -2.502 18.114 1.00 33.62 376 SER A C 1
ATOM 2897 O O . SER A 1 376 ? 25.922 -3.195 18.999 1.00 33.62 376 SER A O 1
ATOM 2899 N N . GLY A 1 377 ? 26.124 -1.573 17.466 1.00 29.33 377 GLY A N 1
ATOM 2900 C CA . GLY A 1 377 ? 27.472 -1.148 17.815 1.00 29.33 377 GLY A CA 1
ATOM 2901 C C . GLY A 1 377 ? 27.916 -0.099 16.808 1.00 29.33 377 GLY A C 1
ATOM 2902 O O . GLY A 1 377 ? 27.812 -0.332 15.606 1.00 29.33 377 GLY A O 1
ATOM 2903 N N . GLY A 1 378 ? 28.298 1.082 17.294 1.00 29.09 378 GLY A N 1
ATOM 2904 C CA . GLY A 1 378 ? 28.754 2.210 16.482 1.00 29.09 378 GLY A CA 1
ATOM 2905 C C . GLY A 1 378 ? 30.006 1.900 15.647 1.00 29.09 378 GLY A C 1
ATOM 2906 O O . GLY A 1 378 ? 30.475 0.762 15.620 1.00 29.09 378 GLY A O 1
ATOM 2907 N N . PRO A 1 379 ? 30.554 2.899 14.934 1.00 36.19 379 PRO A N 1
ATOM 2908 C CA . PRO A 1 379 ? 31.713 2.697 14.080 1.00 36.19 379 PRO A CA 1
ATOM 2909 C C . PRO A 1 379 ? 32.939 2.455 14.966 1.00 36.19 379 PRO A C 1
ATOM 2911 O O . PRO A 1 379 ? 33.554 3.398 15.449 1.00 36.19 379 PRO A O 1
ATOM 2914 N N . ILE A 1 380 ? 33.281 1.190 15.201 1.00 30.66 380 ILE A N 1
ATOM 2915 C CA . ILE A 1 380 ? 34.602 0.832 15.710 1.00 30.66 380 ILE A CA 1
ATOM 2916 C C . ILE A 1 380 ? 35.507 0.748 14.489 1.00 30.66 380 ILE A C 1
ATOM 2918 O O . ILE A 1 380 ? 35.185 0.073 13.506 1.00 30.66 380 ILE A O 1
ATOM 2922 N N . GLY A 1 381 ? 36.580 1.535 14.539 1.00 29.48 381 GLY A N 1
ATOM 2923 C CA . GLY A 1 381 ? 37.594 1.620 13.508 1.00 29.48 381 GLY A CA 1
ATOM 2924 C C . GLY A 1 381 ? 38.088 0.244 13.082 1.00 29.48 381 GLY A C 1
ATOM 2925 O O . GLY A 1 381 ? 38.169 -0.704 13.863 1.00 29.48 381 GLY A O 1
ATOM 2926 N N . VAL A 1 382 ? 38.410 0.159 11.798 1.00 35.19 382 VAL A N 1
ATOM 2927 C CA . VAL A 1 382 ? 39.414 -0.779 11.311 1.00 35.19 382 VAL A CA 1
ATOM 2928 C C . VAL A 1 382 ? 40.652 -0.584 12.186 1.00 35.19 382 VAL A C 1
ATOM 2930 O O . VAL A 1 382 ? 41.153 0.526 12.196 1.00 35.19 382 VAL A O 1
ATOM 2933 N N . ASP A 1 383 ? 40.974 -1.570 13.034 1.00 33.34 383 ASP A N 1
ATOM 2934 C CA . ASP A 1 383 ? 42.275 -1.840 13.690 1.00 33.34 383 ASP A CA 1
ATOM 2935 C C . ASP A 1 383 ? 42.063 -2.714 14.950 1.00 33.34 383 ASP A C 1
ATOM 2937 O O . ASP A 1 383 ? 42.305 -2.274 16.066 1.00 33.34 383 ASP A O 1
ATOM 2941 N N . ALA A 1 384 ? 41.553 -3.952 14.813 1.00 31.52 384 ALA A N 1
ATOM 2942 C CA . ALA A 1 384 ? 41.505 -4.912 15.940 1.00 31.52 384 ALA A CA 1
ATOM 2943 C C . ALA A 1 384 ? 41.226 -6.382 15.534 1.00 31.52 384 ALA A C 1
ATOM 2945 O O . ALA A 1 384 ? 40.436 -7.063 16.182 1.00 31.52 384 ALA A O 1
ATOM 2946 N N . VAL A 1 385 ? 41.824 -6.907 14.453 1.00 32.72 385 VAL A N 1
ATOM 2947 C CA . VAL A 1 385 ? 41.709 -8.355 14.110 1.00 32.72 385 VAL A CA 1
ATOM 2948 C C . VAL A 1 385 ? 43.081 -9.022 13.927 1.00 32.72 385 VAL A C 1
ATOM 2950 O O . VAL A 1 385 ? 43.219 -10.019 13.232 1.00 32.72 385 VAL A O 1
ATOM 2953 N N . ALA A 1 386 ? 44.123 -8.507 14.580 1.00 33.88 386 ALA A N 1
ATOM 2954 C CA . ALA A 1 386 ? 45.470 -9.073 14.485 1.00 33.88 386 ALA A CA 1
ATOM 2955 C C . ALA A 1 386 ? 46.129 -9.327 15.850 1.00 33.88 386 ALA A C 1
ATOM 2957 O O . ALA A 1 386 ? 47.327 -9.130 15.976 1.00 33.88 386 ALA A O 1
ATOM 2958 N N . THR A 1 387 ? 45.383 -9.769 16.871 1.00 36.72 387 THR A N 1
ATOM 2959 C CA . THR A 1 387 ? 45.993 -10.218 18.144 1.00 36.72 387 THR A CA 1
ATOM 2960 C C . THR A 1 387 ? 45.013 -11.037 18.993 1.00 36.72 387 THR A C 1
ATOM 2962 O O . THR A 1 387 ? 44.481 -10.563 19.987 1.00 36.72 387 THR A O 1
ATOM 2965 N N . ALA A 1 388 ? 44.724 -12.280 18.596 1.00 29.47 388 ALA A N 1
ATOM 2966 C CA . ALA A 1 388 ? 44.051 -13.256 19.472 1.00 29.47 388 ALA A CA 1
ATOM 2967 C C . ALA A 1 388 ? 44.325 -14.709 19.036 1.00 29.47 388 ALA A C 1
ATOM 2969 O O . ALA A 1 388 ? 43.426 -15.544 18.995 1.00 29.47 388 ALA A O 1
ATOM 2970 N N . ALA A 1 389 ? 45.568 -15.006 18.657 1.00 31.00 389 ALA A N 1
ATOM 2971 C CA . ALA A 1 389 ? 46.024 -16.365 18.367 1.00 31.00 389 ALA A CA 1
ATOM 2972 C C . ALA A 1 389 ? 47.468 -16.548 18.853 1.00 31.00 389 ALA A C 1
ATOM 2974 O O . ALA A 1 389 ? 48.363 -16.840 18.071 1.00 31.00 389 ALA A O 1
ATOM 2975 N N . ALA A 1 390 ? 47.711 -16.296 20.140 1.00 37.88 390 ALA A N 1
ATOM 2976 C CA . ALA A 1 390 ? 48.986 -16.600 20.785 1.00 37.88 390 ALA A CA 1
ATOM 2977 C C . ALA A 1 390 ? 48.809 -16.641 22.308 1.00 37.88 390 ALA A C 1
ATOM 2979 O O . ALA A 1 390 ? 49.146 -15.673 22.967 1.00 37.88 390 ALA A O 1
ATOM 2980 N N . THR A 1 391 ? 48.256 -17.734 22.846 1.00 41.47 391 THR A N 1
ATOM 2981 C CA . THR A 1 391 ? 48.498 -18.223 24.224 1.00 41.47 391 THR A CA 1
ATOM 2982 C C . THR A 1 391 ? 47.729 -19.531 24.456 1.00 41.47 391 THR A C 1
ATOM 2984 O O . THR A 1 391 ? 46.641 -19.549 25.017 1.00 41.47 391 THR A O 1
ATOM 2987 N N . ALA A 1 392 ? 48.296 -20.651 24.009 1.00 31.62 392 ALA A N 1
ATOM 2988 C CA . ALA A 1 392 ? 48.011 -21.982 24.559 1.00 31.62 392 ALA A CA 1
ATOM 2989 C C . ALA A 1 392 ? 49.136 -22.939 24.135 1.00 31.62 392 ALA A C 1
ATOM 2991 O O . ALA A 1 392 ? 48.933 -23.885 23.380 1.00 31.62 392 ALA A O 1
ATOM 2992 N N . ALA A 1 393 ? 50.360 -22.637 24.572 1.00 35.12 393 ALA A N 1
ATOM 2993 C CA . ALA A 1 393 ? 51.471 -23.574 24.504 1.00 35.12 393 ALA A CA 1
ATOM 2994 C C .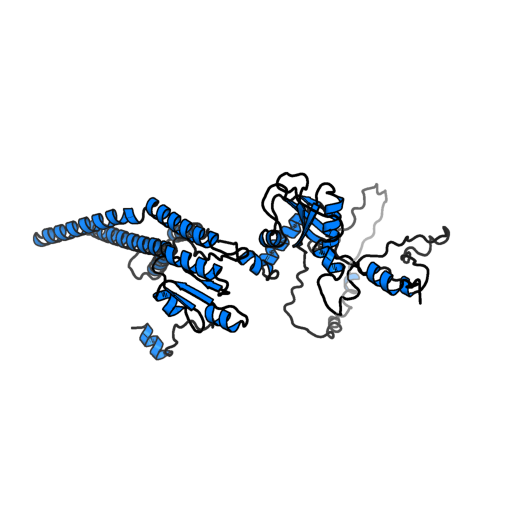 ALA A 1 393 ? 51.267 -24.624 25.606 1.00 35.12 393 ALA A C 1
ATOM 2996 O O . ALA A 1 393 ? 51.416 -24.320 26.786 1.00 35.12 393 ALA A O 1
ATOM 2997 N N . TRP A 1 394 ? 50.871 -25.837 25.224 1.00 36.50 394 TRP A N 1
ATOM 2998 C CA . TRP A 1 394 ? 50.991 -27.024 26.067 1.00 36.50 394 TRP A CA 1
ATOM 2999 C C . TRP A 1 394 ? 52.210 -27.806 25.578 1.00 36.50 394 TRP A C 1
ATOM 3001 O O . TRP A 1 394 ? 52.308 -28.158 24.403 1.00 36.50 394 TRP A O 1
ATOM 3011 N N . SER A 1 395 ? 53.166 -28.002 26.481 1.00 36.06 395 SER A N 1
ATOM 3012 C CA . SER A 1 395 ? 54.455 -28.648 26.249 1.00 36.06 395 SER A CA 1
ATOM 3013 C C . SER A 1 395 ? 54.293 -30.109 25.793 1.00 36.06 395 SER A C 1
ATOM 3015 O O . SER A 1 395 ? 53.582 -30.866 26.457 1.00 36.06 395 SER A O 1
ATOM 3017 N N . PRO A 1 396 ? 54.977 -30.556 24.722 1.00 48.38 396 PRO A N 1
ATOM 3018 C CA . PRO A 1 396 ? 54.961 -31.946 24.283 1.00 48.38 396 PRO A CA 1
ATOM 3019 C C . PRO A 1 396 ? 56.160 -32.713 24.873 1.00 48.38 396 PRO A C 1
ATOM 3021 O O . PRO A 1 396 ? 57.254 -32.651 24.318 1.00 48.38 396 PRO A O 1
ATOM 3024 N N . PRO A 1 397 ? 55.989 -33.429 26.002 1.00 47.28 397 PRO A N 1
ATOM 3025 C CA . PRO A 1 397 ? 56.769 -34.661 26.161 1.00 47.28 397 PRO A CA 1
ATOM 3026 C C . PRO A 1 397 ? 55.994 -35.854 26.753 1.00 47.28 397 PRO A C 1
ATOM 3028 O O . PRO A 1 397 ? 56.553 -36.939 26.850 1.00 47.28 397 PRO A O 1
ATOM 3031 N N . LEU A 1 398 ? 54.712 -35.718 27.115 1.00 44.78 398 LEU A N 1
ATOM 3032 C CA . LEU A 1 398 ? 53.974 -36.803 27.793 1.00 44.78 398 LEU A CA 1
ATOM 3033 C C . LEU A 1 398 ? 53.204 -37.751 26.859 1.00 44.78 398 LEU A C 1
ATOM 3035 O O . LEU A 1 398 ? 52.856 -38.857 27.261 1.00 44.78 398 LEU A O 1
ATOM 3039 N N . LEU A 1 399 ? 52.985 -37.370 25.598 1.00 45.56 399 LEU A N 1
ATOM 3040 C CA . LEU A 1 399 ? 52.248 -38.201 24.632 1.00 45.56 399 LEU A CA 1
ATOM 3041 C C . LEU A 1 399 ? 53.141 -39.256 23.951 1.00 45.56 399 LEU A C 1
ATOM 3043 O O . LEU A 1 399 ? 52.638 -40.251 23.439 1.00 45.56 399 LEU A O 1
ATOM 3047 N N . LEU A 1 400 ? 54.467 -39.076 24.002 1.00 48.38 400 LEU A N 1
ATOM 3048 C CA . LEU A 1 400 ? 55.437 -40.035 23.464 1.00 48.38 400 LEU A CA 1
ATOM 3049 C C . LEU A 1 400 ? 55.751 -41.182 24.443 1.00 48.38 400 LEU A C 1
ATOM 3051 O O . LEU A 1 400 ? 56.147 -42.257 24.008 1.00 48.38 400 LEU A O 1
ATOM 3055 N N . LEU A 1 401 ? 55.533 -40.980 25.749 1.00 48.56 401 LEU A N 1
ATOM 3056 C CA . LEU A 1 401 ? 55.781 -41.999 26.778 1.00 48.56 401 LEU A CA 1
ATOM 3057 C C . LEU A 1 401 ? 54.642 -43.035 26.867 1.00 48.56 401 LEU A C 1
ATOM 3059 O O . LEU A 1 401 ? 54.871 -44.180 27.243 1.00 48.56 401 LEU A O 1
ATOM 3063 N N . LEU A 1 402 ? 53.416 -42.652 26.485 1.00 44.78 402 LEU A N 1
ATOM 3064 C CA . LEU A 1 402 ? 52.232 -43.518 26.565 1.00 44.78 402 LEU A CA 1
ATOM 3065 C C . LEU A 1 402 ? 52.145 -44.539 25.411 1.00 44.78 402 LEU A C 1
ATOM 3067 O O . LEU A 1 402 ? 51.469 -45.555 25.535 1.00 44.78 402 LEU A O 1
ATOM 3071 N N . LEU A 1 403 ? 52.840 -44.288 24.295 1.00 50.44 403 LEU A N 1
ATOM 3072 C CA . LEU A 1 403 ? 52.867 -45.171 23.119 1.00 50.44 403 LEU A CA 1
ATOM 3073 C C . LEU A 1 403 ? 53.935 -46.279 23.200 1.00 50.44 403 LEU A C 1
ATOM 3075 O O . LEU A 1 403 ? 53.965 -47.148 22.335 1.00 50.44 403 LEU A O 1
ATOM 3079 N N . LEU A 1 404 ? 54.784 -46.277 24.235 1.00 50.69 404 LEU A N 1
ATOM 3080 C CA . LEU A 1 404 ? 55.889 -47.231 24.416 1.00 50.69 404 LEU A CA 1
ATOM 3081 C C . LEU A 1 404 ? 55.594 -48.375 25.409 1.00 50.69 404 LEU A C 1
ATOM 3083 O O . LEU A 1 404 ? 56.473 -49.196 25.648 1.00 50.69 404 LEU A O 1
ATOM 3087 N N . LEU A 1 405 ? 54.385 -48.458 25.983 1.00 51.94 405 LEU A N 1
ATOM 3088 C CA . LEU A 1 405 ? 54.080 -49.375 27.099 1.00 51.94 405 LEU A CA 1
ATOM 3089 C C . LEU A 1 405 ? 52.942 -50.387 26.863 1.00 51.94 405 LEU A C 1
ATOM 3091 O O . LEU A 1 405 ? 52.453 -50.970 27.828 1.00 51.94 405 LEU A O 1
ATOM 3095 N N . LEU A 1 406 ? 52.537 -50.672 25.620 1.00 46.38 406 LEU A N 1
ATOM 3096 C CA . LEU A 1 406 ? 51.607 -51.782 25.351 1.00 46.38 406 LEU A CA 1
ATOM 3097 C C . LEU A 1 406 ? 52.207 -52.833 24.398 1.00 46.38 406 LEU A C 1
ATOM 3099 O O . LEU A 1 406 ? 52.575 -52.487 23.275 1.00 46.38 406 LEU A O 1
ATOM 3103 N N . PRO A 1 407 ? 52.295 -54.114 24.815 1.00 44.94 407 PRO A N 1
ATOM 3104 C CA . PRO A 1 407 ? 52.817 -55.193 23.987 1.00 44.94 407 PRO A CA 1
ATOM 3105 C C . PRO A 1 407 ? 51.740 -55.684 23.007 1.00 44.94 407 PRO A C 1
ATOM 3107 O O . PRO A 1 407 ? 50.627 -56.020 23.406 1.00 44.94 407 PRO A O 1
ATOM 3110 N N . LEU A 1 408 ? 52.076 -55.755 21.718 1.00 48.81 408 LEU A N 1
ATOM 3111 C CA . LEU A 1 408 ? 51.273 -56.431 20.693 1.00 48.81 408 LEU A CA 1
ATOM 3112 C C . LEU A 1 408 ? 51.796 -57.863 20.487 1.00 48.81 408 LEU A C 1
ATOM 3114 O O . LEU A 1 408 ? 53.001 -58.018 20.277 1.00 48.81 408 LEU A O 1
ATOM 3118 N N . PRO A 1 409 ? 50.940 -58.903 20.465 1.00 40.72 409 PRO A N 1
ATOM 3119 C CA . PRO A 1 409 ? 51.309 -60.195 19.907 1.00 40.72 409 PRO A CA 1
ATOM 3120 C C . PRO A 1 409 ? 51.051 -60.205 18.385 1.00 40.72 409 PRO A C 1
ATOM 3122 O O . PRO A 1 409 ? 50.071 -59.612 17.923 1.00 40.72 409 PRO A O 1
ATOM 3125 N N . PRO A 1 410 ? 51.896 -60.873 17.579 1.00 54.12 410 PRO A N 1
ATOM 3126 C CA . PRO A 1 410 ? 51.637 -61.067 16.159 1.00 54.12 410 PRO A CA 1
ATOM 3127 C C . PRO A 1 410 ? 50.731 -62.289 15.978 1.00 54.12 410 PRO A C 1
ATOM 3129 O O . PRO A 1 410 ? 50.845 -63.225 16.756 1.00 54.12 410 PRO A O 1
ATOM 3132 N N . LEU A 1 411 ? 49.878 -62.312 14.950 1.00 42.91 411 LEU A N 1
ATOM 3133 C CA . LEU A 1 411 ? 49.642 -63.492 14.103 1.00 42.91 411 LEU A CA 1
ATOM 3134 C C . LEU A 1 411 ? 48.774 -63.118 12.883 1.00 42.91 411 LEU A C 1
ATOM 3136 O O . LEU A 1 411 ? 47.857 -62.305 12.955 1.00 42.91 411 LEU A O 1
ATOM 3140 N N . LEU A 1 412 ? 49.176 -63.691 11.751 1.00 43.50 412 LEU A N 1
ATOM 3141 C CA . LEU A 1 412 ? 48.798 -63.432 10.357 1.00 43.50 412 LEU A CA 1
ATOM 3142 C C . LEU A 1 412 ? 47.586 -64.262 9.881 1.00 43.50 412 LEU A C 1
ATOM 3144 O O . LEU A 1 412 ? 47.207 -65.217 10.552 1.00 43.50 412 LEU A O 1
ATOM 3148 N N . LEU A 1 413 ? 47.170 -63.972 8.627 1.00 36.81 413 LEU A N 1
ATOM 3149 C CA . LEU A 1 413 ? 46.397 -64.777 7.639 1.00 36.81 413 LEU A CA 1
ATOM 3150 C C . LEU A 1 413 ? 44.907 -64.377 7.542 1.00 36.81 413 LEU A C 1
ATOM 3152 O O . LEU A 1 413 ? 44.233 -64.317 8.556 1.00 36.81 413 LEU A O 1
ATOM 3156 N N . LEU A 1 414 ? 44.265 -64.095 6.399 1.00 38.12 414 LEU A N 1
ATOM 3157 C CA . LEU A 1 414 ? 44.505 -64.231 4.947 1.00 38.12 414 LEU A CA 1
ATOM 3158 C C . LEU A 1 414 ? 43.487 -63.302 4.202 1.00 38.12 414 LEU A C 1
ATOM 3160 O O . LEU A 1 414 ? 42.520 -62.862 4.826 1.00 38.12 414 LEU A O 1
ATOM 3164 N N . PRO A 1 415 ? 43.652 -63.002 2.894 1.00 55.06 415 PRO A N 1
ATOM 3165 C CA . PRO A 1 415 ? 42.872 -62.000 2.146 1.00 55.06 415 PRO A CA 1
ATOM 3166 C C . PRO A 1 415 ? 41.773 -62.604 1.241 1.00 55.06 415 PRO A C 1
ATOM 3168 O O . PRO A 1 415 ? 41.973 -63.698 0.726 1.00 55.06 415 PRO A O 1
ATOM 3171 N N . LEU A 1 416 ? 40.664 -61.876 0.987 1.00 34.81 416 LEU A N 1
ATOM 3172 C CA . LEU A 1 416 ? 39.763 -61.975 -0.198 1.00 34.81 416 LEU A CA 1
ATOM 3173 C C . LEU A 1 416 ? 38.647 -60.879 -0.141 1.00 34.81 416 LEU A C 1
ATOM 3175 O O . LEU A 1 416 ? 38.489 -60.246 0.900 1.00 34.81 416 LEU A O 1
ATOM 3179 N N . PRO A 1 417 ? 37.955 -60.537 -1.252 1.00 36.88 417 PRO A N 1
ATOM 3180 C CA . PRO A 1 417 ? 37.989 -59.230 -1.926 1.00 36.88 417 PRO A CA 1
ATOM 3181 C C . PRO A 1 417 ? 36.766 -58.323 -1.639 1.00 36.88 417 PRO A C 1
ATOM 3183 O O . PRO A 1 417 ? 35.685 -58.829 -1.333 1.00 36.88 417 PRO A O 1
ATOM 3186 N N . PRO A 1 418 ? 36.853 -56.986 -1.818 1.00 40.84 418 PRO A N 1
ATOM 3187 C CA . PRO A 1 418 ? 35.689 -56.118 -1.682 1.00 40.84 418 PRO A CA 1
ATOM 3188 C C . PRO A 1 418 ? 34.899 -56.043 -2.998 1.00 40.84 418 PRO A C 1
ATOM 3190 O O . PRO A 1 418 ? 35.341 -55.453 -3.985 1.00 40.84 418 PRO A O 1
ATOM 3193 N N . LEU A 1 419 ? 33.695 -56.617 -2.989 1.00 37.59 419 LEU A N 1
ATOM 3194 C CA . LEU A 1 419 ? 32.636 -56.289 -3.939 1.00 37.59 419 LEU A CA 1
ATOM 3195 C C . LEU A 1 419 ? 32.004 -54.933 -3.582 1.00 37.59 419 LEU A C 1
ATOM 3197 O O . LEU A 1 419 ? 31.835 -54.574 -2.419 1.00 37.59 419 LEU A O 1
ATOM 3201 N N . LEU A 1 420 ? 31.676 -54.195 -4.640 1.00 42.28 420 LEU A N 1
ATOM 3202 C CA . LEU A 1 420 ? 31.094 -52.857 -4.693 1.00 42.28 420 LEU A CA 1
ATOM 3203 C C . LEU A 1 420 ? 29.875 -52.634 -3.775 1.00 42.28 420 LEU A C 1
ATOM 3205 O O . LEU A 1 420 ? 28.818 -53.223 -3.988 1.00 42.28 420 LEU A O 1
ATOM 3209 N N . LEU A 1 421 ? 29.971 -51.632 -2.894 1.00 33.72 421 LEU A N 1
ATOM 3210 C CA . LEU A 1 421 ? 28.841 -50.803 -2.454 1.00 33.72 421 LEU A CA 1
ATOM 3211 C C . LEU A 1 421 ? 29.248 -49.313 -2.548 1.00 33.72 421 LEU A C 1
ATOM 3213 O O . LEU A 1 421 ? 30.403 -48.980 -2.277 1.00 33.72 421 LEU A O 1
ATOM 3217 N N . PRO A 1 422 ? 28.356 -48.407 -2.989 1.00 40.81 422 PRO A N 1
ATOM 3218 C CA . PRO A 1 422 ? 28.736 -47.103 -3.524 1.00 40.81 422 PRO A CA 1
ATOM 3219 C C . PRO A 1 422 ? 29.050 -46.066 -2.437 1.00 40.81 422 PRO A C 1
ATOM 3221 O O . PRO A 1 422 ? 28.346 -45.946 -1.436 1.00 40.81 422 PRO A O 1
ATOM 3224 N N . LEU A 1 423 ? 30.085 -45.262 -2.702 1.00 33.84 423 LEU A N 1
ATOM 3225 C CA . LEU A 1 423 ? 30.465 -44.055 -1.969 1.00 33.84 423 LEU A CA 1
ATOM 3226 C C . LEU A 1 423 ? 29.278 -43.091 -1.789 1.00 33.84 423 LEU A C 1
ATOM 3228 O O . LEU A 1 423 ? 28.894 -42.374 -2.715 1.00 33.84 423 LEU A O 1
ATOM 3232 N N . LEU A 1 424 ? 28.761 -43.006 -0.564 1.00 35.69 424 LEU A N 1
ATOM 3233 C CA . LEU A 1 424 ? 28.054 -41.822 -0.081 1.00 35.69 424 LEU A CA 1
ATOM 3234 C C . LEU A 1 424 ? 29.110 -40.745 0.257 1.00 35.69 424 LEU A C 1
ATOM 3236 O O . LEU A 1 424 ? 30.031 -41.032 1.024 1.00 35.69 424 LEU A O 1
ATOM 3240 N N . PRO A 1 425 ? 29.034 -39.515 -0.286 1.00 37.69 425 PRO A N 1
ATOM 3241 C CA . PRO A 1 425 ? 29.988 -38.463 0.054 1.00 37.69 425 PRO A CA 1
ATOM 3242 C C . PRO A 1 425 ? 29.787 -37.984 1.506 1.00 37.69 425 PRO A C 1
ATOM 3244 O O . PRO A 1 425 ? 28.652 -37.942 1.988 1.00 37.69 425 PRO A O 1
ATOM 3247 N N . PRO A 1 426 ? 30.863 -37.581 2.210 1.00 35.16 426 PRO A N 1
ATOM 3248 C CA . PRO A 1 426 ? 30.797 -37.226 3.622 1.00 35.16 426 PRO A CA 1
ATOM 3249 C C . PRO A 1 426 ? 29.955 -35.965 3.855 1.00 35.16 426 PRO A C 1
ATOM 3251 O O . PRO A 1 426 ? 30.178 -34.906 3.257 1.00 35.16 426 PRO A O 1
ATOM 3254 N N . LEU A 1 427 ? 28.998 -36.087 4.777 1.00 33.50 427 LEU A N 1
ATOM 3255 C CA . LEU A 1 427 ? 28.197 -34.999 5.330 1.00 33.50 427 LEU A CA 1
ATOM 3256 C C . LEU A 1 427 ? 29.111 -33.996 6.043 1.00 33.50 427 LEU A C 1
ATOM 3258 O O . LEU A 1 427 ? 29.507 -34.173 7.191 1.00 33.50 427 LEU A O 1
ATOM 3262 N N . ARG A 1 428 ? 29.431 -32.904 5.349 1.00 33.16 428 ARG A N 1
ATOM 3263 C CA . ARG A 1 428 ? 30.076 -31.725 5.927 1.00 33.16 428 ARG A CA 1
ATOM 3264 C C . ARG A 1 428 ? 29.048 -30.997 6.801 1.00 33.16 428 ARG A C 1
ATOM 3266 O O . ARG A 1 428 ? 28.317 -30.133 6.318 1.00 33.16 428 ARG A O 1
ATOM 3273 N N . SER A 1 429 ? 28.972 -31.351 8.081 1.00 35.97 429 SER A N 1
ATOM 3274 C CA . SER A 1 429 ? 28.194 -30.630 9.094 1.00 35.97 429 SER A CA 1
ATOM 3275 C C . SER A 1 429 ? 28.873 -29.298 9.438 1.00 35.97 429 SER A C 1
ATOM 3277 O O . SER A 1 429 ? 29.520 -29.146 10.470 1.00 35.97 429 SER A O 1
ATOM 3279 N N . GLY A 1 430 ? 28.756 -28.321 8.539 1.00 30.31 430 GLY A N 1
ATOM 3280 C CA . GLY A 1 430 ? 28.858 -26.912 8.915 1.00 30.31 430 GLY A CA 1
ATOM 3281 C C . GLY A 1 430 ? 27.550 -26.471 9.583 1.00 30.31 430 GLY A C 1
ATOM 3282 O O . GLY A 1 430 ? 26.495 -27.024 9.255 1.00 30.31 430 GLY A O 1
ATOM 3283 N N . PRO A 1 431 ? 27.569 -25.485 10.498 1.00 34.88 431 PRO A N 1
ATOM 3284 C CA . PRO A 1 431 ? 26.341 -24.959 11.079 1.00 34.88 431 PRO A CA 1
ATOM 3285 C C . PRO A 1 431 ? 25.431 -24.479 9.947 1.00 34.88 431 PRO A C 1
ATOM 3287 O O . PRO A 1 431 ? 25.895 -23.875 8.979 1.00 34.88 431 PRO A O 1
ATOM 3290 N N . ALA A 1 432 ? 24.144 -24.800 10.052 1.00 31.30 432 ALA A N 1
ATOM 3291 C CA . ALA A 1 432 ? 23.111 -24.588 9.049 1.00 31.30 432 ALA A CA 1
ATOM 3292 C C . ALA A 1 432 ? 23.135 -23.177 8.417 1.00 31.30 432 ALA A C 1
ATOM 3294 O O . ALA A 1 432 ? 22.405 -22.272 8.816 1.00 31.30 432 ALA A O 1
ATOM 3295 N N . ALA A 1 433 ? 23.894 -23.007 7.333 1.00 32.03 433 ALA A N 1
ATOM 3296 C CA . ALA A 1 433 ? 23.860 -21.834 6.460 1.00 32.03 433 ALA A CA 1
ATOM 3297 C C . ALA A 1 433 ? 22.644 -21.871 5.508 1.00 32.03 433 ALA A C 1
ATOM 3299 O O . ALA A 1 433 ? 22.712 -21.429 4.363 1.00 32.03 433 ALA A O 1
ATOM 3300 N N . LEU A 1 434 ? 21.513 -22.418 5.963 1.00 33.38 434 LEU A N 1
ATOM 3301 C CA . LEU A 1 434 ? 20.339 -22.721 5.136 1.00 33.38 434 LEU A CA 1
ATOM 3302 C C . LEU A 1 434 ? 19.293 -21.593 5.087 1.00 33.38 434 LEU A C 1
ATOM 3304 O O . LEU A 1 434 ? 18.254 -21.740 4.448 1.00 33.38 434 LEU A O 1
ATOM 3308 N N . TRP A 1 435 ? 19.563 -20.428 5.687 1.00 32.16 435 TRP A N 1
ATOM 3309 C CA . TRP A 1 435 ? 18.558 -19.356 5.796 1.00 32.16 435 TRP A CA 1
ATOM 3310 C C . TRP A 1 435 ? 18.975 -17.982 5.264 1.00 32.16 435 TRP A C 1
ATOM 3312 O O . TRP A 1 435 ? 18.191 -17.034 5.346 1.00 32.16 435 TRP A O 1
ATOM 3322 N N . PHE A 1 436 ? 20.143 -17.860 4.630 1.00 35.94 436 PHE A N 1
ATOM 3323 C CA . PHE A 1 436 ? 20.594 -16.593 4.049 1.00 35.94 436 PHE A CA 1
ATOM 3324 C C . PHE A 1 436 ? 20.590 -16.633 2.526 1.00 35.94 436 PHE A C 1
ATOM 3326 O O . PHE A 1 436 ? 21.636 -16.750 1.898 1.00 35.94 436 PHE A O 1
ATOM 3333 N N . ASP A 1 437 ? 19.416 -16.452 1.914 1.00 45.97 437 ASP A N 1
ATOM 3334 C CA . ASP A 1 437 ? 19.366 -16.138 0.486 1.00 45.97 437 ASP A CA 1
ATOM 3335 C C . ASP A 1 437 ? 18.859 -14.716 0.230 1.00 45.97 437 ASP A C 1
ATOM 3337 O O . ASP A 1 437 ? 17.664 -14.416 0.181 1.00 45.97 437 ASP A O 1
ATOM 3341 N N . SER A 1 438 ? 19.823 -13.815 0.059 1.00 66.81 438 SER A N 1
ATOM 3342 C CA . SER A 1 438 ? 19.613 -12.434 -0.362 1.00 66.81 438 SER A CA 1
ATOM 3343 C C . SER A 1 438 ? 19.557 -12.285 -1.894 1.00 66.81 438 SER A C 1
ATOM 3345 O O . SER A 1 438 ? 19.690 -11.166 -2.389 1.00 66.81 438 SER A O 1
ATOM 3347 N N . ALA A 1 439 ? 19.347 -13.360 -2.672 1.00 83.31 439 ALA A N 1
ATOM 3348 C CA . ALA A 1 439 ? 19.495 -13.350 -4.132 1.00 83.31 439 ALA A CA 1
ATOM 3349 C C . ALA A 1 439 ? 18.400 -12.627 -4.921 1.00 83.31 439 ALA A C 1
ATOM 3351 O O . ALA A 1 439 ? 18.661 -12.247 -6.061 1.00 83.31 439 ALA A O 1
ATOM 3352 N N . TYR A 1 440 ? 17.196 -12.407 -4.387 1.00 91.12 440 TYR A N 1
ATOM 3353 C CA . TYR A 1 440 ? 16.078 -11.862 -5.175 1.00 91.12 440 TYR A CA 1
ATOM 3354 C C . TYR A 1 440 ? 15.466 -10.590 -4.574 1.00 91.12 440 TYR A C 1
ATOM 3356 O O . TYR A 1 440 ? 15.471 -10.372 -3.363 1.00 91.12 440 TYR A O 1
ATOM 3364 N N . LYS A 1 441 ? 14.927 -9.732 -5.449 1.00 93.69 441 LYS A N 1
ATOM 3365 C CA . LYS A 1 441 ? 13.942 -8.696 -5.103 1.00 93.69 441 LYS A CA 1
ATOM 3366 C C . LYS A 1 441 ? 12.602 -9.054 -5.719 1.00 93.69 441 LYS A C 1
ATOM 3368 O O . LYS A 1 441 ? 12.551 -9.501 -6.867 1.00 93.69 441 LYS A O 1
ATOM 3373 N N . TYR A 1 442 ? 11.539 -8.782 -4.978 1.00 95.06 442 TYR A N 1
ATOM 3374 C CA . TYR A 1 442 ? 10.170 -9.045 -5.393 1.00 95.06 442 TYR A CA 1
ATOM 3375 C C . TYR A 1 442 ? 9.436 -7.735 -5.662 1.00 95.06 442 TYR A C 1
ATOM 3377 O O . TYR A 1 442 ? 9.446 -6.809 -4.841 1.00 95.06 442 TYR A O 1
ATOM 3385 N N . PHE A 1 443 ? 8.791 -7.672 -6.822 1.00 96.44 443 PHE A N 1
ATOM 3386 C CA . PHE A 1 443 ? 7.967 -6.550 -7.245 1.00 96.44 443 PHE A CA 1
ATOM 3387 C C . PHE A 1 443 ? 6.573 -7.042 -7.608 1.00 96.44 443 PHE A C 1
ATOM 3389 O O . PHE A 1 443 ? 6.427 -8.111 -8.192 1.00 96.44 443 PHE A O 1
ATOM 3396 N N . GLU A 1 444 ? 5.564 -6.241 -7.298 1.00 96.94 444 GLU A N 1
ATOM 3397 C CA . GLU A 1 444 ? 4.213 -6.417 -7.822 1.00 96.94 444 GLU A CA 1
ATOM 3398 C C . GLU A 1 444 ? 4.021 -5.441 -8.978 1.00 96.94 444 GLU A C 1
ATOM 3400 O O . GLU A 1 444 ? 4.262 -4.239 -8.845 1.00 96.94 444 GLU A O 1
ATOM 3405 N N . VAL A 1 445 ? 3.657 -5.980 -10.136 1.00 94.69 445 VAL A N 1
ATOM 3406 C CA . VAL A 1 445 ? 3.386 -5.245 -11.366 1.00 94.69 445 VAL A CA 1
ATOM 3407 C C . VAL A 1 445 ? 1.874 -5.186 -11.531 1.00 94.69 445 VAL A C 1
ATOM 3409 O O . VAL A 1 445 ? 1.205 -6.218 -11.529 1.00 94.69 445 VAL A O 1
ATOM 3412 N N . ILE A 1 446 ? 1.347 -3.972 -11.646 1.00 94.12 446 ILE A N 1
ATOM 3413 C CA . ILE A 1 446 ? -0.061 -3.717 -11.926 1.00 94.12 446 ILE A CA 1
ATOM 3414 C C . ILE A 1 446 ? -0.213 -3.724 -13.440 1.00 94.12 446 ILE A C 1
ATOM 3416 O O . ILE A 1 446 ? 0.400 -2.908 -14.137 1.00 94.12 446 ILE A O 1
ATOM 3420 N N . LEU A 1 447 ? -1.027 -4.647 -13.928 1.00 91.44 447 LEU A N 1
ATOM 3421 C CA . LEU A 1 447 ? -1.410 -4.754 -15.319 1.00 91.44 447 LEU A CA 1
ATOM 3422 C C . LEU A 1 447 ? -2.897 -4.466 -15.482 1.00 91.44 447 LEU A C 1
ATOM 3424 O O . LEU A 1 447 ? -3.688 -4.549 -14.543 1.00 91.44 447 LEU A O 1
ATOM 3428 N N . VAL A 1 448 ? -3.245 -4.098 -16.699 1.00 90.19 448 VAL A N 1
ATOM 3429 C CA . VAL A 1 448 ? -4.581 -3.708 -17.101 1.00 90.19 448 VAL A CA 1
ATOM 3430 C C . VAL A 1 448 ? -4.908 -4.436 -18.399 1.00 90.19 448 VAL A C 1
ATOM 3432 O O . VAL A 1 448 ? -4.073 -4.474 -19.304 1.00 90.19 448 VAL A O 1
ATOM 3435 N N . ASP A 1 449 ? -6.093 -5.027 -18.476 1.00 90.00 449 ASP A N 1
ATOM 3436 C CA . ASP A 1 449 ? -6.595 -5.675 -19.682 1.00 90.00 449 ASP A CA 1
ATOM 3437 C C . ASP A 1 449 ? -7.289 -4.645 -20.589 1.00 90.00 449 ASP A C 1
ATOM 3439 O O . ASP A 1 449 ? -8.379 -4.179 -20.248 1.00 90.00 449 ASP A O 1
ATOM 3443 N N . PRO A 1 450 ? -6.682 -4.259 -21.728 1.00 86.06 450 PRO A N 1
ATOM 3444 C CA . PRO A 1 450 ? -7.264 -3.268 -22.628 1.00 86.06 450 PRO A CA 1
ATOM 3445 C C . PRO A 1 450 ? -8.555 -3.743 -23.307 1.00 86.06 450 PRO A C 1
ATOM 3447 O O . PRO A 1 450 ? -9.330 -2.896 -23.750 1.00 86.06 450 PRO A O 1
ATOM 3450 N N . ASN A 1 451 ? -8.789 -5.056 -23.392 1.00 85.44 451 ASN A N 1
ATOM 3451 C CA . ASN A 1 451 ? -9.958 -5.625 -24.061 1.00 85.44 451 ASN A CA 1
ATOM 3452 C C . ASN A 1 451 ? -11.194 -5.647 -23.151 1.00 85.44 451 ASN A C 1
ATOM 3454 O 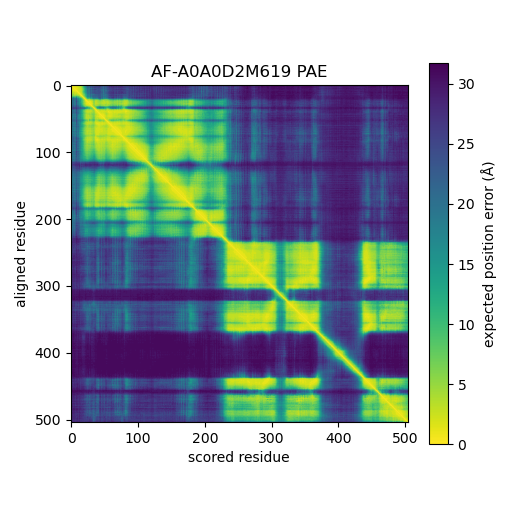O . ASN A 1 451 ? -12.307 -5.854 -23.626 1.00 85.44 451 ASN A O 1
ATOM 3458 N N . HIS A 1 452 ? -11.024 -5.399 -21.850 1.00 85.31 452 HIS A N 1
ATOM 3459 C CA . HIS A 1 452 ? -12.128 -5.373 -20.903 1.00 85.31 452 HIS A CA 1
ATOM 3460 C C . HIS A 1 452 ? -12.947 -4.075 -21.033 1.00 85.31 452 HIS A C 1
ATOM 3462 O O . HIS A 1 452 ? -12.393 -2.973 -20.966 1.00 85.31 452 HIS A O 1
ATOM 3468 N N . ASN A 1 453 ? -14.279 -4.175 -21.128 1.00 83.50 453 ASN A N 1
ATOM 3469 C CA . ASN A 1 453 ? -15.175 -3.018 -21.320 1.00 83.50 453 ASN A CA 1
ATOM 3470 C C . ASN A 1 453 ? -14.966 -1.911 -20.270 1.00 83.50 453 ASN A C 1
ATOM 3472 O O . ASN A 1 453 ? -14.915 -0.730 -20.601 1.00 83.50 453 ASN A O 1
ATOM 3476 N N . ALA A 1 454 ? -14.722 -2.290 -19.013 1.00 77.56 454 ALA A N 1
ATOM 3477 C CA . ALA A 1 454 ? -14.446 -1.359 -17.912 1.00 77.56 454 ALA A CA 1
ATOM 3478 C C . ALA A 1 454 ? -13.138 -0.532 -18.039 1.00 77.56 454 ALA A C 1
ATOM 3480 O O . ALA A 1 454 ? -12.875 0.328 -17.186 1.00 77.56 454 ALA A O 1
ATOM 3481 N N . ILE A 1 455 ? -12.287 -0.810 -19.035 1.00 75.75 455 ILE A N 1
ATOM 3482 C CA . ILE A 1 455 ? -10.926 -0.264 -19.169 1.00 75.75 455 ILE A CA 1
ATOM 3483 C C . ILE A 1 455 ? -10.715 0.594 -20.428 1.00 75.75 455 ILE A C 1
ATOM 3485 O O . ILE A 1 455 ? -9.804 1.415 -20.400 1.00 75.75 455 ILE A O 1
ATOM 3489 N N . ARG A 1 456 ? -11.524 0.431 -21.486 1.00 62.41 456 ARG A N 1
ATOM 3490 C CA . ARG A 1 456 ? -11.263 0.658 -22.935 1.00 62.41 456 ARG A CA 1
ATOM 3491 C C . ARG A 1 456 ? -10.665 2.007 -23.444 1.00 62.41 456 ARG A C 1
ATOM 3493 O O . ARG A 1 456 ? -10.686 2.251 -24.642 1.00 62.41 456 ARG A O 1
ATOM 3500 N N . ASN A 1 457 ? -10.033 2.848 -22.617 1.00 42.78 457 ASN A N 1
ATOM 3501 C CA . ASN A 1 457 ? -9.386 4.117 -22.987 1.00 42.78 457 ASN A CA 1
ATOM 3502 C C . ASN A 1 457 ? -7.877 4.203 -22.591 1.00 42.78 457 ASN A C 1
ATOM 3504 O O . ASN A 1 457 ? -7.568 4.556 -21.458 1.00 42.78 457 ASN A O 1
ATOM 3508 N N . ARG A 1 458 ? -6.964 3.990 -23.580 1.00 42.16 458 ARG A N 1
ATOM 3509 C CA . ARG A 1 458 ? -5.500 4.362 -23.693 1.00 42.16 458 ARG A CA 1
ATOM 3510 C C . ARG A 1 458 ? -4.499 3.843 -22.604 1.00 42.16 458 ARG A C 1
ATOM 3512 O O . ARG A 1 458 ? -4.859 3.741 -21.448 1.00 42.16 458 ARG A O 1
ATOM 3519 N N . ARG A 1 459 ? -3.181 3.560 -22.791 1.00 50.22 459 ARG A N 1
ATOM 3520 C CA . ARG A 1 459 ? -2.142 3.529 -23.869 1.00 50.22 459 ARG A CA 1
ATOM 3521 C C . ARG A 1 459 ? -0.909 2.693 -23.341 1.00 50.22 459 ARG A C 1
ATOM 3523 O O . ARG A 1 459 ? -0.725 2.624 -22.132 1.00 50.22 459 ARG A O 1
ATOM 3530 N N . GLU A 1 460 ? -0.021 2.186 -24.228 1.00 44.97 460 GLU A N 1
ATOM 3531 C CA . GLU A 1 460 ? 1.483 2.118 -24.099 1.00 44.97 460 GLU A CA 1
ATOM 3532 C C . GLU A 1 460 ? 2.273 0.798 -23.846 1.00 44.97 460 GLU A C 1
ATOM 3534 O O . GLU A 1 460 ? 2.091 0.095 -22.858 1.00 44.97 460 GLU A O 1
ATOM 3539 N N . LEU A 1 461 ? 3.318 0.606 -24.681 1.00 44.00 461 LEU A N 1
ATOM 3540 C CA . LEU A 1 461 ? 4.531 -0.227 -24.509 1.00 44.00 461 LEU A CA 1
ATOM 3541 C C . LEU A 1 461 ? 5.772 0.579 -24.996 1.00 44.00 461 LEU A C 1
ATOM 3543 O O . LEU A 1 461 ? 6.266 0.340 -26.092 1.00 44.00 461 LEU A O 1
ATOM 3547 N N . ARG A 1 462 ? 6.258 1.600 -24.260 1.00 55.28 462 ARG A N 1
ATOM 3548 C CA . ARG A 1 462 ? 7.453 2.407 -24.668 1.00 55.28 462 ARG A CA 1
ATOM 3549 C C . ARG A 1 462 ? 8.372 2.880 -23.524 1.00 55.28 462 ARG A C 1
ATOM 3551 O O . ARG A 1 462 ? 9.154 3.815 -23.685 1.00 55.28 462 ARG A O 1
ATOM 3558 N N . GLY A 1 463 ? 8.295 2.272 -22.336 1.00 57.41 463 GLY A N 1
ATOM 3559 C CA . GLY A 1 463 ? 9.120 2.699 -21.191 1.00 57.41 463 GLY A CA 1
ATOM 3560 C C . GLY A 1 463 ? 8.701 4.055 -20.602 1.00 57.41 463 GLY A C 1
ATOM 3561 O O . GLY A 1 463 ? 9.545 4.852 -20.182 1.00 57.41 463 GLY A O 1
ATOM 3562 N N . LEU A 1 464 ? 7.391 4.321 -20.588 1.00 73.25 464 LEU A N 1
ATOM 3563 C CA . LEU A 1 464 ? 6.776 5.504 -19.976 1.00 73.25 464 LEU A CA 1
ATOM 3564 C C . LEU A 1 464 ? 6.238 5.256 -18.559 1.00 73.25 464 LEU A C 1
ATOM 3566 O O . LEU A 1 464 ? 5.716 6.182 -17.935 1.00 73.25 464 LEU A O 1
ATOM 3570 N N . THR A 1 465 ? 6.445 4.053 -18.011 1.00 77.50 465 THR A N 1
ATOM 3571 C CA . THR A 1 465 ? 6.179 3.763 -16.597 1.00 77.50 465 THR A CA 1
ATOM 3572 C C . THR A 1 465 ? 7.008 4.678 -15.693 1.00 77.50 465 THR A C 1
ATOM 3574 O O . THR A 1 465 ? 8.053 5.211 -16.083 1.00 77.50 465 THR A O 1
ATOM 3577 N N . SER A 1 466 ? 6.574 4.850 -14.443 1.00 81.69 466 SER A N 1
ATOM 3578 C CA . SER A 1 466 ? 7.307 5.671 -13.467 1.00 81.69 466 SER A CA 1
ATOM 3579 C C . SER A 1 466 ? 8.757 5.195 -13.266 1.00 81.69 466 SER A C 1
ATOM 3581 O O . SER A 1 466 ? 9.668 6.023 -13.162 1.00 81.69 466 SER A O 1
ATOM 3583 N N . ALA A 1 467 ? 8.989 3.873 -13.285 1.00 79.44 467 ALA A N 1
ATOM 3584 C CA . ALA A 1 467 ? 10.320 3.269 -13.235 1.00 79.44 467 ALA A CA 1
ATOM 3585 C C . ALA A 1 467 ? 11.119 3.518 -14.527 1.00 79.44 467 ALA A C 1
ATOM 3587 O O . ALA A 1 467 ? 12.318 3.800 -14.454 1.00 79.44 467 ALA A O 1
ATOM 3588 N N . GLY A 1 468 ? 10.452 3.479 -15.687 1.00 80.38 468 GLY A N 1
ATOM 3589 C CA . GLY A 1 468 ? 11.031 3.807 -16.988 1.00 80.38 468 GLY A CA 1
ATOM 3590 C C . GLY A 1 468 ? 11.526 5.253 -17.078 1.00 80.38 468 GLY A C 1
ATOM 3591 O O . GLY A 1 468 ? 12.677 5.520 -17.424 1.00 80.38 468 GLY A O 1
ATOM 3592 N N . LYS A 1 469 ? 10.691 6.204 -16.651 1.00 85.06 469 LYS A N 1
ATOM 3593 C CA . LYS A 1 469 ? 11.051 7.628 -16.572 1.00 85.06 469 LYS A CA 1
ATOM 3594 C C . LYS A 1 469 ? 12.239 7.876 -15.633 1.00 85.06 469 LYS A C 1
ATOM 3596 O O . LYS A 1 469 ? 13.072 8.732 -15.926 1.00 85.06 469 LYS A O 1
ATOM 3601 N N . LYS A 1 470 ? 12.352 7.120 -14.528 1.00 85.69 470 LYS A N 1
ATOM 3602 C CA . LYS A 1 470 ? 13.439 7.282 -13.544 1.00 85.69 470 LYS A CA 1
ATOM 3603 C C . LYS A 1 470 ? 14.809 6.956 -14.137 1.00 85.69 470 LYS A C 1
ATOM 3605 O O . LYS A 1 470 ? 15.705 7.785 -14.033 1.00 85.69 470 LYS A O 1
ATOM 3610 N N . TYR A 1 471 ? 14.982 5.795 -14.779 1.00 83.31 471 TYR A N 1
ATOM 3611 C CA . TYR A 1 471 ? 16.295 5.427 -15.340 1.00 83.31 471 TYR A CA 1
ATOM 3612 C C . TYR A 1 471 ? 16.694 6.321 -16.526 1.00 83.31 471 TYR A C 1
ATOM 3614 O O . TYR A 1 471 ? 17.877 6.554 -16.762 1.00 83.31 471 TYR A O 1
ATOM 3622 N N . ARG A 1 472 ? 15.709 6.856 -17.260 1.00 83.94 472 ARG A N 1
ATOM 3623 C CA . ARG A 1 472 ? 15.933 7.825 -18.346 1.00 83.94 472 ARG A CA 1
ATOM 3624 C C . ARG A 1 472 ? 16.354 9.208 -17.840 1.00 83.94 472 ARG A C 1
ATOM 3626 O O . ARG A 1 472 ? 16.746 10.038 -18.652 1.00 83.94 472 ARG A O 1
ATOM 3633 N N . GLY A 1 473 ? 16.276 9.452 -16.529 1.00 85.81 473 GLY A N 1
ATOM 3634 C CA . GLY A 1 473 ? 16.573 10.750 -15.930 1.00 85.81 473 GLY A CA 1
ATOM 3635 C C . GLY A 1 473 ? 15.521 11.810 -16.258 1.00 85.81 473 GLY A C 1
ATOM 3636 O O . GLY A 1 473 ? 15.876 12.969 -16.415 1.00 85.81 473 GLY A O 1
ATOM 3637 N N . LEU A 1 474 ? 14.248 11.411 -16.386 1.00 87.56 474 LEU A N 1
ATOM 3638 C CA . LEU A 1 474 ? 13.111 12.295 -16.697 1.00 87.56 474 LEU A CA 1
ATOM 3639 C C . LEU A 1 474 ? 12.290 12.696 -15.458 1.00 87.56 474 LEU A C 1
ATOM 3641 O O . LEU A 1 474 ? 11.211 13.264 -15.593 1.00 87.56 474 LEU A O 1
ATOM 3645 N N . HIS A 1 475 ? 12.751 12.349 -14.252 1.00 86.00 475 HIS A N 1
ATOM 3646 C CA . HIS A 1 475 ? 12.098 12.760 -12.997 1.00 86.00 475 HIS A CA 1
ATOM 3647 C C . HIS A 1 475 ? 12.494 14.169 -12.549 1.00 86.00 475 HIS A C 1
ATOM 3649 O O . HIS A 1 475 ? 11.748 14.779 -11.794 1.00 86.00 475 HIS A O 1
ATOM 3655 N N . GLY A 1 476 ? 13.640 14.683 -12.997 1.00 83.69 476 GLY A N 1
ATOM 3656 C CA . GLY A 1 476 ? 14.080 16.037 -12.681 1.00 83.69 476 GLY A CA 1
ATOM 3657 C C . GLY A 1 476 ? 13.995 16.977 -13.878 1.00 83.69 476 GLY A C 1
ATOM 3658 O O . GLY A 1 476 ? 13.921 16.542 -15.028 1.00 83.69 476 GLY A O 1
ATOM 3659 N N . LYS A 1 477 ? 13.988 18.275 -13.576 1.00 86.44 477 LYS A N 1
ATOM 3660 C CA . LYS A 1 477 ? 13.947 19.387 -14.532 1.00 86.44 477 LYS A CA 1
ATOM 3661 C C . LYS A 1 477 ? 15.065 20.383 -14.193 1.00 86.44 477 LYS A C 1
ATOM 3663 O O . LYS A 1 477 ? 15.587 20.358 -13.079 1.00 86.44 477 LYS A O 1
ATOM 3668 N N . GLY A 1 478 ? 15.429 21.240 -15.144 1.00 88.19 478 GLY A N 1
ATOM 3669 C CA . GLY A 1 478 ? 16.483 22.250 -14.989 1.00 88.19 478 GLY A CA 1
ATOM 3670 C C . GLY A 1 478 ? 17.850 21.801 -15.512 1.00 88.19 478 GLY A C 1
ATOM 3671 O O . GLY A 1 478 ? 17.978 20.711 -16.067 1.00 88.19 478 GLY A O 1
ATOM 3672 N N . SER A 1 479 ? 18.870 22.639 -15.294 1.00 87.81 479 SER A N 1
ATOM 3673 C CA . SER A 1 479 ? 20.218 22.538 -15.892 1.00 87.81 479 SER A CA 1
ATOM 3674 C C . SER A 1 479 ? 20.821 21.122 -15.885 1.00 87.81 479 SER A C 1
ATOM 3676 O O . SER A 1 479 ? 21.287 20.624 -16.912 1.00 87.81 479 SER A O 1
ATOM 3678 N N . ARG A 1 480 ? 20.701 20.400 -14.760 1.00 88.38 480 ARG A N 1
ATOM 3679 C CA . ARG A 1 480 ? 21.224 19.028 -14.593 1.00 88.38 480 ARG A CA 1
ATOM 3680 C C . ARG A 1 480 ? 20.553 17.975 -15.496 1.00 88.38 480 ARG A C 1
ATOM 3682 O O . ARG A 1 480 ? 21.052 16.857 -15.599 1.00 88.38 480 ARG A O 1
ATOM 3689 N N . TYR A 1 481 ? 19.435 18.303 -16.146 1.00 88.25 481 TYR A N 1
ATOM 3690 C CA . TYR A 1 481 ? 18.605 17.387 -16.938 1.00 88.25 481 TYR A CA 1
ATOM 3691 C C . TYR A 1 481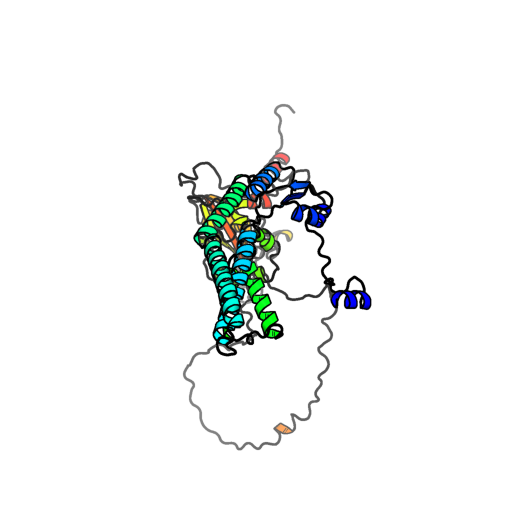 ? 18.476 17.789 -18.416 1.00 88.25 481 TYR A C 1
ATOM 3693 O O . TYR A 1 481 ? 17.825 17.073 -19.179 1.00 88.25 481 TYR A O 1
ATOM 3701 N N . ASN A 1 482 ? 19.137 18.869 -18.850 1.00 86.19 482 ASN A N 1
ATOM 3702 C CA . ASN A 1 482 ? 19.028 19.413 -20.212 1.00 86.19 482 ASN A CA 1
ATOM 3703 C C . ASN A 1 482 ? 19.379 18.386 -21.304 1.00 86.19 482 ASN A C 1
ATOM 3705 O O . ASN A 1 482 ? 18.764 18.362 -22.365 1.00 86.19 482 ASN A O 1
ATOM 3709 N N . LYS A 1 483 ? 20.322 17.477 -21.024 1.00 88.00 483 LYS A N 1
ATOM 3710 C CA . LYS A 1 483 ? 20.750 16.423 -21.963 1.00 88.00 483 LYS A CA 1
ATOM 3711 C C . LYS A 1 483 ? 19.822 15.199 -21.997 1.00 88.00 483 LYS A C 1
ATOM 3713 O O . LYS A 1 483 ? 20.062 14.280 -22.775 1.00 88.00 483 LYS A O 1
ATOM 3718 N N . ASN A 1 484 ? 18.790 15.140 -21.151 1.00 86.12 484 ASN A N 1
ATOM 3719 C CA . ASN A 1 484 ? 17.930 13.958 -21.018 1.00 86.12 484 ASN A CA 1
ATOM 3720 C C . ASN A 1 484 ? 16.609 14.065 -21.796 1.00 86.12 484 ASN A C 1
ATOM 3722 O O . ASN A 1 484 ? 16.016 13.025 -22.099 1.00 86.12 484 ASN A O 1
ATOM 3726 N N . ALA A 1 485 ? 16.151 15.279 -22.124 1.00 83.94 485 ALA A N 1
ATOM 3727 C CA . ALA A 1 485 ? 14.878 15.539 -22.798 1.00 83.94 485 ALA A CA 1
ATOM 3728 C C . ALA A 1 485 ? 15.097 16.123 -24.213 1.00 83.94 485 ALA A C 1
ATOM 3730 O O . ALA A 1 485 ? 15.969 16.977 -24.370 1.00 83.94 485 ALA A O 1
ATOM 3731 N N . PRO A 1 486 ? 14.329 15.696 -25.242 1.00 85.81 486 PRO A N 1
ATOM 3732 C CA . PRO A 1 486 ? 13.229 14.714 -25.209 1.00 85.81 486 PRO A CA 1
ATOM 3733 C C . PRO A 1 486 ? 13.702 13.251 -25.062 1.00 85.81 486 PRO A C 1
ATOM 3735 O O . PRO A 1 486 ? 12.983 12.394 -24.539 1.00 85.81 486 PRO A O 1
ATOM 3738 N N . SER A 1 487 ? 14.941 12.957 -25.462 1.00 87.75 487 SER A N 1
ATOM 3739 C CA . SER A 1 487 ? 15.683 11.746 -25.096 1.00 87.75 487 SER A CA 1
ATOM 3740 C C . SER A 1 487 ? 17.180 12.004 -25.259 1.00 87.75 487 SER A C 1
ATOM 3742 O O . SER A 1 487 ? 17.555 12.779 -26.132 1.00 87.75 487 SER A O 1
ATOM 3744 N N . LYS A 1 488 ? 18.043 11.307 -24.506 1.00 88.56 488 LYS A N 1
ATOM 3745 C CA . LYS A 1 488 ? 19.509 11.463 -24.623 1.00 88.56 488 LYS A CA 1
ATOM 3746 C C . LYS A 1 488 ? 20.020 11.357 -26.064 1.00 88.56 488 LYS A C 1
ATOM 3748 O O . LYS A 1 488 ? 20.840 12.164 -26.484 1.00 88.56 488 LYS A O 1
ATOM 3753 N N . ARG A 1 489 ? 19.511 10.384 -26.830 1.00 90.50 489 ARG A N 1
ATOM 3754 C CA . ARG A 1 489 ? 19.897 10.186 -28.234 1.00 90.50 489 ARG A CA 1
ATOM 3755 C C . ARG A 1 489 ? 19.371 11.302 -29.135 1.00 90.50 489 ARG A C 1
ATOM 3757 O O . ARG A 1 489 ? 20.114 11.760 -29.987 1.00 90.50 489 ARG A O 1
ATOM 3764 N N . ALA A 1 490 ? 18.129 11.748 -28.938 1.00 90.88 490 ALA A N 1
ATOM 3765 C CA . ALA A 1 490 ? 17.562 12.850 -29.718 1.00 90.88 490 ALA A CA 1
ATOM 3766 C C . ALA A 1 490 ? 18.308 14.169 -29.462 1.00 90.88 490 ALA A C 1
ATOM 3768 O O . ALA A 1 490 ? 18.621 14.886 -30.405 1.00 90.88 490 ALA A O 1
ATOM 3769 N N . THR A 1 491 ? 18.649 14.459 -28.204 1.00 92.81 491 THR A N 1
ATOM 3770 C CA . THR A 1 491 ? 19.437 15.642 -27.842 1.00 92.81 491 THR A CA 1
ATOM 3771 C C . THR A 1 491 ? 20.849 15.562 -28.422 1.00 92.81 491 THR A C 1
ATOM 3773 O O . THR A 1 491 ? 21.320 16.531 -29.005 1.00 92.81 491 THR A O 1
ATOM 3776 N N . TRP A 1 492 ? 21.505 14.398 -28.342 1.00 94.12 492 TRP A N 1
ATOM 3777 C CA . TRP A 1 492 ? 22.801 14.185 -28.991 1.00 94.12 492 TRP A CA 1
ATOM 3778 C C . TRP A 1 492 ? 22.718 14.382 -30.511 1.00 94.12 492 TRP A C 1
ATOM 3780 O O . TRP A 1 492 ? 23.536 15.116 -31.055 1.00 94.12 492 TRP A O 1
ATOM 3790 N N . LEU A 1 493 ? 21.707 13.816 -31.185 1.00 94.38 493 LEU A N 1
ATOM 3791 C CA . LEU A 1 493 ? 21.512 14.005 -32.627 1.00 94.38 493 LEU A CA 1
ATOM 3792 C C . LEU A 1 493 ? 21.362 15.488 -32.972 1.00 94.38 493 LEU A C 1
ATOM 3794 O O . LEU A 1 493 ? 22.047 15.967 -33.865 1.00 94.38 493 LEU A O 1
ATOM 3798 N N . LYS A 1 494 ? 20.524 16.229 -32.236 1.00 91.12 494 LYS A N 1
ATOM 3799 C CA . LYS A 1 494 ? 20.306 17.665 -32.463 1.00 91.12 494 LYS A CA 1
ATOM 3800 C C . LYS A 1 494 ? 21.608 18.473 -32.417 1.00 91.12 494 LYS A C 1
ATOM 3802 O O . LYS A 1 494 ? 21.765 19.391 -33.208 1.00 91.12 494 LYS A O 1
ATOM 3807 N N . HIS A 1 495 ? 22.514 18.156 -31.493 1.00 90.94 495 HIS A N 1
ATOM 3808 C CA . HIS A 1 495 ? 23.763 18.907 -31.322 1.00 90.94 495 HIS A CA 1
ATOM 3809 C C . HIS A 1 495 ? 24.886 18.486 -32.272 1.00 90.94 495 HIS A C 1
ATOM 3811 O O . HIS A 1 495 ? 25.774 19.288 -32.524 1.00 90.94 495 HIS A O 1
ATOM 3817 N N . ASN A 1 496 ? 24.862 17.251 -32.777 1.00 94.44 496 ASN A N 1
ATOM 3818 C CA . ASN A 1 496 ? 25.909 16.729 -33.662 1.00 94.44 496 ASN A CA 1
ATOM 3819 C C . ASN A 1 496 ? 25.488 16.704 -35.139 1.00 94.44 496 ASN A C 1
ATOM 3821 O O . ASN A 1 496 ? 26.298 16.359 -35.992 1.00 94.44 496 ASN A O 1
ATOM 3825 N N . SER A 1 497 ? 24.234 17.046 -35.455 1.00 93.00 497 SER A N 1
ATOM 3826 C CA . SER A 1 497 ? 23.779 17.159 -36.843 1.00 93.00 497 SER A CA 1
ATOM 3827 C C . SER A 1 497 ? 24.218 18.509 -37.415 1.00 93.00 497 SER A C 1
ATOM 3829 O O . SER A 1 497 ? 23.835 19.539 -36.853 1.00 93.00 497 SER A O 1
ATOM 3831 N N . PRO A 1 498 ? 24.987 18.540 -38.518 1.00 92.94 498 PRO A N 1
ATOM 3832 C CA . PRO A 1 498 ? 25.352 19.794 -39.160 1.00 92.94 498 PRO A CA 1
ATOM 3833 C C . PRO A 1 498 ? 24.094 20.488 -39.698 1.00 92.94 498 PRO A C 1
ATOM 3835 O O . PRO A 1 498 ? 23.287 19.886 -40.405 1.00 92.94 498 PRO A O 1
ATOM 3838 N N . SER A 1 499 ? 23.916 21.764 -39.355 1.00 91.00 499 SER A N 1
ATOM 3839 C CA . SER A 1 499 ? 22.792 22.575 -39.831 1.00 91.00 499 SER A CA 1
ATOM 3840 C C . SER A 1 499 ? 23.188 23.314 -41.107 1.00 91.00 499 SER A C 1
ATOM 3842 O O . SER A 1 499 ? 23.726 24.418 -41.045 1.00 91.00 499 SER A O 1
ATOM 3844 N N . LEU A 1 500 ? 22.891 22.729 -42.266 1.00 93.56 500 LEU A N 1
ATOM 3845 C CA . LEU A 1 500 ? 23.136 23.353 -43.567 1.00 93.56 500 LEU A CA 1
ATOM 3846 C C . LEU A 1 500 ? 21.905 24.168 -43.988 1.00 93.56 500 LEU A C 1
ATOM 3848 O O . LEU A 1 500 ? 20.924 23.616 -44.483 1.00 93.56 500 LEU A O 1
ATOM 3852 N N . ARG A 1 501 ? 21.929 25.484 -43.745 1.00 92.75 501 ARG A N 1
ATOM 3853 C CA . ARG A 1 501 ? 20.861 26.393 -44.192 1.00 92.75 501 ARG A CA 1
ATOM 3854 C C . ARG A 1 501 ? 20.979 26.652 -45.695 1.00 92.75 501 ARG A C 1
ATOM 3856 O O . ARG A 1 501 ? 22.086 26.671 -46.224 1.00 92.75 501 ARG A O 1
ATOM 3863 N N . ARG A 1 502 ? 19.834 26.861 -46.358 1.00 91.50 502 ARG A N 1
ATOM 3864 C CA . ARG A 1 502 ? 19.757 27.159 -47.803 1.00 91.50 502 ARG A CA 1
ATOM 3865 C C . ARG A 1 502 ? 20.512 28.441 -48.164 1.00 91.50 502 ARG A C 1
ATOM 3867 O O . ARG A 1 502 ? 21.192 28.475 -49.178 1.00 91.50 502 ARG A O 1
ATOM 3874 N N . TYR A 1 503 ? 20.414 29.444 -47.300 1.00 89.19 503 TYR A N 1
ATOM 3875 C CA . TYR A 1 503 ? 21.200 30.672 -47.341 1.00 89.19 503 TYR A CA 1
ATOM 3876 C C . TYR A 1 503 ? 21.989 30.730 -46.033 1.00 89.19 503 TYR A C 1
ATOM 3878 O O . TYR A 1 503 ? 21.401 30.501 -44.968 1.00 89.19 503 TYR A O 1
ATOM 3886 N N . ARG A 1 504 ? 23.308 30.902 -46.126 1.00 77.12 504 ARG A N 1
ATOM 3887 C CA . ARG A 1 504 ? 24.213 30.905 -44.972 1.00 77.12 504 ARG A CA 1
ATOM 3888 C C . ARG A 1 504 ? 24.474 32.309 -44.481 1.00 77.12 504 ARG A C 1
ATOM 3890 O O . ARG A 1 504 ? 24.641 33.185 -45.352 1.00 77.12 504 ARG A O 1
#

Foldseek 3Di:
DVVVVQCVVVPVCVPVPPDDPDDQPQVVQVVVDDQAAEEEEEAPVCCVVRVDDRHHYHHDDALLRSLLVQLVVQLVSNHPYYDYDHCLQVVLLLLVLVLVVLVVVLVVVVVVCVVVVPDDDDPVVVVVVVVVVVVSVVSVVVSVVCVVCNDPVVSVVSVVVVCVSVVSNVVSHDPPDDDDDDDDFASVSNLVVLVVVQVCLCVVPPVDHHCDPVSVVVSVVVSVVRRPDDDCRRCLVVVVVPCVDPVNLVVQLVVVVVVVVDDQKAWDPDDPRPPVCVVLPDDPDPQKTKIKHKDWDDADFDDADLDDPDPVPPPPPPPPSPRDDDDDPVPRDGHPHHDLADSLVVRQVVCCVVCVQKAWRAKDFDHFDDPPPPDPDPDDDPDPDPDDPDDDDDDPDPVVVVVPPDDDDDDDDDDDDDDDDDDDDDDPPDPPPPRDDRTITMMMIMIGRCPDPVRVDDDDDDQPYPSSCVSLVNPDDDDVCPCSPPHVVVSVCVVPPDDDDPPD

Nearest PDB structures (foldseek):
  8ipb-assembly1_HA  TM=8.856E-01  e=7.380E-23  Triticum aestivum
  8c3a-assembly1_v  TM=9.011E-01  e=2.981E-21  Candida albicans
  9cai-assembly1_CN  TM=8.986E-01  e=1.108E-20  Caenorhabditis elegans
  9axt-assembly1_BZ  TM=8.883E-01  e=4.526E-21  Schizosaccharomyces pombe
  8eui-assembly1_N  TM=8.967E-01  e=2.710E-20  Schizosaccharomyces pombe

InterPro domains:
  IPR000439 Large ribosomal subunit protein eL15 [PF00827] (233-368)
  IPR000439 Large ribosomal subunit protein eL15 [PF00827] (436-490)
  IPR000439 Large ribosomal subunit protein eL15 [PTHR11847] (234-368)
  IPR000439 Large ribosomal subunit protein eL15 [SM01384] (231-493)
  IPR012678 Ribosomal protein uL23/eL15/eS24 core domain superfamily [SSF54189] (233-368)
  IPR012678 Ribosomal protein uL23/eL15/eS24 core domain superfamily [SSF54189] (437-496)
  IPR024794 Large ribosomal subunit protein eL15 core domain superfamily [G3DSA:3.40.1120.10] (230-373)
  IPR024794 Large ribosomal subunit protein eL15 core domain superfamily [G3DSA:3.40.1120.10] (432-504)

pLDDT: mean 73.73, std 19.15, range [29.09, 96.94]

Mean predicted aligned error: 19.91 Å

Sequence (504 aa):
MDLALLKIRHGPSYATPEGVAADKLVDVLAASGRRARSCLVDRQDALARHATGAADAVLATSDAQAAALAARHAASGRFGFVWCQLRELDHFYFGRSKHARRAQQLQQRRALREGGAGAGGGEGAAAAAEEEEAELRREAAEVEAEAAQFSPAALRQQLQRLDGAVGALLAGLPPNALLVVATGQGDMAECRRQQEIKIRRQQRLDGLPPWSAADERAHGDALEREMTGLCFCAYIEELWRRKQSDVLRFLLRVRCWEFRQLPGIVRLNRPSRPDKARRMGFKAKQGYVVYRVRVRRGGRKRPVSKRSSSAEVAVISAASAAGIVYGKPVNQGITQLKASRNLRNVAEERAGRRLGGLRVLNSYWVNELRAAWGASGGPIGVDAVATAAATAAWSPPLLLLLLLLLPLPPLLLLPLPPLLLPLLPPLRSGPAALWFDSAYKYFEVILVDPNHNAIRNRRELRGLTSAGKKYRGLHGKGSRYNKNAPSKRATWLKHNSPSLRRYR

Radius of gyration: 38.65 Å; Cα contacts (8 Å, |Δi|>4): 476; chains: 1; bounding box: 101×96×115 Å

Solvent-accessible surface area (backbone atoms only — not comparable to full-atom values): 31282 Å² total; per-residue (Å²): 110,66,70,57,54,46,20,69,75,64,36,86,62,50,90,55,83,86,84,67,94,72,71,54,67,59,58,53,51,59,68,66,69,74,84,43,39,38,34,42,21,27,39,70,77,55,37,75,75,60,58,54,90,85,39,48,74,42,82,24,94,47,48,58,52,17,28,54,50,42,16,54,48,53,50,65,66,70,39,65,41,74,46,67,70,78,49,67,68,57,52,50,38,45,50,44,38,51,50,54,48,53,52,50,53,51,52,50,56,50,51,54,46,72,75,51,77,84,73,82,93,48,78,75,54,52,56,54,52,50,52,53,47,52,49,57,50,50,56,46,52,51,53,57,60,52,47,61,71,65,28,73,68,43,51,51,54,50,51,51,52,50,49,51,27,52,49,53,25,60,70,43,46,49,92,91,64,82,74,74,67,85,68,71,51,55,60,52,47,47,55,49,50,53,51,50,52,48,52,40,23,68,68,55,74,73,82,51,72,70,73,45,79,64,56,54,48,55,51,50,55,50,48,55,63,34,55,73,54,77,79,67,77,54,56,51,61,59,50,65,68,48,51,83,37,69,70,46,43,52,56,51,50,56,50,53,53,56,58,64,79,46,69,60,69,40,82,44,96,63,70,97,47,59,74,60,40,42,78,61,68,56,59,103,49,76,42,55,44,37,33,41,27,61,38,76,59,78,65,42,63,61,93,54,67,63,74,71,96,53,87,84,65,66,85,84,40,88,89,65,66,69,51,72,56,87,77,64,75,90,70,49,76,42,65,88,41,70,64,78,66,49,68,70,40,53,38,50,51,54,49,39,69,75,39,67,82,42,34,66,64,35,69,47,84,74,50,60,59,70,84,78,77,86,64,93,67,77,94,73,71,94,84,84,88,85,84,87,86,84,88,80,89,75,85,90,70,69,75,69,60,68,74,73,76,74,90,80,83,88,86,87,88,84,89,85,84,91,78,92,78,85,88,75,80,82,84,77,84,65,81,84,80,81,80,79,72,58,53,44,39,34,31,40,32,37,30,33,32,61,88,32,83,84,45,67,69,90,86,74,93,79,61,78,35,73,58,34,32,48,61,58,44,64,79,60,79,57,83,96,26,60,63,28,53,95,30,48,67,58,40,49,46,66,74,70,50,85,83,82,59,97,74,128

Organism: NCBI:txid145388

Secondary structure (DSSP, 8-state):
-HHHHHHHHH-TTTTS--S-----HHHHHHHT-SS--EEEEE-HHHHHHH--TT-EEEE-SSHHHHHHHHHHHHHTS--SEEEE---HHHHHHHHHHHHHHHHHHHHHHHHHHHHHTTS---HHHHHHHHHHHHHHHHHHHHHHHHHGGGSHHHHHHHHHHHHHHHHHHHHHSPTT------PPPTTHHHHHHHHHHHHHHHTTTTSPPPPPHHHHHHHHHHHHHHT-----SSHHHHHHH-TTSHHHHHHHHHHHHHHHHS-SEEEESS-S-HHHHHHTT--SSTTEEEEEEEEE-S----------S-GGGSSS-TTT------S-GGG---SSPPPSS-HHHHHHHHHHHH-TTSEEEEEEEEEE-------------S--SSSSS-------SSTTTGGGS-PPPP-------------PPP--------S----EEEEEEEEE-TTSGGG-S----SS-SHHHHHHTT-S--SGGGTTTSS-HHHHHHHHHS----S--